Protein 2Z8X (pdb70)

Foldseek 3Di:
DQQDADPDDLVVSLLLVLLQLLQQLLQCLCQQVQVLVCCQAPNQPVFADLVSVLCLAANDDDQDDDPRGDHDNCSRVVSQVSNVVSQKDFDACVLLVHPDDADPSRWDFFDAAQTRRKIWTWIFGADPVRQTQAIEIETRGHQGHSVVCPPDQNLVSVVVSLQPCPPPPNLLCVCCRGCQPVVLSVCVSCVVRVHFLQRYEYEYAESSLSVLLNCQSCLCPGSVNRNVNHAGEYELACAHHPDLRYQYEYAQLQLSRVLADRSHHDPCSFAQRQDDDPNYQRAEHEPESLVQDPVNPPDGRGPSDRSSNVRRDSVCVSQQVVLCSVDPLNQADHNHAHEFTHHYHPVCQVPTEGEPPCPSYDDDFFEYEYGADQEEGHYEAEQEEYEYAHAHYAYEYEYNHAEYEHERHHDAYEYEDAADPVQWAWADQVPQWIWIAGNVGYIYTYGRHFKYWHAACAAVVVHDHGIDIFGQDPQATDDPPDHDGHFAEDHADQEEEEAEADQQEYEYHQAHYEYEYHYDQEEYEYENHHYEYEHENRHYAYEYEAADQRAEYEYEPDDASYAYAYHHFADDDGNDFQVVQWDDDVQWIWGDHPPYIYTHPRDDPVRDDSVRYHDD

Nearest PDB structures (foldseek):
  2z8z-assembly1_A  TM=1.001E+00  e=0.000E+00  Pseudomonas sp. MIS38
  2zj6-assembly1_A  TM=1.001E+00  e=0.000E+00  Pseudomonas sp. MIS38
  2zj7-assembly1_A  TM=9.998E-01  e=0.000E+00  Pseudomonas sp. MIS38
  3a70-assembly1_A  TM=9.471E-01  e=1.851E-99  Pseudomonas sp. MIS38
  2zvd-assembly1_C  TM=9.411E-01  e=1.167E-98  Pseudomonas sp. MIS38

InterPro domains:
  IPR001343 RTX calcium-binding nonapeptide repeat [PF00353] (367-397)
  IPR001343 RTX calcium-binding nonapeptide repeat [PF00353] (510-544)
  IPR011049 Serralysin-like metalloprotease, C-terminal [G3DSA:2.150.10.10] (355-421)
  IPR011049 Serralysin-like metalloprotease, C-terminal [G3DSA:2.150.10.10] (461-613)
  IPR011049 Serralysin-like metalloprotease, C-terminal [SSF51120] (353-443)
  IPR011049 Serralysin-like metalloprotease, C-terminal [SSF51120] (483-614)
  IPR018511 Hemolysin-type calcium-binding conserved site [PS00330] (507-525)
  IPR029058 Alpha/Beta hydrolase fold [G3DSA:3.40.50.1820] (1-326)
  IPR029058 Alpha/Beta hydrolase fold [SSF53474] (128-262)
  IPR050557 RTX toxin and mannuronan C5-epimerase [PTHR38340] (491-576)

Structure (mmCIF, N/CA/C/O backbone):
data_2Z8X
#
_entry.id   2Z8X
#
_cell.length_a   49.972
_cell.length_b   84.300
_cell.length_c   86.849
_cell.angle_alpha   90.00
_cell.angle_beta   96.32
_cell.angle_gamma   90.00
#
_symmetry.space_group_name_H-M   'P 1 21 1'
#
loop_
_entity.id
_entity.type
_entity.pdbx_description
1 polymer Lipase
2 non-polymer 'CALCIUM ION'
3 non-polymer 'ZINC ION'
4 water water
#
loop_
_atom_site.group_PDB
_atom_site.id
_atom_site.type_symbol
_atom_site.label_atom_id
_atom_site.label_alt_id
_atom_site.label_comp_id
_atom_site.label_asym_id
_atom_site.label_entity_id
_atom_site.label_seq_id
_atom_site.pdbx_PDB_ins_code
_atom_site.Cartn_x
_atom_site.Cartn_y
_atom_site.Cartn_z
_atom_site.occupancy
_atom_site.B_iso_or_equiv
_atom_site.auth_seq_id
_atom_site.auth_comp_id
_atom_site.auth_asym_id
_atom_site.auth_atom_id
_atom_site.pdbx_PDB_model_num
ATOM 1 N N . GLY A 1 2 ? 5.791 -4.675 32.414 1.00 11.23 2 GLY A N 1
ATOM 2 C CA . GLY A 1 2 ? 6.009 -4.275 30.994 1.00 10.39 2 GLY A CA 1
ATOM 3 C C . GLY A 1 2 ? 4.793 -4.612 30.160 1.00 10.52 2 GLY A C 1
ATOM 4 O O . GLY A 1 2 ? 4.041 -5.538 30.470 1.00 10.50 2 GLY A O 1
ATOM 5 N N . VAL A 1 3 ? 4.617 -3.873 29.071 1.00 9.37 3 VAL A N 1
ATOM 6 C CA . VAL A 1 3 ? 3.423 -4.011 28.247 1.00 9.00 3 VAL A CA 1
ATOM 7 C C . VAL A 1 3 ? 3.299 -5.432 27.674 1.00 9.04 3 VAL A C 1
ATOM 8 O O . VAL A 1 3 ? 2.183 -5.928 27.471 1.00 9.56 3 VAL A O 1
ATOM 12 N N . TYR A 1 4 ? 4.441 -6.077 27.440 1.00 9.04 4 TYR A N 1
ATOM 13 C CA . TYR A 1 4 ? 4.447 -7.428 26.856 1.00 9.11 4 TYR A CA 1
ATOM 14 C C . TYR A 1 4 ? 4.699 -8.533 27.877 1.00 9.81 4 TYR A C 1
ATOM 15 O O . TYR A 1 4 ? 5.079 -9.652 27.500 1.00 9.87 4 TYR A O 1
ATOM 24 N N . ASP A 1 5 ? 4.477 -8.253 29.165 1.00 9.61 5 ASP A N 1
ATOM 25 C CA . ASP A 1 5 ? 4.593 -9.317 30.166 1.00 10.72 5 ASP A CA 1
ATOM 26 C C . ASP A 1 5 ? 3.709 -10.489 29.752 1.00 10.89 5 ASP A C 1
ATOM 27 O O . ASP A 1 5 ? 2.601 -10.293 29.258 1.00 10.84 5 ASP A O 1
ATOM 32 N N . TYR A 1 6 ? 4.224 -11.696 29.957 1.00 11.77 6 TYR A N 1
ATOM 33 C CA . TYR A 1 6 ? 3.542 -12.900 29.509 1.00 12.53 6 TYR A CA 1
ATOM 34 C C . TYR A 1 6 ? 3.574 -13.979 30.594 1.00 14.11 6 TYR A C 1
ATOM 35 O O . TYR A 1 6 ? 4.630 -14.251 31.159 1.00 14.66 6 TYR A O 1
ATOM 44 N N . LYS A 1 7 ? 2.414 -14.582 30.865 1.00 16.60 7 LYS A N 1
ATOM 45 C CA . LYS A 1 7 ? 2.275 -15.586 31.932 1.00 18.73 7 LYS A CA 1
ATOM 46 C C . LYS A 1 7 ? 2.936 -15.065 33.217 1.00 20.00 7 LYS A C 1
ATOM 47 O O . LYS A 1 7 ? 2.760 -13.903 33.585 1.00 20.71 7 LYS A O 1
ATOM 53 N N . ASN A 1 8 ? 3.715 -15.914 33.874 1.00 21.53 8 ASN A N 1
ATOM 54 C CA . ASN A 1 8 ? 4.456 -15.492 35.054 1.00 23.00 8 ASN A CA 1
ATOM 55 C C . ASN A 1 8 ? 5.938 -15.339 34.767 1.00 23.07 8 ASN A C 1
ATOM 56 O O . ASN A 1 8 ? 6.755 -15.332 35.690 1.00 23.73 8 ASN A O 1
ATOM 61 N N . PHE A 1 9 ? 6.283 -15.199 33.484 1.00 22.76 9 PHE A N 1
ATOM 62 C CA . PHE A 1 9 ? 7.647 -14.899 33.088 1.00 22.36 9 PHE A CA 1
ATOM 63 C C . PHE A 1 9 ? 7.986 -13.520 33.648 1.00 21.85 9 PHE A C 1
ATOM 64 O O . PHE A 1 9 ? 7.111 -12.665 33.791 1.00 22.41 9 PHE A O 1
ATOM 72 N N . GLY A 1 10 ? 9.253 -13.296 33.944 1.00 21.48 10 GLY A N 1
ATOM 73 C CA . GLY A 1 10 ? 9.668 -11.970 34.388 1.00 20.59 10 GLY A CA 1
ATOM 74 C C . GLY A 1 10 ? 9.548 -10.948 33.270 1.00 20.07 10 GLY A C 1
ATOM 75 O O . GLY A 1 10 ? 9.214 -11.286 32.132 1.00 20.02 10 GLY A O 1
ATOM 76 N N . THR A 1 11 ? 9.819 -9.692 33.600 1.00 19.03 11 THR A N 1
ATOM 77 C CA . THR A 1 11 ? 9.870 -8.622 32.616 1.00 18.45 11 THR A CA 1
ATOM 78 C C . THR A 1 11 ? 10.841 -8.980 31.492 1.00 17.74 11 THR A C 1
ATOM 79 O O . THR A 1 11 ? 10.473 -8.923 30.312 1.00 16.75 11 THR A O 1
ATOM 83 N N . ALA A 1 12 ? 12.060 -9.373 31.859 1.00 17.01 12 ALA A N 1
ATOM 84 C CA . ALA A 1 12 ? 13.131 -9.638 30.903 1.00 16.92 12 ALA A CA 1
ATOM 85 C C . ALA A 1 12 ? 12.892 -10.868 30.015 1.00 16.83 12 ALA A C 1
ATOM 86 O O . ALA A 1 12 ? 13.102 -10.809 28.796 1.00 16.45 12 ALA A O 1
ATOM 88 N N . ASP A 1 13 ? 12.472 -11.972 30.628 1.00 16.30 13 ASP A N 1
ATOM 89 C CA . ASP A 1 13 ? 12.168 -13.190 29.882 1.00 16.46 13 ASP A CA 1
ATOM 90 C C . ASP A 1 13 ? 11.018 -12.947 28.917 1.00 15.07 13 ASP A C 1
ATOM 91 O O . ASP A 1 13 ? 11.029 -13.477 27.804 1.00 14.83 13 ASP A O 1
ATOM 96 N N . SER A 1 14 ? 10.031 -12.161 29.342 1.00 14.19 14 SER A N 1
ATOM 97 C CA . SER A 1 14 ? 8.900 -11.834 28.470 1.00 12.79 14 SER A CA 1
ATOM 98 C C . SER A 1 14 ? 9.358 -11.011 27.262 1.00 12.74 14 SER A C 1
ATOM 99 O O . SER A 1 14 ? 8.859 -11.209 26.168 1.00 11.42 14 SER A O 1
ATOM 102 N N . LYS A 1 15 ? 10.291 -10.085 27.456 1.00 11.94 15 LYS A N 1
ATOM 103 C CA . LYS A 1 15 ? 10.818 -9.293 26.338 1.00 12.06 15 LYS A CA 1
ATOM 104 C C . LYS A 1 15 ? 11.536 -10.167 25.309 1.00 11.92 15 LYS A C 1
ATOM 105 O O . LYS A 1 15 ? 11.361 -9.980 24.105 1.00 11.64 15 LYS A O 1
ATOM 111 N N . ALA A 1 16 ? 12.352 -11.110 25.781 1.00 11.73 16 ALA A N 1
ATOM 112 C CA . ALA A 1 16 ? 13.057 -12.022 24.890 1.00 11.31 16 ALA A CA 1
ATOM 113 C C . ALA A 1 16 ? 12.071 -12.862 24.080 1.00 11.32 16 ALA A C 1
ATOM 114 O O . ALA A 1 16 ? 12.252 -13.037 22.875 1.00 11.58 16 ALA A O 1
ATOM 116 N N . LEU A 1 17 ? 11.022 -13.361 24.730 1.00 11.00 17 LEU A N 1
ATOM 117 C CA . LEU A 1 17 ? 9.974 -14.109 24.028 1.00 11.44 17 LEU A CA 1
ATOM 118 C C . LEU A 1 17 ? 9.297 -13.234 22.967 1.00 10.49 17 LEU A C 1
ATOM 119 O O . LEU A 1 17 ? 9.065 -13.682 21.835 1.00 9.73 17 LEU A O 1
ATOM 124 N N . PHE A 1 18 ? 8.950 -12.005 23.346 1.00 9.61 18 PHE A N 1
ATOM 125 C CA . PHE A 1 18 ? 8.331 -11.078 22.406 1.00 8.44 18 PHE A CA 1
ATOM 126 C C . PHE A 1 18 ? 9.212 -10.833 21.188 1.00 8.79 18 PHE A C 1
ATOM 127 O O . PHE A 1 18 ? 8.735 -10.874 20.044 1.00 8.72 18 PHE A O 1
ATOM 135 N N . SER A 1 19 ? 10.494 -10.576 21.423 1.00 8.46 19 SER A N 1
ATOM 136 C CA . SER A 1 19 ? 11.404 -10.316 20.314 1.00 8.46 19 SER A CA 1
ATOM 137 C C . SER A 1 19 ? 11.518 -11.514 19.370 1.00 8.66 19 SER A C 1
ATOM 138 O O . SER A 1 19 ? 11.603 -11.350 18.149 1.00 9.28 19 SER A O 1
ATOM 141 N N . ASP A 1 20 ? 11.498 -12.723 19.928 1.00 8.56 20 ASP A N 1
ATOM 142 C CA . ASP A 1 20 ? 11.523 -13.912 19.078 1.00 8.09 20 ASP A CA 1
ATOM 143 C C . ASP A 1 20 ? 10.224 -14.070 18.292 1.00 8.21 20 ASP A C 1
ATOM 144 O O . ASP A 1 20 ? 10.255 -14.449 17.122 1.00 7.85 20 ASP A O 1
ATOM 149 N N . ALA A 1 21 ? 9.091 -13.785 18.935 1.00 7.38 21 ALA A N 1
ATOM 150 C CA . ALA A 1 21 ? 7.786 -13.864 18.252 1.00 7.28 21 ALA A CA 1
ATOM 151 C C . ALA A 1 21 ? 7.735 -12.906 17.068 1.00 7.38 21 ALA A C 1
ATOM 152 O O . ALA A 1 21 ? 7.252 -13.265 15.978 1.00 8.06 21 ALA A O 1
ATOM 154 N N . MET A 1 22 ? 8.213 -11.688 17.286 1.00 7.66 22 MET A N 1
ATOM 155 C CA . MET A 1 22 ? 8.255 -10.698 16.218 1.00 7.48 22 MET A CA 1
ATOM 156 C C . MET A 1 22 ? 9.154 -11.164 15.084 1.00 8.23 22 MET A C 1
ATOM 157 O O . MET A 1 22 ? 8.769 -11.082 13.912 1.00 8.50 22 MET A O 1
ATOM 162 N N . ALA A 1 23 ? 10.331 -11.675 15.429 1.00 8.05 23 ALA A N 1
ATOM 163 C CA . ALA A 1 23 ? 11.273 -12.123 14.395 1.00 7.81 23 ALA A CA 1
ATOM 164 C C . ALA A 1 23 ? 10.700 -13.228 13.521 1.00 7.76 23 ALA A C 1
ATOM 165 O O . ALA A 1 23 ? 10.841 -13.176 12.295 1.00 8.72 23 ALA A O 1
ATOM 167 N N . ILE A 1 24 ? 10.079 -14.241 14.132 1.00 7.31 24 ILE A N 1
ATOM 168 C CA . ILE A 1 24 ? 9.562 -15.350 13.320 1.00 7.55 24 ILE A CA 1
ATOM 169 C C . ILE A 1 24 ? 8.320 -14.905 12.536 1.00 7.46 24 ILE A C 1
ATOM 170 O O . ILE A 1 24 ? 8.095 -15.380 11.436 1.00 8.21 24 ILE A O 1
ATOM 175 N N . THR A 1 25 ? 7.535 -13.988 13.102 1.00 7.26 25 THR A N 1
ATOM 176 C CA . THR A 1 25 ? 6.389 -13.401 12.399 1.00 7.21 25 THR A CA 1
ATOM 177 C C . THR A 1 25 ? 6.856 -12.623 11.160 1.00 7.35 25 THR A C 1
ATOM 178 O O . THR A 1 25 ? 6.315 -12.815 10.067 1.00 8.66 25 THR A O 1
ATOM 182 N N . LEU A 1 26 ? 7.858 -11.762 11.314 1.00 8.06 26 LEU A N 1
ATOM 183 C CA . LEU A 1 26 ? 8.373 -11.056 10.126 1.00 8.08 26 LEU A CA 1
ATOM 184 C C . LEU A 1 26 ? 8.864 -12.057 9.083 1.00 8.24 26 LEU A C 1
ATOM 185 O O . LEU A 1 26 ? 8.579 -11.924 7.895 1.00 8.87 26 LEU A O 1
ATOM 190 N N . TYR A 1 27 ? 9.577 -13.083 9.528 1.00 7.85 27 TYR A N 1
ATOM 191 C CA . TYR A 1 27 ? 10.072 -14.097 8.605 1.00 8.11 27 TYR A CA 1
ATOM 192 C C . TYR A 1 27 ? 8.942 -14.739 7.783 1.00 7.89 27 TYR A C 1
ATOM 193 O O . TYR A 1 27 ? 9.095 -14.967 6.577 1.00 8.62 27 TYR A O 1
ATOM 202 N N . SER A 1 28 ? 7.805 -15.012 8.418 1.00 8.42 28 SER A N 1
ATOM 203 C CA . SER A 1 28 ? 6.706 -15.683 7.722 1.00 8.38 28 SER A CA 1
ATOM 204 C C . SER A 1 28 ? 6.165 -14.913 6.519 1.00 8.73 28 SER A C 1
ATOM 205 O O . SER A 1 28 ? 5.526 -15.516 5.644 1.00 9.32 28 SER A O 1
ATOM 208 N N . TYR A 1 29 ? 6.408 -13.601 6.486 1.00 8.94 29 TYR A N 1
ATOM 209 C CA . TYR A 1 29 ? 5.979 -12.763 5.365 1.00 9.09 29 TYR A CA 1
ATOM 210 C C . TYR A 1 29 ? 7.043 -12.658 4.275 1.00 9.69 29 TYR A C 1
ATOM 211 O O . TYR A 1 29 ? 6.754 -12.177 3.175 1.00 9.91 29 TYR A O 1
ATOM 220 N N . HIS A 1 30 ? 8.282 -13.048 4.580 1.00 9.88 30 HIS A N 1
ATOM 221 C CA . HIS A 1 30 ? 9.356 -13.035 3.574 1.00 10.33 30 HIS A CA 1
ATOM 222 C C . HIS A 1 30 ? 9.514 -11.689 2.855 1.00 10.36 30 HIS A C 1
ATOM 223 O O . HIS A 1 30 ? 9.786 -11.635 1.651 1.00 10.87 30 HIS A O 1
ATOM 230 N N . ASN A 1 31 ? 9.352 -10.610 3.621 1.00 10.26 31 ASN A N 1
ATOM 231 C CA . ASN A 1 31 ? 9.535 -9.246 3.109 1.00 10.62 31 ASN A CA 1
ATOM 232 C C . ASN A 1 31 ? 8.488 -8.783 2.077 1.00 10.65 31 ASN A C 1
ATOM 233 O O . ASN A 1 31 ? 8.750 -7.888 1.255 1.00 11.10 31 ASN A O 1
ATOM 238 N N . LEU A 1 32 ? 7.285 -9.346 2.169 1.00 11.20 32 LEU A N 1
ATOM 239 C CA . LEU A 1 32 ? 6.143 -8.907 1.368 1.00 11.83 32 LEU A CA 1
ATOM 240 C C . LEU A 1 32 ? 5.990 -7.386 1.301 1.00 11.67 32 LEU A C 1
ATOM 241 O O . LEU A 1 32 ? 5.780 -6.823 0.214 1.00 11.82 32 LEU A O 1
ATOM 246 N N . ASP A 1 33 ? 6.070 -6.719 2.452 1.00 11.12 33 ASP A N 1
ATOM 247 C CA . ASP A 1 33 ? 5.849 -5.260 2.500 1.00 11.12 33 ASP A CA 1
ATOM 248 C C . ASP A 1 33 ? 7.115 -4.408 2.506 1.00 11.00 33 ASP A C 1
ATOM 249 O O . ASP A 1 33 ? 7.051 -3.197 2.745 1.00 11.03 33 ASP A O 1
ATOM 254 N N . ASN A 1 34 ? 8.263 -5.034 2.254 1.00 10.83 34 ASN A N 1
ATOM 255 C CA . ASN A 1 34 ? 9.542 -4.339 2.335 1.00 11.24 34 ASN A CA 1
ATOM 256 C C . ASN A 1 34 ? 9.645 -3.161 1.366 1.00 11.20 34 ASN A C 1
ATOM 257 O O . ASN A 1 34 ? 9.934 -2.040 1.784 1.00 10.92 34 ASN A O 1
ATOM 262 N N . GLY A 1 35 ? 9.396 -3.414 0.084 1.00 11.61 35 GLY A N 1
ATOM 263 C CA . GLY A 1 35 ? 9.455 -2.337 -0.906 1.00 12.11 35 GLY A CA 1
ATOM 264 C C . GLY A 1 35 ? 8.439 -1.244 -0.613 1.00 12.00 35 GLY A C 1
ATOM 265 O O . GLY A 1 35 ? 8.750 -0.052 -0.738 1.00 12.48 35 GLY A O 1
ATOM 266 N N . PHE A 1 36 ? 7.226 -1.643 -0.217 1.00 12.09 36 PHE A N 1
ATOM 267 C CA . PHE A 1 36 ? 6.176 -0.674 0.093 1.00 12.14 36 PHE A CA 1
ATOM 268 C C . PHE A 1 36 ? 6.566 0.206 1.280 1.00 11.66 36 PHE A C 1
ATOM 269 O O . PHE A 1 36 ? 6.414 1.432 1.242 1.00 11.43 36 PHE A O 1
ATOM 277 N N . ALA A 1 37 ? 7.067 -0.425 2.337 1.00 10.77 37 ALA A N 1
ATOM 278 C CA . ALA A 1 37 ? 7.481 0.311 3.527 1.00 10.77 37 ALA A CA 1
ATOM 279 C C . ALA A 1 37 ? 8.585 1.321 3.237 1.00 10.92 37 ALA A C 1
ATOM 280 O 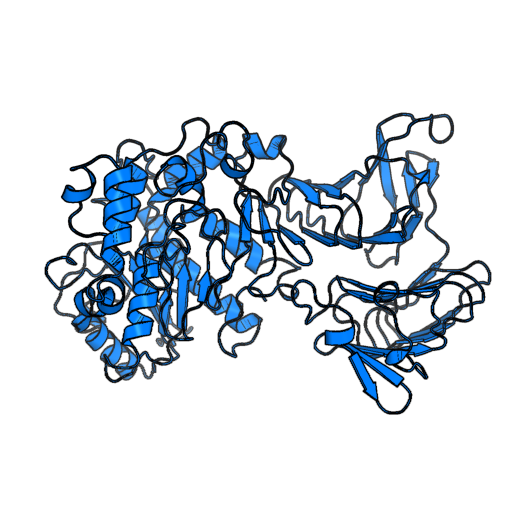O . ALA A 1 37 ? 8.576 2.434 3.782 1.00 10.82 37 ALA A O 1
ATOM 282 N N . ALA A 1 38 ? 9.529 0.931 2.380 1.00 11.00 38 ALA A N 1
ATOM 283 C CA . ALA A 1 38 ? 10.637 1.819 2.015 1.00 11.22 38 ALA A CA 1
ATOM 284 C C . ALA A 1 38 ? 10.151 3.013 1.198 1.00 11.77 38 ALA A C 1
ATOM 285 O O . ALA A 1 38 ? 10.662 4.122 1.358 1.00 11.90 38 ALA A O 1
ATOM 287 N N . GLY A 1 39 ? 9.162 2.770 0.333 1.00 11.58 39 GLY A N 1
ATOM 288 C CA . GLY A 1 39 ? 8.561 3.843 -0.473 1.00 11.60 39 GLY A CA 1
ATOM 289 C C . GLY A 1 39 ? 7.843 4.820 0.436 1.00 11.70 39 GLY A C 1
ATOM 290 O O . GLY A 1 39 ? 7.998 6.037 0.310 1.00 11.84 39 GLY A O 1
ATOM 291 N N . TYR A 1 40 ? 7.067 4.279 1.375 1.00 11.35 40 TYR A N 1
ATOM 292 C CA . TYR A 1 40 ? 6.385 5.091 2.388 1.00 11.08 40 TYR A CA 1
ATOM 293 C C . TYR A 1 40 ? 7.382 5.895 3.204 1.00 11.15 40 TYR A C 1
ATOM 294 O O . TYR A 1 40 ? 7.178 7.079 3.430 1.00 10.96 40 TYR A O 1
ATOM 303 N N . GLN A 1 41 ? 8.459 5.249 3.651 1.00 11.01 41 GLN A N 1
ATOM 304 C CA . GLN A 1 41 ? 9.440 5.938 4.490 1.00 11.59 41 GLN A CA 1
ATOM 305 C C . GLN A 1 41 ? 10.084 7.113 3.754 1.00 11.94 41 GLN A C 1
ATOM 306 O O . GLN A 1 41 ? 10.309 8.174 4.333 1.00 12.04 41 GLN A O 1
ATOM 312 N N . HIS A 1 42 ? 10.362 6.921 2.473 1.00 11.98 42 HIS A N 1
ATOM 313 C CA . HIS A 1 42 ? 11.017 7.961 1.694 1.00 12.37 42 HIS A CA 1
ATOM 314 C C . HIS A 1 42 ? 10.063 9.068 1.256 1.00 12.12 42 HIS A C 1
ATOM 315 O O . HIS A 1 42 ? 10.424 10.242 1.313 1.00 12.37 42 HIS A O 1
ATOM 322 N N . ASN A 1 43 ? 8.853 8.688 0.844 1.00 11.98 43 ASN A N 1
ATOM 323 C CA . ASN A 1 43 ? 7.922 9.619 0.167 1.00 11.90 43 ASN A CA 1
ATOM 324 C C . ASN A 1 43 ? 6.668 10.022 0.924 1.00 12.05 43 ASN A C 1
ATOM 325 O O . ASN A 1 43 ? 6.018 10.999 0.544 1.00 12.64 43 ASN A O 1
ATOM 330 N N . GLY A 1 44 ? 6.282 9.252 1.939 1.00 12.05 44 GLY A N 1
ATOM 331 C CA . GLY A 1 44 ? 4.994 9.472 2.577 1.00 12.20 44 GLY A CA 1
ATOM 332 C C . GLY A 1 44 ? 3.904 8.567 2.024 1.00 12.24 44 GLY A C 1
ATOM 333 O O . GLY A 1 44 ? 4.182 7.582 1.334 1.00 12.83 44 GLY A O 1
ATOM 334 N N . PHE A 1 45 ? 2.654 8.919 2.319 1.00 12.18 45 PHE A N 1
ATOM 335 C CA . PHE A 1 45 ? 1.496 8.070 2.021 1.00 13.35 45 PHE A CA 1
ATOM 336 C C . PHE A 1 45 ? 0.542 8.775 1.070 1.00 14.48 45 PHE A C 1
ATOM 337 O O . PHE A 1 45 ? -0.648 8.475 1.038 1.00 14.86 45 PHE A O 1
ATOM 345 N N . GLY A 1 46 ? 1.077 9.722 0.304 1.00 15.76 46 GLY A N 1
ATOM 346 C CA . GLY A 1 46 ? 0.272 10.481 -0.642 1.00 16.78 46 GLY A CA 1
ATOM 347 C C . GLY A 1 46 ? -0.551 9.610 -1.568 1.00 17.03 46 GLY A C 1
ATOM 348 O O . GLY A 1 46 ? -1.710 9.935 -1.865 1.00 17.42 46 GLY A O 1
ATOM 349 N N . LEU A 1 47 ? 0.048 8.503 -2.013 1.00 16.96 47 LEU A N 1
ATOM 350 C CA . LEU A 1 47 ? -0.561 7.597 -2.991 1.00 17.27 47 LEU A CA 1
ATOM 351 C C . LEU A 1 47 ? -1.368 6.468 -2.375 1.00 16.99 47 LEU A C 1
ATOM 352 O O . LEU A 1 47 ? -1.899 5.602 -3.090 1.00 16.92 47 LEU A O 1
ATOM 357 N N . GLY A 1 48 ? -1.463 6.485 -1.052 1.00 16.15 48 GLY A N 1
ATOM 358 C CA . GLY A 1 48 ? -2.305 5.532 -0.353 1.00 16.02 48 GLY A CA 1
ATOM 359 C C . GLY A 1 48 ? -1.793 4.110 -0.436 1.00 16.00 48 GLY A C 1
ATOM 360 O O . GLY A 1 48 ? -0.594 3.876 -0.578 1.00 15.85 48 GLY A O 1
ATOM 361 N N . LEU A 1 49 ? -2.737 3.175 -0.367 1.00 16.48 49 LEU A N 1
ATOM 362 C CA . LEU A 1 49 ? -2.453 1.755 -0.281 1.00 17.53 49 LEU A CA 1
ATOM 363 C C . LEU A 1 49 ? -3.244 1.025 -1.369 1.00 17.36 49 LEU A C 1
ATOM 364 O O . LEU A 1 49 ? -4.458 1.201 -1.458 1.00 18.50 49 LEU A O 1
ATOM 369 N N . PRO A 1 50 ? -2.561 0.213 -2.201 1.00 17.20 50 PRO A N 1
ATOM 370 C CA . PRO A 1 50 ? -3.281 -0.498 -3.267 1.00 16.61 50 PRO A CA 1
ATOM 371 C C . PRO A 1 50 ? -4.035 -1.729 -2.757 1.00 16.00 50 PRO A C 1
ATOM 372 O O . PRO A 1 50 ? -3.557 -2.412 -1.844 1.00 15.64 50 PRO A O 1
ATOM 376 N N . ALA A 1 51 ? -5.197 -2.007 -3.347 1.00 15.34 51 ALA A N 1
ATOM 377 C CA . ALA A 1 51 ? -5.981 -3.188 -2.982 1.00 14.85 51 ALA A CA 1
ATOM 378 C C . ALA A 1 51 ? -5.172 -4.476 -3.126 1.00 14.48 51 ALA A C 1
ATOM 379 O O . ALA A 1 51 ? -5.383 -5.431 -2.376 1.00 13.85 51 ALA A O 1
ATOM 381 N N . THR A 1 52 ? -4.233 -4.498 -4.068 1.00 14.04 52 THR A N 1
ATOM 382 C CA . THR A 1 52 ? -3.406 -5.679 -4.290 1.00 13.95 52 THR A CA 1
ATOM 383 C C . THR A 1 52 ? -2.593 -6.038 -3.048 1.00 13.51 52 THR A C 1
ATOM 384 O O . THR A 1 52 ? -2.311 -7.212 -2.815 1.00 13.32 52 THR A O 1
ATOM 388 N N . LEU A 1 53 ? -2.213 -5.033 -2.253 1.00 12.61 53 LEU A N 1
ATOM 389 C CA . LEU A 1 53 ? -1.466 -5.302 -1.024 1.00 13.12 53 LEU A CA 1
ATOM 390 C C . LEU A 1 53 ? -2.370 -5.951 0.015 1.00 12.82 53 LEU A C 1
ATOM 391 O O . LEU A 1 53 ? -1.964 -6.889 0.709 1.00 13.01 53 LEU A O 1
ATOM 396 N N . VAL A 1 54 ? -3.603 -5.471 0.114 1.00 12.16 54 VAL A N 1
ATOM 397 C CA . VAL A 1 54 ? -4.592 -6.086 0.993 1.00 12.85 54 VAL A CA 1
ATOM 398 C C . VAL A 1 54 ? -4.847 -7.542 0.585 1.00 13.05 54 VAL A C 1
ATOM 399 O O . VAL A 1 54 ? -4.840 -8.438 1.437 1.00 12.78 54 VAL A O 1
ATOM 403 N N . THR A 1 55 ? -5.065 -7.791 -0.705 1.00 13.44 55 THR A N 1
ATOM 404 C CA . THR A 1 55 ? -5.336 -9.159 -1.146 1.00 13.96 55 THR A CA 1
ATOM 405 C C . THR A 1 55 ? -4.107 -10.052 -0.964 1.00 13.96 55 THR A C 1
ATOM 406 O O . THR A 1 55 ? -4.248 -11.233 -0.671 1.00 14.34 55 THR A O 1
ATOM 410 N N . ALA A 1 56 ? -2.909 -9.489 -1.122 1.00 13.52 56 ALA A N 1
ATOM 411 C CA . ALA A 1 56 ? -1.673 -10.242 -0.835 1.00 13.85 56 ALA A CA 1
ATOM 412 C C . ALA A 1 56 ? -1.599 -10.639 0.639 1.00 13.87 56 ALA A C 1
ATOM 413 O O . ALA A 1 56 ? -1.278 -11.782 0.962 1.00 13.64 56 ALA A O 1
ATOM 415 N N . LEU A 1 57 ? -1.919 -9.700 1.529 1.00 13.35 57 LEU A N 1
ATOM 416 C CA . LEU A 1 57 ? -1.914 -9.992 2.962 1.00 13.76 57 LEU A CA 1
ATOM 417 C C . LEU A 1 57 ? -2.946 -11.074 3.324 1.00 13.98 57 LEU A C 1
ATOM 418 O O . LEU A 1 57 ? -2.668 -11.974 4.132 1.00 14.49 57 LEU A O 1
ATOM 423 N N . LEU A 1 58 ? -4.123 -11.005 2.715 1.00 14.31 58 LEU A N 1
ATOM 424 C CA . LEU A 1 58 ? -5.190 -11.953 3.025 1.00 14.95 58 LEU A CA 1
ATOM 425 C C . LEU A 1 58 ? -5.030 -13.310 2.347 1.00 15.37 58 LEU A C 1
ATOM 426 O O . LEU A 1 58 ? -5.406 -14.332 2.922 1.00 15.34 58 LEU A O 1
ATOM 431 N N . GLY A 1 59 ? -4.477 -13.318 1.136 1.00 16.14 59 GLY A N 1
ATOM 432 C CA . GLY A 1 59 ? -4.506 -14.515 0.293 1.00 17.79 59 GLY A CA 1
ATOM 433 C C . GLY A 1 59 ? -3.175 -15.150 -0.039 1.00 19.32 59 GLY A C 1
ATOM 434 O O . GLY A 1 59 ? -3.142 -16.255 -0.591 1.00 18.78 59 GLY A O 1
ATOM 435 N N . GLY A 1 60 ? -2.093 -14.478 0.305 1.00 20.45 60 GLY A N 1
ATOM 436 C CA . GLY A 1 60 ? -0.784 -14.939 -0.076 1.00 23.67 60 GLY A CA 1
ATOM 437 C C . GLY A 1 60 ? -0.421 -14.577 -1.499 1.00 25.97 60 GLY A C 1
ATOM 438 O O . GLY A 1 60 ? -1.191 -13.931 -2.193 1.00 25.85 60 GLY A O 1
ATOM 439 N N . THR A 1 61 ? 0.759 -15.006 -1.915 1.00 28.51 61 THR A N 1
ATOM 440 C CA . THR A 1 61 ? 1.310 -14.613 -3.195 1.00 31.37 61 THR A CA 1
ATOM 441 C C . THR A 1 61 ? 1.992 -15.784 -3.864 1.00 33.62 61 THR A C 1
ATOM 442 O O . THR A 1 61 ? 2.116 -16.855 -3.302 1.00 33.66 61 THR A O 1
ATOM 446 N N . ASP A 1 62 ? 2.435 -15.509 -5.081 1.00 36.70 62 ASP A N 1
ATOM 447 C CA . ASP A 1 62 ? 3.217 -16.417 -5.901 1.00 39.74 62 ASP A CA 1
ATOM 448 C C . ASP A 1 62 ? 3.889 -15.574 -6.999 1.00 41.21 62 ASP A C 1
ATOM 449 O O . ASP A 1 62 ? 3.210 -15.121 -7.910 1.00 41.84 62 ASP A O 1
ATOM 454 N N . SER A 1 63 ? 5.208 -15.363 -6.922 1.00 42.92 63 SER A N 1
ATOM 455 C CA . SER A 1 63 ? 5.971 -15.425 -5.672 1.00 44.33 63 SER A CA 1
ATOM 456 C C . SER A 1 63 ? 7.496 -15.279 -5.873 1.00 45.15 63 SER A C 1
ATOM 457 O O . SER A 1 63 ? 8.042 -15.723 -6.892 1.00 45.43 63 SER A O 1
ATOM 460 N N . GLN A 1 64 ? 8.165 -14.672 -4.881 1.00 46.02 64 GLN A N 1
ATOM 461 C CA . GLN A 1 64 ? 9.096 -13.568 -5.060 1.00 46.77 64 GLN A CA 1
ATOM 462 C C . GLN A 1 64 ? 9.047 -13.002 -6.488 1.00 46.83 64 GLN A C 1
ATOM 463 O O . GLN A 1 64 ? 9.319 -13.688 -7.463 1.00 47.12 64 GLN A O 1
ATOM 469 N N . GLY A 1 65 ? 8.407 -11.685 -6.500 1.00 46.79 65 GLY A N 1
ATOM 470 C CA . GLY A 1 65 ? 8.514 -10.697 -7.570 1.00 46.70 65 GLY A CA 1
ATOM 471 C C . GLY A 1 65 ? 7.497 -9.551 -7.538 1.00 46.52 65 GLY A C 1
ATOM 472 O O . GLY A 1 65 ? 6.799 -9.390 -6.544 1.00 46.67 65 GLY A O 1
ATOM 473 N N . VAL A 1 66 ? 7.396 -8.759 -8.612 1.00 46.15 66 VAL A N 1
ATOM 474 C CA . VAL A 1 66 ? 6.601 -7.562 -8.600 1.00 45.64 66 VAL A CA 1
ATOM 475 C C . VAL A 1 66 ? 5.137 -7.970 -8.736 1.00 44.99 66 VAL A C 1
ATOM 476 O O . VAL A 1 66 ? 4.814 -8.898 -9.453 1.00 45.26 66 VAL A O 1
ATOM 480 N N . ILE A 1 67 ? 4.279 -7.289 -7.982 1.00 44.02 67 ILE A N 1
ATOM 481 C CA . ILE A 1 67 ? 2.833 -7.347 -8.089 1.00 42.93 67 ILE A CA 1
ATOM 482 C C . ILE A 1 67 ? 2.445 -5.893 -8.253 1.00 41.96 67 ILE A C 1
ATOM 483 O O . ILE A 1 67 ? 3.054 -5.043 -7.645 1.00 41.79 67 ILE A O 1
ATOM 488 N N . PRO A 1 68 ? 1.453 -5.596 -9.074 1.00 40.93 68 PRO A N 1
ATOM 489 C CA . PRO A 1 68 ? 1.138 -4.195 -9.307 1.00 40.11 68 PRO A CA 1
ATOM 490 C C . PRO A 1 68 ? 0.718 -3.550 -8.006 1.00 39.14 68 PRO A C 1
ATOM 491 O O . PRO A 1 68 ? 0.019 -4.150 -7.220 1.00 39.20 68 PRO A O 1
ATOM 495 N N . GLY A 1 69 ? 1.272 -2.366 -7.767 1.00 38.05 69 GLY A N 1
ATOM 496 C CA . GLY A 1 69 ? 1.064 -1.611 -6.546 1.00 36.52 69 GLY A CA 1
ATOM 497 C C . GLY A 1 69 ? 2.094 -1.787 -5.458 1.00 35.17 69 GLY A C 1
ATOM 498 O O . GLY A 1 69 ? 2.124 -1.029 -4.484 1.00 35.69 69 GLY A O 1
ATOM 499 N N . ILE A 1 70 ? 2.930 -2.799 -5.613 1.00 33.36 70 ILE A N 1
ATOM 500 C CA . ILE A 1 70 ? 3.717 -3.317 -4.516 1.00 31.25 70 ILE A CA 1
ATOM 501 C C . ILE A 1 70 ? 5.153 -3.390 -5.001 1.00 29.19 70 ILE A C 1
ATOM 502 O O . ILE A 1 70 ? 5.548 -4.327 -5.655 1.00 28.88 70 ILE A O 1
ATOM 507 N N . PRO A 1 71 ? 5.915 -2.361 -4.684 1.00 26.97 71 PRO A N 1
ATOM 508 C CA . PRO A 1 71 ? 7.332 -2.340 -5.028 1.00 25.21 71 PRO A CA 1
ATOM 509 C C . PRO A 1 71 ? 7.986 -3.556 -4.429 1.00 23.74 71 PRO A C 1
ATOM 510 O O . PRO A 1 71 ? 7.680 -3.913 -3.304 1.00 23.24 71 PRO A O 1
ATOM 514 N N . TRP A 1 72 ? 8.874 -4.169 -5.189 1.00 21.99 72 TRP A N 1
ATOM 515 C CA . TRP A 1 72 ? 9.520 -5.403 -4.773 1.00 20.59 72 TRP A CA 1
ATOM 516 C C . TRP A 1 72 ? 11.000 -5.195 -4.514 1.00 19.97 72 TRP A C 1
ATOM 517 O O . TRP A 1 72 ? 11.758 -4.830 -5.420 1.00 19.73 72 TRP A O 1
ATOM 528 N N . ASN A 1 73 ? 11.416 -5.419 -3.271 1.00 18.74 73 ASN A N 1
ATOM 529 C CA . ASN A 1 73 ? 12.832 -5.470 -2.961 1.00 17.96 73 ASN A CA 1
ATOM 530 C C . ASN A 1 73 ? 13.387 -6.780 -3.520 1.00 17.84 73 ASN A C 1
ATOM 531 O O . ASN A 1 73 ? 12.946 -7.847 -3.108 1.00 17.42 73 ASN A O 1
ATOM 536 N N . PRO A 1 74 ? 14.320 -6.705 -4.495 1.00 17.77 74 PRO A N 1
ATOM 537 C CA . PRO A 1 74 ? 14.835 -7.929 -5.121 1.00 17.75 74 PRO A CA 1
ATOM 538 C C . PRO A 1 74 ? 15.542 -8.886 -4.168 1.00 17.97 74 PRO A C 1
ATOM 539 O O . PRO A 1 74 ? 15.642 -10.077 -4.461 1.00 18.23 74 PRO A O 1
ATOM 543 N N . ASP A 1 75 ? 16.043 -8.364 -3.048 1.00 17.90 75 ASP A N 1
ATOM 544 C CA . ASP A 1 75 ? 16.726 -9.196 -2.061 1.00 18.18 75 ASP A CA 1
ATOM 545 C C . ASP A 1 75 ? 15.804 -9.595 -0.910 1.00 17.47 75 ASP A C 1
ATOM 546 O O . ASP A 1 75 ? 16.286 -10.021 0.141 1.00 17.22 75 ASP A O 1
ATOM 551 N N . SER A 1 76 ? 14.493 -9.473 -1.118 1.00 16.60 76 SER A N 1
ATOM 552 C CA . SER A 1 76 ? 13.500 -9.765 -0.074 1.00 15.80 76 SER A CA 1
ATOM 553 C C . SER A 1 76 ? 13.752 -11.075 0.661 1.00 16.04 76 SER A C 1
ATOM 554 O O . SER A 1 76 ? 13.702 -11.126 1.901 1.00 14.87 76 SER A O 1
ATOM 557 N N . GLU A 1 77 ? 14.006 -12.134 -0.101 1.00 15.65 77 GLU A N 1
ATOM 558 C CA . GLU A 1 77 ? 14.127 -13.462 0.485 1.00 16.56 77 GLU A CA 1
ATOM 559 C C . GLU A 1 77 ? 15.349 -13.624 1.371 1.00 16.21 77 GLU A C 1
ATOM 560 O O . GLU A 1 77 ? 15.217 -14.036 2.533 1.00 16.16 77 GLU A O 1
ATOM 566 N N . LYS A 1 78 ? 16.529 -13.318 0.835 1.00 16.14 78 LYS A N 1
ATOM 567 C CA . LYS A 1 78 ? 17.767 -13.449 1.594 1.00 16.96 78 LYS A CA 1
ATOM 568 C C . LYS A 1 78 ? 17.770 -12.535 2.820 1.00 15.94 78 LYS A C 1
ATOM 569 O O . LYS A 1 78 ? 18.223 -12.933 3.893 1.00 15.73 78 LYS A O 1
ATOM 575 N N . LEU A 1 79 ? 17.253 -11.316 2.663 1.00 14.54 79 LEU A N 1
ATOM 576 C CA . LEU A 1 79 ? 17.184 -10.376 3.774 1.00 13.83 79 LEU A CA 1
ATOM 577 C C . LEU A 1 79 ? 16.350 -10.960 4.912 1.00 12.73 79 LEU A C 1
ATOM 578 O O . LEU A 1 79 ? 16.751 -10.892 6.079 1.00 12.61 79 LEU A O 1
ATOM 583 N N . ALA A 1 80 ? 15.206 -11.541 4.563 1.00 12.27 80 ALA A N 1
ATOM 584 C CA . ALA A 1 80 ? 14.320 -12.136 5.573 1.00 11.49 80 ALA A CA 1
ATOM 585 C C . ALA A 1 80 ? 14.962 -13.329 6.275 1.00 11.88 80 ALA A C 1
ATOM 586 O O . ALA A 1 80 ? 14.864 -13.447 7.504 1.00 11.22 80 ALA A O 1
ATOM 588 N N . LEU A 1 81 ? 15.603 -14.211 5.505 1.00 11.87 81 LEU A N 1
ATOM 589 C CA . LEU A 1 81 ? 16.253 -15.388 6.084 1.00 12.56 81 LEU A CA 1
ATOM 590 C C . LEU A 1 81 ? 17.413 -15.001 6.995 1.00 12.93 81 LEU A C 1
ATOM 591 O O . LEU A 1 81 ? 17.557 -15.536 8.097 1.00 12.76 81 LEU A O 1
ATOM 596 N N . ASP A 1 82 ? 18.247 -14.070 6.535 1.00 13.10 82 ASP A N 1
ATOM 597 C CA . ASP A 1 82 ? 19.356 -13.590 7.350 1.00 13.43 82 ASP A CA 1
ATOM 598 C C . ASP A 1 82 ? 18.863 -12.935 8.646 1.00 12.69 82 ASP A C 1
ATOM 599 O O . ASP A 1 82 ? 19.475 -13.100 9.704 1.00 13.50 82 ASP A O 1
ATOM 604 N N . ALA A 1 83 ? 17.745 -12.214 8.570 1.00 11.63 83 ALA A N 1
ATOM 605 C CA . ALA A 1 83 ? 17.202 -11.566 9.760 1.00 11.09 83 ALA A CA 1
ATOM 606 C C . ALA A 1 83 ? 16.698 -12.587 10.781 1.00 10.74 83 ALA A C 1
ATOM 607 O O . ALA A 1 83 ? 16.943 -12.433 11.974 1.00 11.20 83 ALA A O 1
ATOM 609 N N . VAL A 1 84 ? 16.007 -13.631 10.321 1.00 10.26 84 VAL A N 1
ATOM 610 C CA . VAL A 1 84 ? 15.502 -14.632 11.260 1.00 10.27 84 VAL A CA 1
ATOM 611 C C . VAL A 1 84 ? 16.654 -15.434 11.862 1.00 11.05 84 VAL A C 1
ATOM 612 O O . VAL A 1 84 ? 16.593 -15.809 13.035 1.00 11.28 84 VAL A O 1
ATOM 616 N N . LYS A 1 85 ? 17.710 -15.653 11.072 1.00 11.70 85 LYS A N 1
ATOM 617 C CA . LYS A 1 85 ? 18.917 -16.325 11.575 1.00 12.76 85 LYS A CA 1
ATOM 618 C C . LYS A 1 85 ? 19.641 -15.473 12.613 1.00 13.00 85 LYS A C 1
ATOM 619 O O . LYS A 1 85 ? 20.135 -16.003 13.616 1.00 13.70 85 LYS A O 1
ATOM 625 N N . LYS A 1 86 ? 19.692 -14.160 12.386 1.00 13.21 86 LYS A N 1
ATOM 626 C CA . LYS A 1 86 ? 20.286 -13.245 13.349 1.00 14.30 86 LYS A CA 1
ATOM 627 C C . LYS A 1 86 ? 19.559 -13.329 14.691 1.00 13.62 86 LYS A C 1
ATOM 628 O O . LYS A 1 86 ? 20.183 -13.222 15.745 1.00 14.28 86 LYS A O 1
ATOM 634 N N . ALA A 1 87 ? 18.239 -13.523 14.636 1.00 13.57 87 ALA A N 1
ATOM 635 C CA . ALA A 1 87 ? 17.408 -13.655 15.830 1.00 13.47 87 ALA A CA 1
ATOM 636 C C . ALA A 1 87 ? 17.533 -15.040 16.488 1.00 13.50 87 ALA A C 1
ATOM 637 O O . ALA A 1 87 ? 16.940 -15.282 17.548 1.00 14.46 87 ALA A O 1
ATOM 639 N N . GLY A 1 88 ? 18.277 -15.940 15.845 1.00 13.26 88 GLY A N 1
ATOM 640 C CA . GLY A 1 88 ? 18.621 -17.244 16.410 1.00 13.68 88 GLY A CA 1
ATOM 641 C C . GLY A 1 88 ? 17.903 -18.441 15.810 1.00 13.62 88 GLY A C 1
ATOM 642 O O . GLY A 1 88 ? 18.035 -19.555 16.335 1.00 14.40 88 GLY A O 1
ATOM 643 N N . TRP A 1 89 ? 17.169 -18.224 14.714 1.00 12.63 89 TRP A N 1
ATOM 644 C CA . TRP A 1 89 ? 16.269 -19.239 14.160 1.00 12.37 89 TRP A CA 1
ATOM 645 C C . TRP A 1 89 ? 16.651 -19.764 12.783 1.00 12.80 89 TRP A C 1
ATOM 646 O O . TRP A 1 89 ? 17.051 -18.998 11.897 1.00 13.72 89 TRP A O 1
ATOM 657 N N . THR A 1 90 ? 16.476 -21.071 12.599 1.00 13.37 90 THR A N 1
ATOM 658 C CA . THR A 1 90 ? 16.714 -21.715 11.310 1.00 13.70 90 THR A CA 1
ATOM 659 C C . THR A 1 90 ? 15.536 -22.636 10.986 1.00 13.41 90 THR A C 1
ATOM 660 O O . THR A 1 90 ? 15.140 -23.440 11.830 1.00 11.84 90 THR A O 1
ATOM 664 N N . PRO A 1 91 ? 14.947 -22.502 9.778 1.00 13.32 91 PRO A N 1
ATOM 665 C CA . PRO A 1 91 ? 13.872 -23.419 9.391 1.00 13.26 91 PRO A CA 1
ATOM 666 C C . PRO A 1 91 ? 14.269 -24.886 9.543 1.00 13.21 91 PRO A C 1
ATOM 667 O O . PRO A 1 91 ? 15.402 -25.272 9.223 1.00 14.26 91 PRO A O 1
ATOM 671 N N . ILE A 1 92 ? 13.335 -25.675 10.056 1.00 12.70 92 ILE A N 1
ATOM 672 C CA . ILE A 1 92 ? 13.515 -27.108 10.209 1.00 12.79 92 ILE A CA 1
ATOM 673 C C . ILE A 1 92 ? 12.973 -27.789 8.950 1.00 12.85 92 ILE A C 1
ATOM 674 O O . ILE A 1 92 ? 11.884 -27.458 8.470 1.00 13.17 92 ILE A O 1
ATOM 679 N N . THR A 1 93 ? 13.744 -28.722 8.402 1.00 13.22 93 THR A N 1
ATOM 680 C CA . THR A 1 93 ? 13.346 -29.396 7.166 1.00 13.43 93 THR A CA 1
ATOM 681 C C . THR A 1 93 ? 12.267 -30.452 7.402 1.00 13.28 93 THR A C 1
ATOM 682 O O . THR A 1 93 ? 12.130 -30.993 8.499 1.00 12.43 93 THR A O 1
ATOM 686 N N . ALA A 1 94 ? 11.510 -30.758 6.350 1.00 13.99 94 ALA A N 1
ATOM 687 C CA . ALA A 1 94 ? 10.525 -31.835 6.412 1.00 14.48 94 ALA A CA 1
ATOM 688 C C . ALA A 1 94 ? 11.175 -33.159 6.811 1.00 14.83 94 ALA A C 1
ATOM 689 O O . ALA A 1 94 ? 10.611 -33.924 7.597 1.00 14.98 94 ALA A O 1
ATOM 691 N N . SER A 1 95 ? 12.373 -33.415 6.284 1.00 15.76 95 SER A N 1
ATOM 692 C CA . SER A 1 95 ? 13.129 -34.617 6.640 1.00 16.71 95 SER A CA 1
ATOM 693 C C . SER A 1 95 ? 13.400 -34.697 8.143 1.00 16.39 95 SER A C 1
ATOM 694 O O . SER A 1 95 ? 13.198 -35.747 8.757 1.00 16.19 95 SER A O 1
ATOM 697 N N . GLN A 1 96 ? 13.836 -33.585 8.739 1.00 16.44 96 GLN A N 1
ATOM 698 C CA . GLN A 1 96 ? 14.074 -33.561 10.186 1.00 16.53 96 GLN A CA 1
ATOM 699 C C . GLN A 1 96 ? 12.828 -33.870 11.016 1.00 15.93 96 GLN A C 1
ATOM 700 O O . GLN A 1 96 ? 12.930 -34.486 12.079 1.00 15.76 96 GLN A O 1
ATOM 706 N N . LEU A 1 97 ? 11.663 -33.418 10.542 1.00 15.16 97 LEU A N 1
ATOM 707 C CA . LEU A 1 97 ? 10.386 -33.636 11.235 1.00 15.08 97 LEU A CA 1
ATOM 708 C C . LEU A 1 97 ? 9.751 -34.988 10.928 1.00 15.33 97 LEU A C 1
ATOM 709 O O . LEU A 1 97 ? 8.749 -35.360 11.539 1.00 15.77 97 LEU A O 1
ATOM 714 N N . GLY A 1 98 ? 10.297 -35.710 9.956 1.00 14.87 98 GLY A N 1
ATOM 715 C CA . GLY A 1 98 ? 9.655 -36.934 9.478 1.00 15.19 98 GLY A CA 1
ATOM 716 C C . GLY A 1 98 ? 8.302 -36.631 8.851 1.00 14.98 98 GLY A C 1
ATOM 717 O O . GLY A 1 98 ? 7.353 -37.418 8.954 1.00 16.05 98 GLY A O 1
ATOM 718 N N . TYR A 1 99 ? 8.222 -35.481 8.192 1.00 14.88 99 TYR A N 1
ATOM 719 C CA . TYR A 1 99 ? 6.982 -34.996 7.594 1.00 14.69 99 TYR A CA 1
ATOM 720 C C . TYR A 1 99 ? 6.962 -35.415 6.133 1.00 14.82 99 TYR A C 1
ATOM 721 O O . TYR A 1 99 ? 7.908 -35.139 5.393 1.00 15.09 99 TYR A O 1
ATOM 730 N N . ASP A 1 100 ? 5.888 -36.095 5.739 1.00 15.11 100 ASP A N 1
ATOM 731 C CA . ASP A 1 100 ? 5.766 -36.651 4.396 1.00 15.96 100 ASP A CA 1
ATOM 732 C C . ASP A 1 100 ? 5.236 -35.652 3.377 1.00 16.21 100 ASP A C 1
ATOM 733 O O . ASP A 1 100 ? 5.236 -35.940 2.176 1.00 16.63 100 ASP A O 1
ATOM 738 N N . GLY A 1 101 ? 4.783 -34.496 3.855 1.00 16.16 101 GLY A N 1
ATOM 739 C CA . GLY A 1 101 ? 4.117 -33.515 3.012 1.00 16.33 101 GLY A CA 1
ATOM 740 C C . GLY A 1 101 ? 4.995 -32.507 2.288 1.00 16.39 101 GLY A C 1
ATOM 741 O O . GLY A 1 101 ? 6.219 -32.621 2.262 1.00 16.11 101 GLY A O 1
ATOM 742 N N . LYS A 1 102 ? 4.335 -31.506 1.715 1.00 16.66 102 LYS A N 1
ATOM 743 C CA . LYS A 1 102 ? 4.952 -30.531 0.822 1.00 17.17 102 LYS A CA 1
ATOM 744 C C . LYS A 1 102 ? 5.652 -29.389 1.558 1.00 16.16 102 LYS A C 1
ATOM 745 O O . LYS A 1 102 ? 5.084 -28.796 2.470 1.00 16.38 102 LYS A O 1
ATOM 751 N N . THR A 1 103 ? 6.882 -29.098 1.139 1.00 15.23 103 THR A N 1
ATOM 752 C CA . THR A 1 103 ? 7.541 -27.828 1.464 1.00 14.90 103 THR A CA 1
ATOM 753 C C . THR A 1 103 ? 8.034 -27.183 0.179 1.00 14.90 103 THR A C 1
ATOM 754 O O . THR A 1 103 ? 8.343 -27.884 -0.795 1.00 14.59 103 THR A O 1
ATOM 758 N N . ASP A 1 104 ? 8.095 -25.855 0.162 1.00 14.39 104 ASP A N 1
ATOM 759 C CA . ASP A 1 104 ? 8.577 -25.164 -1.030 1.00 15.22 104 ASP A CA 1
ATOM 760 C C . ASP A 1 104 ? 10.071 -24.850 -0.962 1.00 15.77 104 ASP A C 1
ATOM 761 O O . ASP A 1 104 ? 10.785 -25.323 -0.069 1.00 15.10 104 ASP A O 1
ATOM 766 N N . ALA A 1 105 ? 10.530 -24.059 -1.927 1.00 16.94 105 ALA A N 1
ATOM 767 C CA . ALA A 1 105 ? 11.944 -23.733 -2.060 1.00 17.83 105 ALA A CA 1
ATOM 768 C C . ALA A 1 105 ? 12.517 -23.005 -0.834 1.00 18.03 105 ALA A C 1
ATOM 769 O O . ALA A 1 105 ? 13.709 -23.144 -0.555 1.00 19.93 105 ALA A O 1
ATOM 771 N N . ARG A 1 106 ? 11.666 -22.236 -0.145 1.00 17.79 106 ARG A N 1
ATOM 772 C CA . ARG A 1 106 ? 12.007 -21.492 1.090 1.00 17.28 106 ARG A CA 1
ATOM 773 C C . ARG A 1 106 ? 11.987 -22.418 2.321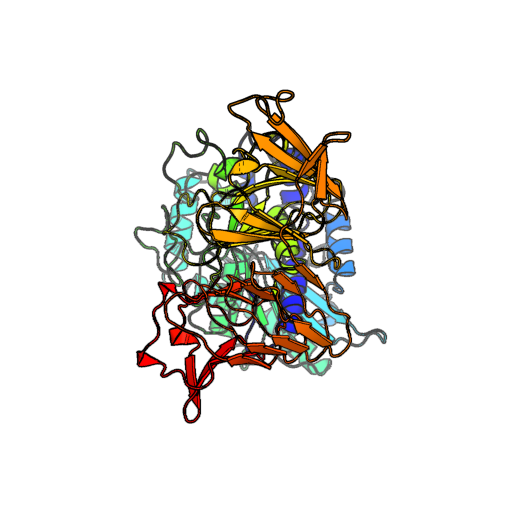 1.00 15.90 106 ARG A C 1
ATOM 774 O O . ARG A 1 106 ? 12.475 -22.042 3.397 1.00 16.12 106 ARG A O 1
ATOM 782 N N . GLY A 1 107 ? 11.380 -23.597 2.187 1.00 14.36 107 GLY A N 1
ATOM 783 C CA . GLY A 1 107 ? 11.165 -24.483 3.333 1.00 13.04 107 GLY A CA 1
ATOM 784 C C . GLY A 1 107 ? 9.838 -24.293 4.059 1.00 12.12 107 GLY A C 1
ATOM 785 O O . GLY A 1 107 ? 9.614 -24.882 5.118 1.00 11.73 107 GLY A O 1
ATOM 786 N N . THR A 1 108 ? 8.953 -23.487 3.476 1.00 11.51 108 THR A N 1
ATOM 787 C CA . THR A 1 108 ? 7.626 -23.225 4.026 1.00 11.36 108 THR A CA 1
ATOM 788 C C . THR A 1 108 ? 6.727 -24.459 3.916 1.00 11.08 108 THR A C 1
ATOM 789 O O . THR A 1 108 ? 6.749 -25.149 2.890 1.00 11.51 108 THR A O 1
ATOM 793 N N . PHE A 1 109 ? 5.951 -24.730 4.970 1.00 10.15 109 PHE A N 1
ATOM 794 C CA . PHE A 1 109 ? 4.974 -25.820 5.011 1.00 10.17 109 PHE A CA 1
ATOM 795 C C . PHE A 1 109 ? 3.598 -25.293 4.642 1.00 10.46 109 PHE A C 1
ATOM 796 O O . PHE A 1 109 ? 3.294 -24.132 4.891 1.00 9.97 109 PHE A O 1
ATOM 804 N N . PHE A 1 110 ? 2.762 -26.160 4.072 1.00 11.29 110 PHE A N 1
ATOM 805 C CA . PHE A 1 110 ? 1.444 -25.745 3.580 1.00 12.18 110 PHE A CA 1
ATOM 806 C C . PHE A 1 110 ? 0.288 -26.528 4.203 1.00 11.70 110 PHE A C 1
ATOM 807 O O . PHE A 1 110 ? 0.474 -27.644 4.707 1.00 11.61 110 PHE A O 1
ATOM 815 N N . GLY A 1 111 ? -0.905 -25.939 4.158 1.00 11.27 111 GLY A N 1
ATOM 816 C CA . GLY A 1 111 ? -2.114 -26.536 4.723 1.00 11.16 111 GLY A CA 1
ATOM 817 C C . GLY A 1 111 ? -2.527 -27.847 4.074 1.00 11.26 111 GLY A C 1
ATOM 818 O O . GLY A 1 111 ? -2.189 -28.120 2.910 1.00 12.16 111 GLY A O 1
ATOM 819 N N . GLU A 1 112 ? -3.280 -28.638 4.837 1.00 11.46 112 GLU A N 1
ATOM 820 C CA . GLU A 1 112 ? -3.450 -30.072 4.558 1.00 12.11 112 GLU A CA 1
ATOM 821 C C . GLU A 1 112 ? -4.810 -30.473 4.000 1.00 12.89 112 GLU A C 1
ATOM 822 O O . GLU A 1 112 ? -4.929 -31.540 3.387 1.00 14.10 112 GLU A O 1
ATOM 828 N N . LYS A 1 113 ? -5.828 -29.651 4.233 1.00 12.88 113 LYS A N 1
ATOM 829 C CA . LYS A 1 113 ? -7.203 -30.001 3.865 1.00 13.33 113 LYS A CA 1
ATOM 830 C C . LYS A 1 113 ? -7.779 -28.975 2.909 1.00 13.12 113 LYS A C 1
ATOM 831 O O . LYS A 1 113 ? -7.336 -27.826 2.879 1.00 12.91 113 LYS A O 1
ATOM 837 N N . ALA A 1 114 ? -8.772 -29.402 2.127 1.00 12.87 114 ALA A N 1
ATOM 838 C CA . ALA A 1 114 ? -9.501 -28.511 1.231 1.00 13.00 114 ALA A CA 1
ATOM 839 C C . ALA A 1 114 ? -9.962 -27.272 1.990 1.00 13.46 114 ALA A C 1
ATOM 840 O O . ALA A 1 114 ? -10.538 -27.390 3.071 1.00 13.68 114 ALA A O 1
ATOM 842 N N . GLY A 1 115 ? -9.699 -26.106 1.411 1.00 13.60 115 GLY A N 1
ATOM 843 C CA . GLY A 1 115 ? -10.014 -24.822 2.031 1.00 14.02 115 GLY A CA 1
ATOM 844 C C . GLY A 1 115 ? -8.813 -24.189 2.714 1.00 14.03 115 GLY A C 1
ATOM 845 O O . GLY A 1 115 ? -8.850 -23.005 3.064 1.00 14.59 115 GLY A O 1
ATOM 846 N N . TYR A 1 116 ? -7.748 -24.972 2.889 1.00 13.26 116 TYR A N 1
ATOM 847 C CA . TYR A 1 116 ? -6.593 -24.543 3.684 1.00 12.77 116 TYR A CA 1
ATOM 848 C C . TYR A 1 116 ? -5.275 -24.790 2.982 1.00 12.81 116 TYR A C 1
ATOM 849 O O . TYR A 1 116 ? -4.204 -24.618 3.572 1.00 12.59 116 TYR A O 1
ATOM 858 N N . THR A 1 117 ? -5.337 -25.181 1.713 1.00 12.69 117 THR A N 1
ATOM 859 C CA . THR A 1 117 ? -4.139 -25.643 1.037 1.00 13.03 117 THR A CA 1
ATOM 860 C C . THR A 1 117 ? -3.156 -24.519 0.692 1.00 12.67 117 THR A C 1
ATOM 861 O O . THR A 1 117 ? -1.998 -24.786 0.344 1.00 14.22 117 THR A O 1
ATOM 865 N N . THR A 1 118 ? -3.609 -23.269 0.817 1.00 12.36 118 THR A N 1
ATOM 866 C CA . THR A 1 118 ? -2.706 -22.123 0.652 1.00 12.21 118 THR A CA 1
ATOM 867 C C . THR A 1 118 ? -2.227 -21.547 1.989 1.00 11.46 118 THR A C 1
ATOM 868 O O . THR A 1 118 ? -1.387 -20.654 1.994 1.00 12.01 118 THR A O 1
ATOM 872 N N . ALA A 1 119 ? -2.763 -22.058 3.104 1.00 10.86 119 ALA A N 1
ATOM 873 C CA . ALA A 1 119 ? -2.296 -21.624 4.425 1.00 10.47 119 ALA A CA 1
ATOM 874 C C . ALA A 1 119 ? -0.842 -22.048 4.568 1.00 10.34 119 ALA A C 1
ATOM 875 O O . ALA A 1 119 ? -0.426 -23.098 4.047 1.00 9.85 119 ALA A O 1
ATOM 877 N N . GLN A 1 120 ? -0.056 -21.213 5.240 1.00 9.87 120 GLN A N 1
ATOM 878 C CA . GLN A 1 120 ? 1.386 -21.446 5.363 1.00 11.60 120 GLN A CA 1
ATOM 879 C C . GLN A 1 120 ? 1.827 -21.437 6.822 1.00 10.46 120 GLN A C 1
ATOM 880 O O . GLN A 1 120 ? 1.199 -20.791 7.665 1.00 10.20 120 GLN A O 1
ATOM 886 N N . VAL A 1 121 ? 2.901 -22.165 7.106 1.00 9.20 121 VAL A N 1
ATOM 887 C CA . VAL A 1 121 ? 3.522 -22.100 8.423 1.00 8.78 121 VAL A CA 1
ATOM 888 C C . VAL A 1 121 ? 5.020 -22.305 8.289 1.00 8.54 121 VAL A C 1
ATOM 889 O O . VAL A 1 121 ? 5.476 -23.064 7.439 1.00 8.85 121 VAL A O 1
ATOM 893 N N . GLU A 1 122 ? 5.780 -21.596 9.119 1.00 8.74 122 GLU A N 1
ATOM 894 C CA . GLU A 1 122 ? 7.216 -21.811 9.225 1.00 8.84 122 GLU A CA 1
ATOM 895 C C . GLU A 1 122 ? 7.471 -22.549 10.535 1.00 8.87 122 GLU A C 1
ATOM 896 O O . GLU A 1 122 ? 6.910 -22.198 11.583 1.00 8.88 122 GLU A O 1
ATOM 902 N N . ILE A 1 123 ? 8.301 -23.585 10.478 1.00 9.07 123 ILE A N 1
ATOM 903 C CA . ILE A 1 123 ? 8.701 -24.331 11.670 1.00 9.35 123 ILE A CA 1
ATOM 904 C C . ILE A 1 123 ? 10.204 -24.109 11.807 1.00 9.39 123 ILE A C 1
ATOM 905 O O . ILE A 1 123 ? 10.980 -24.474 10.912 1.00 9.55 123 ILE A O 1
ATOM 910 N N . LEU A 1 124 ? 10.613 -23.472 12.902 1.00 9.22 124 LEU A N 1
ATOM 911 C CA . LEU A 1 124 ? 11.996 -23.046 13.076 1.00 9.70 124 LEU A CA 1
ATOM 912 C C . LEU A 1 124 ? 12.595 -23.581 14.376 1.00 9.49 124 LEU A C 1
ATOM 913 O O . LEU A 1 124 ? 11.883 -23.852 15.326 1.00 9.92 124 LEU A O 1
ATOM 918 N N . GLY A 1 125 ? 13.916 -23.727 14.377 1.00 8.84 125 GLY A N 1
ATOM 919 C CA . GLY A 1 125 ? 14.610 -24.171 15.577 1.00 9.91 125 GLY A CA 1
ATOM 920 C C . GLY A 1 125 ? 15.632 -23.168 16.057 1.00 10.55 125 GLY A C 1
ATOM 921 O O . GLY A 1 125 ? 16.299 -22.485 15.256 1.00 10.78 125 GLY A O 1
ATOM 922 N N . LYS A 1 126 ? 15.743 -23.082 17.377 1.00 11.31 126 LYS A N 1
ATOM 923 C CA . LYS A 1 126 ? 16.779 -22.304 18.022 1.00 12.92 126 LYS A CA 1
ATOM 924 C C . LYS A 1 126 ? 17.653 -23.305 18.747 1.00 12.84 126 LYS A C 1
ATOM 925 O O . LYS A 1 126 ? 17.147 -24.260 19.331 1.00 12.49 126 LYS A O 1
ATOM 931 N N . TYR A 1 127 ? 18.961 -23.079 18.685 1.00 13.22 127 TYR A N 1
ATOM 932 C CA . TYR A 1 127 ? 19.964 -24.049 19.136 1.00 13.55 127 TYR A CA 1
ATOM 933 C C . TYR A 1 127 ? 20.956 -23.405 20.086 1.00 14.35 127 TYR A C 1
ATOM 934 O O . TYR A 1 127 ? 21.263 -22.214 19.965 1.00 15.09 127 TYR A O 1
ATOM 943 N N . ASP A 1 128 ? 21.467 -24.183 21.035 1.00 13.86 128 ASP A N 1
ATOM 944 C CA . ASP A 1 128 ? 22.550 -23.668 21.868 1.00 14.26 128 ASP A CA 1
ATOM 945 C C . ASP A 1 128 ? 23.885 -23.702 21.107 1.00 15.10 128 ASP A C 1
ATOM 946 O O . ASP A 1 128 ? 23.940 -24.151 19.952 1.00 15.67 128 ASP A O 1
ATOM 951 N N . ALA A 1 129 ? 24.947 -23.212 21.750 1.00 15.60 129 ALA A N 1
ATOM 952 C CA . ALA A 1 129 ? 26.258 -23.119 21.094 1.00 16.92 129 ALA A CA 1
ATOM 953 C C . ALA A 1 129 ? 26.877 -24.480 20.742 1.00 17.19 129 ALA A C 1
ATOM 954 O O . ALA A 1 129 ? 27.819 -24.558 19.940 1.00 18.55 129 ALA A O 1
ATOM 956 N N . GLN A 1 130 ? 26.344 -25.554 21.321 1.00 16.64 130 GLN A N 1
ATOM 957 C CA . GLN A 1 130 ? 26.782 -26.908 20.981 1.00 16.29 130 GLN A CA 1
ATOM 958 C C . GLN A 1 130 ? 25.912 -27.558 19.910 1.00 16.14 130 GLN A C 1
ATOM 959 O O . GLN A 1 130 ? 26.137 -28.713 19.536 1.00 16.83 130 GLN A O 1
ATOM 965 N N . GLY A 1 131 ? 24.919 -26.811 19.427 1.00 15.35 131 GLY A N 1
ATOM 966 C CA . GLY A 1 131 ? 24.051 -27.277 18.353 1.00 14.75 131 GLY A CA 1
ATOM 967 C C . GLY A 1 131 ? 22.877 -28.131 18.799 1.00 13.81 131 GLY A C 1
ATOM 968 O O . GLY A 1 131 ? 22.255 -28.819 17.981 1.00 14.55 131 GLY A O 1
ATOM 969 N N . HIS A 1 132 ? 22.578 -28.111 20.098 1.00 12.50 132 HIS A N 1
ATOM 970 C CA . HIS A 1 132 ? 21.406 -28.814 20.604 1.00 11.64 132 HIS A CA 1
ATOM 971 C C . HIS A 1 132 ? 20.195 -27.917 20.472 1.00 10.81 132 HIS A C 1
ATOM 972 O O . HIS A 1 132 ? 20.251 -26.753 20.848 1.00 10.81 132 HIS A O 1
ATOM 979 N N . LEU A 1 133 ? 19.108 -28.481 19.946 1.00 10.18 133 LEU A N 1
ATOM 980 C CA . LEU A 1 133 ? 17.821 -27.785 19.891 1.00 9.79 133 LEU A CA 1
ATOM 981 C C . LEU A 1 133 ? 17.372 -27.407 21.290 1.00 9.56 133 LEU A C 1
ATOM 982 O O . LEU A 1 133 ? 17.364 -28.249 22.198 1.00 9.79 133 LEU A O 1
ATOM 987 N N . THR A 1 134 ? 17.008 -26.138 21.461 1.00 9.54 134 THR A N 1
ATOM 988 C CA . THR A 1 134 ? 16.478 -25.667 22.734 1.00 9.83 134 THR A CA 1
ATOM 989 C C . THR A 1 134 ? 15.042 -25.142 22.642 1.00 9.73 134 THR A C 1
ATOM 990 O O . THR A 1 134 ? 14.328 -25.164 23.635 1.00 10.56 134 THR A O 1
ATOM 994 N N . GLU A 1 135 ? 14.632 -24.678 21.461 1.00 9.68 135 GLU A N 1
ATOM 995 C CA . GLU A 1 135 ? 13.316 -24.056 21.293 1.00 10.36 135 GLU A CA 1
ATOM 996 C C . GLU A 1 135 ? 12.822 -24.303 19.875 1.00 9.07 135 GLU A C 1
ATOM 997 O O . GLU A 1 135 ? 13.626 -24.400 18.939 1.00 8.50 135 GLU A O 1
ATOM 1003 N N . ILE A 1 136 ? 11.501 -24.402 19.732 1.00 8.82 136 ILE A N 1
ATOM 1004 C CA . ILE A 1 136 ? 10.865 -24.528 18.416 1.00 8.96 136 ILE A CA 1
ATOM 1005 C C . ILE A 1 136 ? 9.935 -23.334 18.251 1.00 8.43 136 ILE A C 1
ATOM 1006 O O . ILE A 1 136 ? 9.228 -22.971 19.182 1.00 9.02 136 ILE A O 1
ATOM 1011 N N . GLY A 1 137 ? 9.977 -22.726 17.068 1.00 8.60 137 GLY A N 1
ATOM 1012 C CA . GLY A 1 137 ? 9.114 -21.606 16.718 1.00 7.73 137 GLY A CA 1
ATOM 1013 C C . GLY A 1 137 ? 8.154 -22.020 15.616 1.00 8.24 137 GLY A C 1
ATOM 1014 O O . GLY A 1 137 ? 8.545 -22.661 14.643 1.00 9.17 137 GLY A O 1
ATOM 1015 N N . ILE A 1 138 ? 6.896 -21.657 15.798 1.00 8.00 138 ILE A N 1
ATOM 1016 C CA . ILE A 1 138 ? 5.850 -21.980 14.838 1.00 8.11 138 ILE A CA 1
ATOM 1017 C C . ILE A 1 138 ? 5.245 -20.643 14.410 1.00 7.42 138 ILE A C 1
ATOM 1018 O O . ILE A 1 138 ? 4.623 -19.962 15.226 1.00 7.95 138 ILE A O 1
ATOM 1023 N N . ALA A 1 139 ? 5.475 -20.236 13.161 1.00 7.68 139 ALA A N 1
ATOM 1024 C CA . ALA A 1 139 ? 4.997 -18.931 12.701 1.00 7.31 139 ALA A CA 1
ATOM 1025 C C . ALA A 1 139 ? 3.986 -19.126 11.596 1.00 7.20 139 ALA A C 1
ATOM 1026 O O . ALA A 1 139 ? 4.340 -19.536 10.497 1.00 8.40 139 ALA A O 1
ATOM 1028 N N . PHE A 1 140 ? 2.724 -18.867 11.917 1.00 7.33 140 PHE A N 1
ATOM 1029 C CA . PHE A 1 140 ? 1.649 -19.052 10.961 1.00 7.87 140 PHE A CA 1
ATOM 1030 C C . PHE A 1 140 ? 1.532 -17.854 10.037 1.00 8.54 140 PHE A C 1
ATOM 1031 O O . PHE A 1 140 ? 1.545 -16.711 10.486 1.00 8.02 140 PHE A O 1
ATOM 1039 N N . ARG A 1 141 ? 1.433 -18.149 8.743 1.00 8.86 141 ARG A N 1
ATOM 1040 C CA . ARG A 1 141 ? 1.076 -17.181 7.721 1.00 10.37 141 ARG A CA 1
ATOM 1041 C C . ARG A 1 141 ? -0.292 -17.621 7.222 1.00 10.11 141 ARG A C 1
ATOM 1042 O O . ARG A 1 141 ? -0.399 -18.496 6.357 1.00 9.83 141 ARG A O 1
ATOM 1050 N N . GLY A 1 142 ? -1.340 -17.038 7.791 1.00 9.79 142 GLY A N 1
ATOM 1051 C CA . GLY A 1 142 ? -2.701 -17.450 7.477 1.00 10.86 142 GLY A CA 1
ATOM 1052 C C . GLY A 1 142 ? -3.180 -16.872 6.162 1.00 11.20 142 GLY A C 1
ATOM 1053 O O . GLY A 1 142 ? -2.760 -15.785 5.744 1.00 11.90 142 GLY A O 1
ATOM 1054 N N . THR A 1 143 ? -4.057 -17.620 5.500 1.00 11.64 143 THR A N 1
ATOM 1055 C CA . THR A 1 143 ? -4.710 -17.129 4.294 1.00 12.11 143 THR A CA 1
ATOM 1056 C C . THR A 1 143 ? -6.207 -17.359 4.396 1.00 13.04 143 THR A C 1
ATOM 1057 O O . THR A 1 143 ? -6.672 -18.187 5.173 1.00 12.99 143 THR A O 1
ATOM 1061 N N . SER A 1 144 ? -6.952 -16.618 3.584 1.00 14.83 144 SER A N 1
ATOM 1062 C CA . SER A 1 144 ? -8.408 -16.561 3.677 1.00 16.69 144 SER A CA 1
ATOM 1063 C C . SER A 1 144 ? -9.103 -17.731 3.001 1.00 18.16 144 SER A C 1
ATOM 1064 O O . SER A 1 144 ? -10.283 -17.987 3.248 1.00 19.11 144 SER A O 1
ATOM 1067 N N . GLY A 1 145 ? -8.370 -18.428 2.143 1.00 19.08 145 GLY A N 1
ATOM 1068 C CA . GLY A 1 145 ? -8.931 -19.478 1.306 1.00 21.05 145 GLY A CA 1
ATOM 1069 C C . GLY A 1 145 ? -8.362 -19.262 -0.080 1.00 22.29 145 GLY A C 1
ATOM 1070 O O . GLY A 1 145 ? -7.302 -18.645 -0.214 1.00 22.38 145 GLY A O 1
ATOM 1071 N N . PRO A 1 146 ? -9.058 -19.752 -1.125 1.00 23.23 146 PRO A N 1
ATOM 1072 C CA . PRO A 1 146 ? -8.551 -19.579 -2.485 1.00 23.99 146 PRO A CA 1
ATOM 1073 C C . PRO A 1 146 ? -8.379 -18.100 -2.844 1.00 24.68 146 PRO A C 1
ATOM 1074 O O . PRO A 1 146 ? -9.320 -17.311 -2.689 1.00 24.63 146 PRO A O 1
ATOM 1078 N N . ARG A 1 147 ? -7.172 -17.750 -3.295 1.00 25.54 147 ARG A N 1
ATOM 1079 C CA . ARG A 1 147 ? -6.812 -16.395 -3.753 1.00 26.74 147 ARG A CA 1
ATOM 1080 C C . ARG A 1 147 ? -7.805 -15.816 -4.741 1.00 26.79 147 ARG A C 1
ATOM 1081 O O . ARG A 1 147 ? -8.099 -14.617 -4.724 1.00 26.62 147 ARG A O 1
ATOM 1089 N N . GLU A 1 148 ? -8.292 -16.685 -5.619 1.00 27.23 148 GLU A N 1
ATOM 1090 C CA . GLU A 1 148 ? -9.162 -16.298 -6.721 1.00 27.82 148 GLU A CA 1
ATOM 1091 C C . GLU A 1 148 ? -10.486 -15.683 -6.243 1.00 27.95 148 GLU A C 1
ATOM 1092 O O . GLU A 1 148 ? -11.124 -14.928 -6.980 1.00 28.04 148 GLU A O 1
ATOM 1098 N N . ASN A 1 149 ? -10.879 -15.979 -5.004 1.00 28.14 149 ASN A N 1
ATOM 1099 C CA . ASN A 1 149 ? -12.111 -15.435 -4.429 1.00 28.51 149 ASN A CA 1
ATOM 1100 C C . ASN A 1 149 ? -12.011 -13.958 -4.049 1.00 28.58 149 ASN A C 1
ATOM 1101 O O . ASN A 1 149 ? -13.026 -13.265 -3.952 1.00 28.47 149 ASN A O 1
ATOM 1106 N N . LEU A 1 150 ? -10.785 -13.481 -3.844 1.00 28.55 150 LEU A N 1
ATOM 1107 C CA . LEU A 1 150 ? -10.562 -12.142 -3.292 1.00 28.79 150 LEU A CA 1
ATOM 1108 C C . LEU A 1 150 ? -10.845 -10.997 -4.266 1.00 29.32 150 LEU A C 1
ATOM 1109 O O . LEU A 1 150 ? -10.933 -9.837 -3.853 1.00 29.35 150 LEU A O 1
ATOM 1114 N N . ILE A 1 151 ? -11.006 -11.326 -5.547 1.00 29.97 151 ILE A N 1
ATOM 1115 C CA . ILE A 1 151 ? -11.294 -10.317 -6.574 1.00 30.48 151 ILE A CA 1
ATOM 1116 C C . ILE A 1 151 ? -12.652 -10.520 -7.266 1.00 30.46 151 ILE A C 1
ATOM 1117 O O . ILE A 1 151 ? -12.942 -9.864 -8.271 1.00 30.65 151 ILE A O 1
ATOM 1122 N N . LEU A 1 152 ? -13.477 -11.414 -6.720 1.00 30.46 152 LEU A N 1
ATOM 1123 C CA . LEU A 1 152 ? -14.805 -11.701 -7.283 1.00 30.42 152 LEU A CA 1
ATOM 1124 C C . LEU A 1 152 ? -15.864 -10.665 -6.881 1.00 30.22 152 LEU A C 1
ATOM 1125 O O . LEU A 1 152 ? -16.942 -10.605 -7.480 1.00 30.36 152 LEU A O 1
ATOM 1130 N N . ASP A 1 153 ? -15.548 -9.864 -5.862 1.00 29.63 153 ASP A N 1
ATOM 1131 C CA . ASP A 1 153 ? -16.406 -8.764 -5.412 1.00 28.98 153 ASP A CA 1
ATOM 1132 C C . ASP A 1 153 ? -15.541 -7.535 -5.158 1.00 27.91 153 ASP A C 1
ATOM 1133 O O . ASP A 1 153 ? -14.315 -7.602 -5.288 1.00 27.97 153 ASP A O 1
ATOM 1138 N N . SER A 1 154 ? -16.173 -6.421 -4.789 1.00 26.36 154 SER A N 1
ATOM 1139 C CA . SER A 1 154 ? -15.430 -5.240 -4.348 1.00 25.00 154 SER A CA 1
ATOM 1140 C C . SER A 1 154 ? -14.642 -5.601 -3.090 1.00 23.99 154 SER A C 1
ATOM 1141 O O . SER A 1 154 ? -15.091 -6.430 -2.284 1.00 23.38 154 SER A O 1
ATOM 1144 N N . ILE A 1 155 ? -13.473 -4.983 -2.937 1.00 22.70 155 ILE A N 1
ATOM 1145 C CA . ILE A 1 155 ? -12.573 -5.285 -1.818 1.00 21.88 155 ILE A CA 1
ATOM 1146 C C . ILE A 1 155 ? -13.284 -5.149 -0.459 1.00 21.20 155 ILE A C 1
ATOM 1147 O O . ILE A 1 155 ? -13.110 -5.999 0.414 1.00 20.96 155 ILE A O 1
ATOM 1152 N N . GLY A 1 156 ? -14.115 -4.116 -0.310 1.00 20.62 156 GLY A N 1
ATOM 1153 C CA . GLY A 1 156 ? -14.914 -3.930 0.901 1.00 20.05 156 GLY A CA 1
ATOM 1154 C C . GLY A 1 156 ? -15.859 -5.085 1.185 1.00 19.93 156 GLY A C 1
ATOM 1155 O O . GLY A 1 156 ? -15.920 -5.589 2.306 1.00 19.66 156 GLY A O 1
ATOM 1156 N N . ASP A 1 157 ? -16.597 -5.513 0.163 1.00 20.23 157 ASP A N 1
ATOM 1157 C CA . ASP A 1 157 ? -17.500 -6.656 0.289 1.00 20.31 157 ASP A CA 1
ATOM 1158 C C . ASP A 1 157 ? -16.761 -7.952 0.644 1.00 19.54 157 ASP A C 1
ATOM 1159 O O . ASP A 1 157 ? -17.246 -8.740 1.452 1.00 19.71 157 ASP A O 1
ATOM 1164 N N . VAL A 1 158 ? -15.578 -8.133 0.057 1.00 19.18 158 VAL A N 1
ATOM 1165 C CA . VAL A 1 158 ? -14.710 -9.282 0.334 1.00 18.52 158 VAL A CA 1
ATOM 1166 C C . VAL A 1 158 ? -14.288 -9.311 1.812 1.00 17.95 158 VAL A C 1
ATOM 1167 O O . VAL A 1 158 ? -14.424 -10.338 2.482 1.00 18.46 158 VAL A O 1
ATOM 1171 N N . ILE A 1 159 ? -13.801 -8.176 2.314 1.00 17.10 159 ILE A N 1
ATOM 1172 C CA . ILE A 1 159 ? -13.397 -8.060 3.722 1.00 16.72 159 ILE A CA 1
ATOM 1173 C C . ILE A 1 159 ? -14.584 -8.288 4.660 1.00 16.69 159 ILE A C 1
ATOM 1174 O O . ILE A 1 159 ? -14.477 -9.020 5.649 1.00 16.46 159 ILE A O 1
ATOM 1179 N N . ASN A 1 160 ? -15.718 -7.664 4.341 1.00 17.19 160 ASN A N 1
ATOM 1180 C CA . ASN A 1 160 ? -16.919 -7.792 5.155 1.00 18.03 160 ASN A CA 1
ATOM 1181 C C . ASN A 1 160 ? -17.375 -9.246 5.291 1.00 18.05 160 ASN A C 1
ATOM 1182 O O . ASN A 1 160 ? -17.702 -9.718 6.385 1.00 17.96 160 ASN A O 1
ATOM 1187 N N . ASP A 1 161 ? -17.395 -9.942 4.154 1.00 18.55 161 ASP A N 1
ATOM 1188 C CA . ASP A 1 161 ? -17.802 -11.337 4.092 1.00 18.94 161 ASP A CA 1
ATOM 1189 C C . ASP A 1 161 ? -16.831 -12.264 4.821 1.00 18.39 161 ASP A C 1
ATOM 1190 O O . ASP A 1 161 ? -17.260 -13.211 5.476 1.00 18.20 161 ASP A O 1
ATOM 1195 N N . LEU A 1 162 ? -15.534 -11.976 4.714 1.00 17.94 162 LEU A N 1
ATOM 1196 C CA . LEU A 1 162 ? -14.521 -12.756 5.431 1.00 17.98 162 LEU A CA 1
ATOM 1197 C C . LEU A 1 162 ? -14.706 -12.640 6.946 1.00 17.42 162 LEU A C 1
ATOM 1198 O O . LEU A 1 162 ? -14.743 -13.649 7.648 1.00 17.22 162 LEU A O 1
ATOM 1203 N N . LEU A 1 163 ? -14.841 -11.410 7.442 1.00 17.23 163 LEU A N 1
ATOM 1204 C CA . LEU A 1 163 ? -15.074 -11.192 8.869 1.00 17.15 163 LEU A CA 1
ATOM 1205 C C . LEU A 1 163 ? -16.297 -11.933 9.390 1.00 16.94 163 LEU A C 1
ATOM 1206 O O . LEU A 1 163 ? -16.260 -12.542 10.459 1.00 16.73 163 LEU A O 1
ATOM 1211 N N . ALA A 1 164 ? -17.384 -11.884 8.616 1.00 16.71 164 ALA A N 1
ATOM 1212 C CA . ALA A 1 164 ? -18.638 -12.519 9.018 1.00 16.99 164 ALA A CA 1
ATOM 1213 C C . ALA A 1 164 ? -18.559 -14.047 9.046 1.00 17.11 164 ALA A C 1
ATOM 1214 O O . ALA A 1 164 ? -19.339 -14.694 9.746 1.00 17.09 164 ALA A O 1
ATOM 1216 N N . ALA A 1 165 ? -17.609 -14.609 8.302 1.00 17.35 165 ALA A N 1
ATOM 1217 C CA . ALA A 1 165 ? -17.462 -16.056 8.195 1.00 17.86 165 ALA A CA 1
ATOM 1218 C C . ALA A 1 165 ? -16.504 -16.674 9.222 1.00 18.08 165 ALA A C 1
ATOM 1219 O O . ALA A 1 165 ? -16.462 -17.894 9.362 1.00 17.99 165 ALA A O 1
ATOM 1221 N N . PHE A 1 166 ? -15.740 -15.849 9.942 1.00 18.17 166 PHE A N 1
ATOM 1222 C CA . PHE A 1 166 ? -14.778 -16.398 10.907 1.00 18.34 166 PHE A CA 1
ATOM 1223 C C . PHE A 1 166 ? -15.436 -17.074 12.113 1.00 18.31 166 PHE A C 1
ATOM 1224 O O . PHE A 1 166 ? -14.931 -18.074 12.626 1.00 18.13 166 PHE A O 1
ATOM 1232 N N . GLY A 1 167 ? -16.556 -16.525 12.566 1.00 18.74 167 GLY A N 1
ATOM 1233 C CA . GLY A 1 167 ? -17.244 -17.019 13.758 1.00 18.83 167 GLY A CA 1
ATOM 1234 C C . GLY A 1 167 ? -18.098 -18.267 13.589 1.00 19.57 167 GLY A C 1
ATOM 1235 O O . GLY A 1 167 ? -17.936 -19.241 14.331 1.00 19.14 167 GLY A O 1
ATOM 1236 N N . PRO A 1 168 ? -19.050 -18.237 12.640 1.00 19.76 168 PRO A N 1
ATOM 1237 C CA . PRO A 1 168 ? -19.936 -19.385 12.424 1.00 20.03 168 PRO A CA 1
ATOM 1238 C C . PRO A 1 168 ? -19.227 -20.735 12.226 1.00 20.23 168 PRO A C 1
ATOM 1239 O O . PRO A 1 168 ? -18.164 -20.814 11.592 1.00 19.97 168 PRO A O 1
ATOM 1243 N N . LYS A 1 169 ? -19.845 -21.773 12.789 1.00 20.39 169 LYS A N 1
ATOM 1244 C CA . LYS A 1 169 ? -19.376 -23.161 12.732 1.00 20.92 169 LYS A CA 1
ATOM 1245 C C . LYS A 1 169 ? -17.906 -23.319 13.137 1.00 20.07 169 LYS A C 1
ATOM 1246 O O . LYS A 1 169 ? -17.193 -24.165 12.599 1.00 19.77 169 LYS A O 1
ATOM 1252 N N . ASP A 1 170 ? -17.472 -22.480 14.080 1.00 19.73 170 ASP A N 1
ATOM 1253 C CA . ASP A 1 170 ? -16.124 -22.549 14.656 1.00 19.10 170 ASP A CA 1
ATOM 1254 C C . ASP A 1 170 ? -15.002 -22.510 13.614 1.00 17.99 170 ASP A C 1
ATOM 1255 O O . ASP A 1 170 ? -13.961 -23.160 13.783 1.00 17.27 170 ASP A O 1
ATOM 1260 N N . TYR A 1 171 ? -15.203 -21.750 12.540 1.00 16.52 171 TYR A N 1
ATOM 1261 C CA . TYR A 1 171 ? -14.178 -21.664 11.500 1.00 15.28 171 TYR A CA 1
ATOM 1262 C C . TYR A 1 171 ? -12.816 -21.198 12.041 1.00 14.37 171 TYR A C 1
ATOM 1263 O O . TYR A 1 171 ? -11.815 -21.882 11.876 1.00 13.59 171 TYR A O 1
ATOM 1272 N N . ALA A 1 172 ? -12.801 -20.046 12.703 1.00 13.86 172 ALA A N 1
ATOM 1273 C CA . ALA A 1 172 ? -11.556 -19.490 13.217 1.00 12.96 172 ALA A CA 1
ATOM 1274 C C . ALA A 1 172 ? -10.970 -20.403 14.291 1.00 13.03 172 ALA A C 1
ATOM 1275 O O . ALA A 1 172 ? -9.774 -20.704 14.275 1.00 13.33 172 ALA A O 1
ATOM 1277 N N . LYS A 1 173 ? -11.822 -20.871 15.197 1.00 12.67 173 LYS A N 1
ATOM 1278 C CA . LYS A 1 173 ? -11.370 -21.734 16.288 1.00 13.03 173 LYS A CA 1
ATOM 1279 C C . LYS A 1 173 ? -10.639 -22.974 15.780 1.00 12.58 173 LYS A C 1
ATOM 1280 O O . LYS A 1 173 ? -9.591 -23.350 16.314 1.00 12.70 173 LYS A O 1
ATOM 1286 N N . ASN A 1 174 ? -11.198 -23.600 14.747 1.00 12.58 174 ASN A N 1
ATOM 1287 C CA . ASN A 1 174 ? -10.700 -24.891 14.275 1.00 12.39 174 ASN A CA 1
ATOM 1288 C C . ASN A 1 174 ? -9.642 -24.794 13.190 1.00 11.83 174 ASN A C 1
ATOM 1289 O O . ASN A 1 174 ? -9.094 -25.814 12.755 1.00 11.24 174 ASN A O 1
ATOM 1294 N N . TYR A 1 175 ? -9.343 -23.569 12.763 1.00 11.03 175 TYR A N 1
ATOM 1295 C CA . TYR A 1 175 ? -8.481 -23.305 11.610 1.00 10.09 175 TYR A CA 1
ATOM 1296 C C . TYR A 1 175 ? -7.194 -24.135 11.623 1.00 9.53 175 TYR A C 1
ATOM 1297 O O . TYR A 1 175 ? -6.879 -24.820 10.651 1.00 10.04 175 TYR A O 1
ATOM 1306 N N . VAL A 1 176 ? -6.434 -24.066 12.717 1.00 8.87 176 VAL A N 1
ATOM 1307 C CA . VAL A 1 176 ? -5.131 -24.752 12.759 1.00 8.80 176 VAL A CA 1
ATOM 1308 C C . VAL A 1 176 ? -5.249 -26.289 12.784 1.00 9.37 176 VAL A C 1
ATOM 1309 O O . VAL A 1 176 ? -4.409 -26.987 12.232 1.00 10.38 176 VAL A O 1
ATOM 1313 N N . GLY A 1 177 ? -6.312 -26.793 13.396 1.00 10.31 177 GLY A N 1
ATOM 1314 C CA . GLY A 1 177 ? -6.565 -28.238 13.384 1.00 11.22 177 GLY A CA 1
ATOM 1315 C C . GLY A 1 177 ? -6.802 -28.741 11.967 1.00 12.04 177 GLY A C 1
ATOM 1316 O O . GLY A 1 177 ? -6.296 -29.797 11.575 1.00 13.17 177 GLY A O 1
ATOM 1317 N N . GLU A 1 178 ? -7.551 -27.964 11.188 1.00 11.28 178 GLU A N 1
ATOM 1318 C CA . GLU A 1 178 ? -7.848 -28.325 9.799 1.00 11.61 178 GLU A CA 1
ATOM 1319 C C . GLU A 1 178 ? -6.641 -28.168 8.893 1.00 10.85 178 GLU A C 1
ATOM 1320 O O . GLU A 1 178 ? -6.339 -29.028 8.062 1.00 11.11 178 GLU A O 1
ATOM 1326 N N . ALA A 1 179 ? -5.936 -27.053 9.042 1.00 10.16 179 ALA A N 1
ATOM 1327 C CA . ALA A 1 179 ? -4.807 -26.765 8.188 1.00 9.94 179 ALA A CA 1
ATOM 1328 C C . ALA A 1 179 ? -3.566 -27.589 8.502 1.00 9.96 179 ALA A C 1
ATOM 1329 O O . ALA A 1 179 ? -2.879 -28.016 7.591 1.00 10.28 179 ALA A O 1
ATOM 1331 N N . PHE A 1 180 ? -3.254 -27.769 9.787 1.00 9.74 180 PHE A N 1
ATOM 1332 C CA . PHE A 1 180 ? -1.940 -28.281 10.185 1.00 9.77 180 PHE A CA 1
ATOM 1333 C C . PHE A 1 180 ? -1.996 -29.386 11.230 1.00 9.81 180 PHE A C 1
ATOM 1334 O O . PHE A 1 180 ? -1.005 -29.629 11.920 1.00 10.45 180 PHE A O 1
ATOM 1342 N N . GLY A 1 181 ? -3.130 -30.077 11.322 1.00 9.94 181 GLY A N 1
ATOM 1343 C CA . GLY A 1 181 ? -3.306 -31.109 12.339 1.00 10.31 181 GLY A CA 1
ATOM 1344 C C . GLY A 1 181 ? -2.230 -32.179 12.336 1.00 10.44 181 GLY A C 1
ATOM 1345 O O . GLY A 1 181 ? -1.718 -32.571 13.393 1.00 10.88 181 GLY A O 1
ATOM 1346 N N . ASN A 1 182 ? -1.880 -32.657 11.148 1.00 10.10 182 ASN A N 1
ATOM 1347 C CA . ASN A 1 182 ? -0.886 -33.716 11.022 1.00 10.42 182 ASN A CA 1
ATOM 1348 C C . ASN A 1 182 ? 0.539 -33.219 11.218 1.00 10.66 182 ASN A C 1
ATOM 1349 O O . ASN A 1 182 ? 1.319 -33.848 11.934 1.00 10.53 182 ASN A O 1
ATOM 1354 N N . LEU A 1 183 ? 0.866 -32.078 10.619 1.00 9.99 183 LEU A N 1
ATOM 1355 C CA . LEU A 1 183 ? 2.187 -31.484 10.803 1.00 9.84 183 LEU A CA 1
ATOM 1356 C C . LEU A 1 183 ? 2.471 -31.283 12.280 1.00 9.60 183 LEU A C 1
ATOM 1357 O O . LEU A 1 183 ? 3.576 -31.567 12.746 1.00 9.64 183 LEU A O 1
ATOM 1362 N N . LEU A 1 184 ? 1.487 -30.779 13.019 1.00 9.13 184 LEU A N 1
ATOM 1363 C CA . LEU A 1 184 ? 1.705 -30.557 14.445 1.00 9.56 184 LEU A CA 1
ATOM 1364 C C . LEU A 1 184 ? 1.955 -31.840 15.241 1.00 9.85 184 LEU A C 1
ATOM 1365 O O . LEU A 1 184 ? 2.708 -31.817 16.209 1.00 9.53 184 LEU A O 1
ATOM 1370 N N . ASN A 1 185 ? 1.389 -32.966 14.802 1.00 10.09 185 ASN A N 1
ATOM 1371 C CA . ASN A 1 185 ? 1.749 -34.253 15.405 1.00 10.72 185 ASN A CA 1
ATOM 1372 C C . ASN A 1 185 ? 3.228 -34.549 15.175 1.00 10.51 185 ASN A C 1
ATOM 1373 O O . ASN A 1 185 ? 3.910 -35.046 16.072 1.00 10.83 185 ASN A O 1
ATOM 1378 N N . ASP A 1 186 ? 3.732 -34.249 13.974 1.00 10.31 186 ASP A N 1
ATOM 1379 C CA . ASP A 1 186 ? 5.150 -34.479 13.676 1.00 10.46 186 ASP A CA 1
ATOM 1380 C C . ASP A 1 186 ? 6.031 -33.549 14.509 1.00 10.12 186 ASP A C 1
ATOM 1381 O O . ASP A 1 186 ? 7.100 -33.946 14.967 1.00 10.65 186 ASP A O 1
ATOM 1386 N N . VAL A 1 187 ? 5.574 -32.320 14.720 1.00 9.17 187 VAL A N 1
ATOM 1387 C CA . VAL A 1 187 ? 6.286 -31.398 15.601 1.00 9.29 187 VAL A CA 1
ATOM 1388 C C . VAL A 1 187 ? 6.364 -31.943 17.043 1.00 9.41 187 VAL A C 1
ATOM 1389 O O . VAL A 1 187 ? 7.411 -31.848 17.679 1.00 8.86 187 VAL A O 1
ATOM 1393 N N . VAL A 1 188 ? 5.275 -32.528 17.553 1.00 9.01 188 VAL A N 1
ATOM 1394 C CA . VAL A 1 188 ? 5.302 -33.116 18.905 1.00 9.65 188 VAL A CA 1
ATOM 1395 C C . VAL A 1 188 ? 6.394 -34.179 19.003 1.00 9.97 188 VAL A C 1
ATOM 1396 O O . VAL A 1 188 ? 7.216 -34.163 19.934 1.00 10.03 188 VAL A O 1
ATOM 1400 N N . ALA A 1 189 ? 6.412 -35.089 18.032 1.00 10.28 189 ALA A N 1
ATOM 1401 C CA . ALA A 1 189 ? 7.382 -36.178 18.046 1.00 10.76 189 ALA A CA 1
ATOM 1402 C C . ALA A 1 189 ? 8.815 -35.649 17.976 1.00 10.88 189 ALA A C 1
ATOM 1403 O O . ALA A 1 189 ? 9.694 -36.117 18.705 1.00 11.54 189 ALA A O 1
ATOM 1405 N N . PHE A 1 190 ? 9.037 -34.667 17.108 1.00 10.79 190 PHE A N 1
ATOM 1406 C CA . PHE A 1 190 ? 10.342 -34.034 16.950 1.00 10.22 190 PHE A CA 1
ATOM 1407 C C . PHE A 1 190 ? 10.785 -33.341 18.240 1.00 10.31 190 PHE A C 1
ATOM 1408 O O . PHE A 1 190 ? 11.933 -33.489 18.677 1.00 10.69 190 PHE A O 1
ATOM 1416 N N . ALA A 1 191 ? 9.881 -32.580 18.852 1.00 9.82 191 ALA A N 1
ATOM 1417 C CA . ALA A 1 191 ? 10.164 -31.943 20.134 1.00 9.82 191 ALA A CA 1
ATOM 1418 C C . ALA A 1 191 ? 10.587 -33.001 21.163 1.00 10.02 191 ALA A C 1
ATOM 1419 O O . ALA A 1 191 ? 11.639 -32.858 21.810 1.00 10.33 191 ALA A O 1
ATOM 1421 N N . LYS A 1 192 ? 9.790 -34.058 21.299 1.00 10.24 192 LYS A N 1
ATOM 1422 C CA . LYS A 1 192 ? 10.072 -35.097 22.292 1.00 10.82 192 LYS A CA 1
ATOM 1423 C C . LYS A 1 192 ? 11.400 -35.789 22.029 1.00 11.47 192 LYS A C 1
ATOM 1424 O O . LYS A 1 192 ? 12.137 -36.093 22.975 1.00 11.43 192 LYS A O 1
ATOM 1430 N N . ALA A 1 193 ? 11.723 -36.008 20.755 1.00 11.09 193 ALA A N 1
ATOM 1431 C CA . ALA A 1 193 ? 12.990 -36.661 20.373 1.00 11.50 193 ALA A CA 1
ATOM 1432 C C . ALA A 1 193 ? 14.211 -35.819 20.739 1.00 11.92 193 ALA A C 1
ATOM 1433 O O . ALA A 1 193 ? 15.334 -36.329 20.813 1.00 13.56 193 ALA A O 1
ATOM 1435 N N . ASN A 1 194 ? 13.984 -34.523 20.950 1.00 11.61 194 ASN A N 1
ATOM 1436 C CA . ASN A 1 194 ? 15.033 -33.594 21.321 1.00 11.79 194 ASN A CA 1
ATOM 1437 C C . ASN A 1 194 ? 14.936 -33.137 22.780 1.00 11.60 194 ASN A C 1
ATOM 1438 O O . ASN A 1 194 ? 15.646 -32.228 23.202 1.00 12.49 194 ASN A O 1
ATOM 1443 N N . GLY A 1 195 ? 14.063 -33.790 23.551 1.00 11.02 195 GLY A N 1
ATOM 1444 C CA . GLY A 1 195 ? 13.942 -33.507 24.972 1.00 11.46 195 GLY A CA 1
ATOM 1445 C C . GLY A 1 195 ? 13.219 -32.216 25.296 1.00 11.64 195 GLY A C 1
ATOM 1446 O O . GLY A 1 195 ? 13.336 -31.696 26.414 1.00 12.85 195 GLY A O 1
ATOM 1447 N N . LEU A 1 196 ? 12.453 -31.693 24.335 1.00 11.74 196 LEU A N 1
ATOM 1448 C CA . LEU A 1 196 ? 11.661 -30.489 24.570 1.00 11.77 196 LEU A CA 1
ATOM 1449 C C . LEU A 1 196 ? 10.234 -30.837 24.993 1.00 11.25 196 LEU A C 1
ATOM 1450 O O . LEU A 1 196 ? 9.716 -31.903 24.639 1.00 11.70 196 LEU A O 1
ATOM 1455 N N . SER A 1 197 ? 9.595 -29.937 25.735 1.00 11.53 197 SER A N 1
ATOM 1456 C CA . SER A 1 197 ? 8.178 -30.076 26.032 1.00 11.72 197 SER A CA 1
ATOM 1457 C C . SER A 1 197 ? 7.427 -28.868 25.493 1.00 10.88 197 SER A C 1
ATOM 1458 O O . SER A 1 197 ? 8.024 -28.008 24.853 1.00 10.43 197 SER A O 1
ATOM 1461 N N . GLY A 1 198 ? 6.122 -28.800 25.748 1.00 10.39 198 GLY A N 1
ATOM 1462 C CA . GLY A 1 198 ? 5.307 -27.698 25.210 1.00 9.96 198 GLY A CA 1
ATOM 1463 C C . GLY A 1 198 ? 5.816 -26.311 25.575 1.00 9.57 198 GLY A C 1
ATOM 1464 O O . GLY A 1 198 ? 5.692 -25.370 24.785 1.00 9.76 198 GLY A O 1
ATOM 1465 N N . LYS A 1 199 ? 6.412 -26.177 26.758 1.00 9.35 199 LYS A N 1
ATOM 1466 C CA . LYS A 1 199 ? 6.863 -24.867 27.226 1.00 9.28 199 LYS A CA 1
ATOM 1467 C C . LYS A 1 199 ? 8.024 -24.342 26.380 1.00 9.10 199 LYS A C 1
ATOM 1468 O O . LYS A 1 199 ? 8.351 -23.156 26.443 1.00 9.30 199 LYS A O 1
ATOM 1474 N N . ASP A 1 200 ? 8.618 -25.226 25.574 1.00 8.61 200 ASP A N 1
ATOM 1475 C CA . ASP A 1 200 ? 9.766 -24.873 24.731 1.00 8.92 200 ASP A CA 1
ATOM 1476 C C . ASP A 1 200 ? 9.360 -24.477 23.319 1.00 9.07 200 ASP A C 1
ATOM 1477 O O . ASP A 1 200 ? 10.215 -24.324 22.443 1.00 9.72 200 ASP A O 1
ATOM 1482 N N . VAL A 1 201 ? 8.055 -24.320 23.114 1.00 8.42 201 VAL A N 1
ATOM 1483 C CA . VAL A 1 201 ? 7.509 -23.974 21.805 1.00 8.22 201 VAL A CA 1
ATOM 1484 C C . VAL A 1 201 ? 6.916 -22.567 21.848 1.00 7.92 201 VAL A C 1
ATOM 1485 O O . VAL A 1 201 ? 6.170 -22.215 22.760 1.00 8.41 201 VAL A O 1
ATOM 1489 N N . LEU A 1 202 ? 7.287 -21.763 20.855 1.00 7.59 202 LEU A N 1
ATOM 1490 C CA . LEU A 1 202 ? 6.775 -20.414 20.705 1.00 8.12 202 LEU A CA 1
ATOM 1491 C C . LEU A 1 202 ? 5.938 -20.371 19.441 1.00 7.79 202 LEU A C 1
ATOM 1492 O O . LEU A 1 202 ? 6.404 -20.806 18.389 1.00 8.14 202 LEU A O 1
ATOM 1497 N N . VAL A 1 203 ? 4.717 -19.859 19.565 1.00 7.18 203 VAL A N 1
ATOM 1498 C CA . VAL A 1 203 ? 3.754 -19.811 18.468 1.00 7.74 203 VAL A CA 1
ATOM 1499 C C . VAL A 1 203 ? 3.421 -18.361 18.189 1.00 7.60 203 VAL A C 1
ATOM 1500 O O . VAL A 1 203 ? 3.020 -17.625 19.094 1.00 7.64 203 VAL A O 1
ATOM 1504 N N . SER A 1 204 ? 3.609 -17.934 16.944 1.00 7.45 204 SER A N 1
ATOM 1505 C CA . SER A 1 204 ? 3.313 -16.552 16.593 1.00 7.35 204 SER A CA 1
ATOM 1506 C C . SER A 1 204 ? 2.796 -16.425 15.159 1.00 7.30 204 SER A C 1
ATOM 1507 O O . SER A 1 204 ? 2.575 -17.429 14.472 1.00 6.85 204 SER A O 1
ATOM 1510 N N . GLY A 1 205 ? 2.602 -15.188 14.726 1.00 7.09 205 GLY A N 1
ATOM 1511 C CA . GLY A 1 205 ? 1.997 -14.899 13.428 1.00 7.27 205 GLY A CA 1
ATOM 1512 C C . GLY A 1 205 ? 1.245 -13.581 13.475 1.00 6.90 205 GLY A C 1
ATOM 1513 O O . GLY A 1 205 ? 0.906 -13.086 14.546 1.00 7.68 205 GLY A O 1
ATOM 1514 N N . HIS A 1 206 ? 0.973 -13.030 12.299 1.00 6.71 206 HIS A N 1
ATOM 1515 C CA . HIS A 1 206 ? 0.345 -11.708 12.160 1.00 7.20 206 HIS A CA 1
ATOM 1516 C C . HIS A 1 206 ? -0.902 -11.811 11.278 1.00 7.62 206 HIS A C 1
ATOM 1517 O O . HIS A 1 206 ? -0.937 -12.624 10.342 1.00 7.74 206 HIS A O 1
ATOM 1524 N N . SER A 1 207 ? -1.927 -11.016 11.591 1.00 7.79 207 SER A N 1
ATOM 1525 C CA . SER A 1 207 ? -3.136 -10.935 10.745 1.00 8.18 207 SER A CA 1
ATOM 1526 C C . SER A 1 207 ? -3.871 -12.273 10.783 1.00 8.61 207 SER A C 1
ATOM 1527 O O . SER A 1 207 ? -4.212 -12.747 11.866 1.00 8.65 207 SER A O 1
ATOM 1530 N N . LEU A 1 208 ? -4.100 -12.898 9.629 1.00 8.62 208 LEU A N 1
ATOM 1531 C CA . LEU A 1 208 ? -4.733 -14.218 9.646 1.00 8.83 208 LEU A CA 1
ATOM 1532 C C . LEU A 1 208 ? -3.808 -15.262 10.265 1.00 8.45 208 LEU A C 1
ATOM 1533 O O . LEU A 1 208 ? -4.273 -16.277 10.775 1.00 8.33 208 LEU A O 1
ATOM 1538 N N . GLY A 1 209 ? -2.504 -14.989 10.259 1.00 8.26 209 GLY A N 1
ATOM 1539 C CA . GLY A 1 209 ? -1.554 -15.762 11.073 1.00 7.56 209 GLY A CA 1
ATOM 1540 C C . GLY A 1 209 ? -1.802 -15.572 12.566 1.00 8.19 209 GLY A C 1
ATOM 1541 O O . GLY A 1 209 ? -1.616 -16.508 13.347 1.00 8.13 209 GLY A O 1
ATOM 1542 N N . GLY A 1 210 ? -2.214 -14.372 12.971 1.00 7.85 210 GLY A N 1
ATOM 1543 C CA . GLY A 1 210 ? -2.613 -14.127 14.362 1.00 8.27 210 GLY A CA 1
ATOM 1544 C C . GLY A 1 210 ? -3.900 -14.855 14.714 1.00 8.52 210 GLY A C 1
ATOM 1545 O O . GLY A 1 210 ? -4.039 -15.407 15.821 1.00 8.30 210 GLY A O 1
ATOM 1546 N N . LEU A 1 211 ? -4.848 -14.880 13.768 1.00 8.11 211 LEU A N 1
ATOM 1547 C CA . LEU A 1 211 ? -6.039 -15.710 13.914 1.00 8.33 211 LEU A CA 1
ATOM 1548 C C . LEU A 1 211 ? -5.615 -17.167 14.152 1.00 8.62 211 LEU A C 1
ATOM 1549 O O . LEU A 1 211 ? -6.151 -17.834 15.044 1.00 8.57 211 LEU A O 1
ATOM 1554 N N . ALA A 1 212 ? -4.635 -17.631 13.374 1.00 7.73 212 ALA A N 1
ATOM 1555 C CA . ALA A 1 212 ? -4.110 -18.998 13.545 1.00 7.64 212 ALA A CA 1
ATOM 1556 C C . ALA A 1 212 ? -3.489 -19.252 14.919 1.00 8.07 212 ALA A C 1
ATOM 1557 O O . ALA A 1 212 ? -3.704 -20.319 15.529 1.00 8.58 212 ALA A O 1
ATOM 1559 N N . VAL A 1 213 ? -2.753 -18.276 15.442 1.00 7.73 213 VAL A N 1
ATOM 1560 C CA . VAL A 1 213 ? -2.200 -18.420 16.794 1.00 7.36 213 VAL A CA 1
ATOM 1561 C C . VAL A 1 213 ? -3.321 -18.644 17.816 1.00 7.79 213 VAL A C 1
ATOM 1562 O O . VAL A 1 213 ? -3.243 -19.548 18.660 1.00 7.88 213 VAL A O 1
ATOM 1566 N N . ASN A 1 214 ? -4.361 -17.816 17.740 1.00 7.60 214 ASN A N 1
ATOM 1567 C CA . ASN A 1 214 ? -5.513 -17.950 18.634 1.00 7.54 214 ASN A CA 1
ATOM 1568 C C . ASN A 1 214 ? -6.225 -19.283 18.472 1.00 7.49 214 ASN A C 1
ATOM 1569 O O . ASN A 1 214 ? -6.642 -19.869 19.462 1.00 7.93 214 ASN A O 1
ATOM 1574 N N . SER A 1 215 ? -6.328 -19.765 17.232 1.00 7.76 215 SER A N 1
ATOM 1575 C CA . SER A 1 215 ? -6.896 -21.094 16.966 1.00 8.10 215 SER A CA 1
ATOM 1576 C C . SER A 1 215 ? -6.078 -22.193 17.622 1.00 7.79 215 SER A C 1
ATOM 1577 O O . SER A 1 215 ? -6.626 -23.060 18.292 1.00 8.19 215 SER A O 1
ATOM 1580 N N . MET A 1 216 ? -4.765 -22.173 17.419 1.00 7.81 216 MET A N 1
ATOM 1581 C CA . MET A 1 216 ? -3.955 -23.231 17.996 1.00 7.68 216 MET A CA 1
ATOM 1582 C C . MET A 1 216 ? -4.104 -23.246 19.525 1.00 7.49 216 MET A C 1
ATOM 1583 O O . MET A 1 216 ? -4.226 -24.315 20.149 1.00 8.14 216 MET A O 1
ATOM 1588 N N . ALA A 1 217 ? -4.112 -22.061 20.135 1.00 7.50 217 ALA A N 1
ATOM 1589 C CA . ALA A 1 217 ? -4.284 -21.980 21.580 1.00 8.07 217 ALA A CA 1
ATOM 1590 C C . ALA A 1 217 ? -5.622 -22.599 21.995 1.00 7.99 217 ALA A C 1
ATOM 1591 O O . ALA A 1 217 ? -5.670 -23.392 22.941 1.00 8.57 217 ALA A O 1
ATOM 1593 N N . ASP A 1 218 ? -6.699 -22.253 21.285 1.00 8.98 218 ASP A N 1
ATOM 1594 C CA . ASP A 1 218 ? -8.017 -22.847 21.562 1.00 10.03 218 ASP A CA 1
ATOM 1595 C C . ASP A 1 218 ? -8.021 -24.375 21.486 1.00 9.89 218 ASP A C 1
ATOM 1596 O O . ASP A 1 218 ? -8.721 -25.027 22.261 1.00 10.97 218 ASP A O 1
ATOM 1601 N N . LEU A 1 219 ? -7.240 -24.928 20.560 1.00 9.13 219 LEU A N 1
ATOM 1602 C CA . LEU A 1 219 ? -7.230 -26.376 20.304 1.00 9.59 219 LEU A CA 1
ATOM 1603 C C . LEU A 1 219 ? -6.202 -27.135 21.133 1.00 9.82 219 LEU A C 1
ATOM 1604 O O . LEU A 1 219 ? -6.235 -28.363 21.209 1.00 8.92 219 LEU A O 1
ATOM 1609 N N . SER A 1 220 ? -5.316 -26.394 21.788 1.00 9.48 220 SER A N 1
ATOM 1610 C CA . SER A 1 220 ? -4.153 -26.990 22.442 1.00 9.63 220 SER A CA 1
ATOM 1611 C C . SER A 1 220 ? -4.486 -27.820 23.672 1.00 9.43 220 SER A C 1
ATOM 1612 O O . SER A 1 220 ? -3.703 -28.690 24.061 1.00 9.23 220 SER A O 1
ATOM 1615 N N . GLY A 1 221 ? -5.635 -27.551 24.283 1.00 9.30 221 GLY A N 1
ATOM 1616 C CA . GLY A 1 221 ? -6.059 -28.338 25.441 1.00 10.68 221 GLY A CA 1
ATOM 1617 C C . GLY A 1 221 ? -6.564 -29.724 25.090 1.00 11.03 221 GLY A C 1
ATOM 1618 O O . GLY A 1 221 ? -6.589 -30.616 25.958 1.00 11.16 221 GLY A O 1
ATOM 1619 N N . GLY A 1 222 ? -6.959 -29.912 23.830 1.00 11.14 222 GLY A N 1
ATOM 1620 C CA . GLY A 1 222 ? -7.639 -31.139 23.414 1.00 11.40 222 GLY A CA 1
ATOM 1621 C C . GLY A 1 222 ? -6.964 -31.923 22.308 1.00 11.66 222 GLY A C 1
ATOM 1622 O O . GLY A 1 222 ? -7.134 -33.136 22.222 1.00 13.68 222 GLY A O 1
ATOM 1623 N N . LYS A 1 223 ? -6.206 -31.245 21.452 1.00 10.83 223 LYS A N 1
ATOM 1624 C CA . LYS A 1 223 ? -5.532 -31.899 20.330 1.00 10.35 223 LYS A CA 1
ATOM 1625 C C . LYS A 1 223 ? -4.054 -32.120 20.643 1.00 9.45 223 LYS A C 1
ATOM 1626 O O . LYS A 1 223 ? -3.532 -31.543 21.593 1.00 9.49 223 LYS A O 1
ATOM 1632 N N . TRP A 1 224 ? -3.388 -32.958 19.846 1.00 9.25 224 TRP A N 1
ATOM 1633 C CA . TRP A 1 224 ? -1.949 -33.222 19.990 1.00 9.10 224 TRP A CA 1
ATOM 1634 C C . TRP A 1 224 ? -1.610 -33.680 21.408 1.00 9.27 224 TRP A C 1
ATOM 1635 O O . TRP A 1 224 ? -0.548 -33.362 21.937 1.00 9.38 224 TRP A O 1
ATOM 1646 N N . GLY A 1 225 ? -2.542 -34.429 22.010 1.00 9.81 225 GLY A N 1
ATOM 1647 C CA . GLY A 1 225 ? -2.350 -34.986 23.348 1.00 9.22 225 GLY A CA 1
ATOM 1648 C C . GLY A 1 225 ? -2.150 -33.931 24.428 1.00 9.91 225 GLY A C 1
ATOM 1649 O O . GLY A 1 225 ? -1.652 -34.237 25.519 1.00 10.22 225 GLY A O 1
ATOM 1650 N N . GLY A 1 226 ? -2.526 -32.690 24.125 1.00 9.35 226 GLY A N 1
ATOM 1651 C CA . GLY A 1 226 ? -2.349 -31.587 25.053 1.00 9.47 226 GLY A CA 1
ATOM 1652 C C . GLY A 1 226 ? -0.920 -31.091 25.152 1.00 9.32 226 GLY A C 1
ATOM 1653 O O . GLY A 1 226 ? -0.615 -30.268 26.020 1.00 10.20 226 GLY A O 1
ATOM 1654 N N . PHE A 1 227 ? -0.054 -31.567 24.256 1.00 9.24 227 PHE A N 1
ATOM 1655 C CA . PHE A 1 227 ? 1.371 -31.229 24.286 1.00 9.27 227 PHE A CA 1
ATOM 1656 C C . PHE A 1 227 ? 1.617 -29.725 24.278 1.00 9.11 227 PHE A C 1
ATOM 1657 O O . PHE A 1 227 ? 2.509 -29.244 24.973 1.00 9.90 227 PHE A O 1
ATOM 1665 N N . PHE A 1 228 ? 0.834 -28.998 23.480 1.00 8.83 228 PHE A N 1
ATOM 1666 C CA . PHE A 1 228 ? 1.030 -27.557 23.318 1.00 8.29 228 PHE A CA 1
ATOM 1667 C C . PHE A 1 228 ? 0.217 -26.701 24.294 1.00 8.58 228 PHE A C 1
ATOM 1668 O O . PHE A 1 228 ? 0.192 -25.473 24.172 1.00 8.20 228 PHE A O 1
ATOM 1676 N N . ALA A 1 229 ? -0.438 -27.328 25.269 1.00 9.02 229 ALA A N 1
ATOM 1677 C CA . ALA A 1 229 ? -1.255 -26.553 26.208 1.00 9.60 229 ALA A CA 1
ATOM 1678 C C . ALA A 1 229 ? -0.466 -25.482 26.954 1.00 10.16 229 ALA A C 1
ATOM 1679 O O . ALA A 1 229 ? -1.028 -24.432 27.280 1.00 10.90 229 ALA A O 1
ATOM 1681 N N . ASP A 1 230 ? 0.815 -25.766 27.227 1.00 10.66 230 ASP A N 1
ATOM 1682 C CA . ASP A 1 230 ? 1.694 -24.860 27.978 1.00 11.59 230 ASP A CA 1
ATOM 1683 C C . ASP A 1 230 ? 2.654 -24.117 27.066 1.00 10.80 230 ASP A C 1
ATOM 1684 O O . ASP A 1 230 ? 3.641 -23.562 27.529 1.00 10.41 230 ASP A O 1
ATOM 1689 N N . SER A 1 231 ? 2.383 -24.121 25.764 1.00 9.81 231 SER A N 1
ATOM 1690 C CA . SER A 1 231 ? 3.222 -23.365 24.836 1.00 9.19 231 SER A CA 1
ATOM 1691 C C . SER A 1 231 ? 2.984 -21.850 24.946 1.00 9.33 231 SER A C 1
ATOM 1692 O O . SER A 1 231 ? 2.057 -21.394 25.633 1.00 9.42 231 SER A O 1
ATOM 1695 N N . ASN A 1 232 ? 3.851 -21.088 24.280 1.00 9.02 232 ASN A N 1
ATOM 1696 C CA . ASN A 1 232 ? 3.848 -19.626 24.379 1.00 9.13 232 ASN A CA 1
ATOM 1697 C C . ASN A 1 232 ? 3.235 -19.037 23.128 1.00 8.92 232 ASN A C 1
ATOM 1698 O O . ASN A 1 232 ? 3.744 -19.268 22.039 1.00 10.04 232 ASN A O 1
ATOM 1703 N N . TYR A 1 233 ? 2.131 -18.317 23.299 1.00 7.74 233 TYR A N 1
ATOM 1704 C CA . TYR A 1 233 ? 1.335 -17.832 22.164 1.00 7.26 233 TYR A CA 1
ATOM 1705 C C . TYR A 1 233 ? 1.301 -16.316 22.157 1.00 7.76 233 TYR A C 1
ATOM 1706 O O . TYR A 1 233 ? 0.720 -15.706 23.063 1.00 7.88 233 TYR A O 1
ATOM 1715 N N . ILE A 1 234 ? 1.951 -15.721 21.155 1.00 7.49 234 ILE A N 1
ATOM 1716 C CA . ILE A 1 234 ? 1.956 -14.266 20.973 1.00 8.26 234 ILE A CA 1
ATOM 1717 C C . ILE A 1 234 ? 1.448 -13.983 19.554 1.00 7.97 234 ILE A C 1
ATOM 1718 O O . ILE A 1 234 ? 2.076 -14.375 18.575 1.00 8.19 234 ILE A O 1
ATOM 1723 N N . ALA A 1 235 ? 0.285 -13.346 19.467 1.00 7.83 235 ALA A N 1
ATOM 1724 C CA . ALA A 1 235 ? -0.393 -13.104 18.183 1.00 7.51 235 ALA A CA 1
ATOM 1725 C C . ALA A 1 235 ? -0.369 -11.627 17.863 1.00 7.95 235 ALA A C 1
ATOM 1726 O O . ALA A 1 235 ? -0.663 -10.803 18.731 1.00 8.50 235 ALA A O 1
ATOM 1728 N N . TYR A 1 236 ? -0.034 -11.291 16.623 1.00 7.48 236 TYR A N 1
ATOM 1729 C CA . TYR A 1 236 ? -0.019 -9.893 16.200 1.00 7.44 236 TYR A CA 1
ATOM 1730 C C . TYR A 1 236 ? -1.185 -9.564 15.297 1.00 7.18 236 TYR A C 1
ATOM 1731 O O . TYR A 1 236 ? -1.473 -10.299 14.349 1.00 7.56 236 TYR A O 1
ATOM 1740 N N . ALA A 1 237 ? -1.848 -8.450 15.590 1.00 7.54 237 ALA A N 1
ATOM 1741 C CA . ALA A 1 237 ? -2.856 -7.917 14.684 1.00 7.73 237 ALA A CA 1
ATOM 1742 C C . ALA A 1 237 ? -3.946 -8.933 14.344 1.00 7.95 237 ALA A C 1
ATOM 1743 O O . ALA A 1 237 ? -4.447 -8.963 13.212 1.00 8.90 237 ALA A O 1
ATOM 1745 N N . SER A 1 238 ? -4.311 -9.765 15.319 1.00 7.86 238 SER A N 1
ATOM 1746 C CA . SER A 1 238 ? -5.353 -10.759 15.080 1.00 8.25 238 SER A CA 1
ATOM 1747 C C . SER A 1 238 ? -6.737 -10.137 15.077 1.00 8.58 238 SER A C 1
ATOM 1748 O O . SER A 1 238 ? -7.053 -9.344 15.965 1.00 8.97 238 SER A O 1
ATOM 1751 N N . PRO A 1 239 ? -7.592 -10.531 14.113 1.00 9.16 239 PRO A N 1
ATOM 1752 C CA . PRO A 1 239 ? -8.983 -10.092 14.231 1.00 8.83 239 PRO A CA 1
ATOM 1753 C C . PRO A 1 239 ? -9.732 -10.808 15.361 1.00 9.14 239 PRO A C 1
ATOM 1754 O O . PRO A 1 239 ? -10.731 -10.290 15.855 1.00 9.96 239 PRO A O 1
ATOM 1758 N N . THR A 1 240 ? -9.237 -11.975 15.776 1.00 8.60 240 THR A N 1
ATOM 1759 C CA . THR A 1 240 ? -9.927 -12.789 16.770 1.00 9.17 240 THR A CA 1
ATOM 1760 C C . THR A 1 240 ? -9.151 -12.898 18.080 1.00 9.25 240 THR A C 1
ATOM 1761 O O . THR A 1 240 ? -7.953 -12.631 18.124 1.00 9.46 240 THR A O 1
ATOM 1765 N N . GLN A 1 241 ? -9.845 -13.310 19.140 1.00 9.14 241 GLN A N 1
ATOM 1766 C CA . GLN A 1 241 ? -9.189 -13.690 20.393 1.00 9.54 241 GLN A CA 1
ATOM 1767 C C . GLN A 1 241 ? -9.691 -15.062 20.807 1.00 10.52 241 GLN A C 1
ATOM 1768 O O . GLN A 1 241 ? -10.899 -15.309 20.779 1.00 10.81 241 GLN A O 1
ATOM 1774 N N . SER A 1 242 ? -8.767 -15.932 21.208 1.00 11.13 242 SER A N 1
ATOM 1775 C CA . SER A 1 242 ? -9.116 -17.247 21.769 1.00 12.33 242 SER A CA 1
ATOM 1776 C C . SER A 1 242 ? -9.943 -17.119 23.048 1.00 13.02 242 SER A C 1
ATOM 1777 O O . SER A 1 242 ? -9.951 -16.058 23.683 1.00 13.35 242 SER A O 1
ATOM 1780 N N . SER A 1 243 ? -10.605 -18.218 23.417 1.00 13.53 243 SER A N 1
ATOM 1781 C CA . SER A 1 243 ? -11.337 -18.353 24.685 1.00 14.93 243 SER A CA 1
ATOM 1782 C C . SER A 1 243 ? -10.448 -18.826 25.834 1.00 14.81 243 SER A C 1
ATOM 1783 O O . SER A 1 243 ? -10.930 -19.124 26.939 1.00 16.64 243 SER A O 1
ATOM 1786 N N . THR A 1 244 ? -9.152 -18.922 25.577 1.00 13.38 244 THR A N 1
ATOM 1787 C CA . THR A 1 244 ? -8.211 -19.363 26.590 1.00 12.51 244 THR A CA 1
ATOM 1788 C C . THR A 1 244 ? -7.585 -18.136 27.250 1.00 12.25 244 THR A C 1
ATOM 1789 O O . THR A 1 244 ? -7.854 -16.995 26.844 1.00 12.62 244 THR A O 1
ATOM 1793 N N . ASP A 1 245 ? -6.749 -18.375 28.255 1.00 12.26 245 ASP A N 1
ATOM 1794 C CA . ASP A 1 245 ? -5.972 -17.303 28.867 1.00 12.42 245 ASP A CA 1
ATOM 1795 C C . ASP A 1 245 ? -4.502 -17.387 28.439 1.00 12.51 245 ASP A C 1
ATOM 1796 O O . ASP A 1 245 ? -3.599 -16.921 29.145 1.00 13.08 245 ASP A O 1
ATOM 1801 N N . LYS A 1 246 ? -4.287 -17.983 27.267 1.00 11.38 246 LYS A N 1
ATOM 1802 C CA . LYS A 1 246 ? -2.948 -18.340 26.805 1.00 11.20 246 LYS A CA 1
ATOM 1803 C C . LYS A 1 246 ? -2.325 -17.375 25.791 1.00 9.55 246 LYS A C 1
ATOM 1804 O O . LYS A 1 246 ? -1.138 -17.489 25.527 1.00 9.58 246 LYS A O 1
ATOM 1810 N N . VAL A 1 247 ? -3.116 -16.479 25.195 1.00 9.29 247 VAL A N 1
ATOM 1811 C CA . VAL A 1 247 ? -2.628 -15.693 24.049 1.00 8.93 247 VAL A CA 1
ATOM 1812 C C . VAL A 1 247 ? -2.427 -14.238 24.418 1.00 8.43 247 VAL A C 1
ATOM 1813 O O . VAL A 1 247 ? -3.341 -13.579 24.910 1.00 9.00 247 VAL A O 1
ATOM 1817 N N . LEU A 1 248 ? -1.221 -13.743 24.156 1.00 8.22 248 LEU A N 1
ATOM 1818 C CA . LEU A 1 248 ? -0.977 -12.321 24.242 1.00 8.34 248 LEU A CA 1
ATOM 1819 C C . LEU A 1 248 ? -1.282 -11.730 22.866 1.00 7.85 248 LEU A C 1
ATOM 1820 O O . LEU A 1 248 ? -0.575 -12.006 21.906 1.00 7.89 248 LEU A O 1
ATOM 1825 N N . ASN A 1 249 ? -2.379 -10.976 22.771 1.00 7.31 249 ASN A N 1
ATOM 1826 C CA . ASN A 1 249 ? -2.828 -10.378 21.506 1.00 7.48 249 ASN A CA 1
ATOM 1827 C C . ASN A 1 249 ? -2.322 -8.945 21.409 1.00 8.16 249 ASN A C 1
ATOM 1828 O O . ASN A 1 249 ? -2.850 -8.042 22.067 1.00 8.84 249 ASN A O 1
ATOM 1833 N N . VAL A 1 250 ? -1.272 -8.763 20.619 1.00 7.69 250 VAL A N 1
ATOM 1834 C CA . VAL A 1 250 ? -0.577 -7.479 20.490 1.00 7.71 250 VAL A CA 1
ATOM 1835 C C . VAL A 1 250 ? -0.994 -6.831 19.174 1.00 8.07 250 VAL A C 1
ATOM 1836 O O . VAL A 1 250 ? -1.035 -7.500 18.138 1.00 8.56 250 VAL A O 1
ATOM 1840 N N . GLY A 1 251 ? -1.296 -5.539 19.199 1.00 8.08 251 GLY A N 1
ATOM 1841 C CA . GLY A 1 251 ? -1.651 -4.841 17.960 1.00 8.29 251 GLY A CA 1
ATOM 1842 C C . GLY A 1 251 ? -1.652 -3.355 18.200 1.00 8.40 251 GLY A C 1
ATOM 1843 O O . GLY A 1 251 ? -1.604 -2.900 19.348 1.00 8.88 251 GLY A O 1
ATOM 1844 N N . TYR A 1 252 ? -1.658 -2.613 17.099 1.00 8.01 252 TYR A N 1
ATOM 1845 C CA . TYR A 1 252 ? -1.864 -1.175 17.135 1.00 8.11 252 TYR A CA 1
ATOM 1846 C C . TYR A 1 252 ? -3.349 -0.858 17.215 1.00 8.75 252 TYR A C 1
ATOM 1847 O O . TYR A 1 252 ? -4.158 -1.463 16.508 1.00 8.54 252 TYR A O 1
ATOM 1856 N N . GLU A 1 253 ? -3.698 0.095 18.078 1.00 9.92 253 GLU A N 1
ATOM 1857 C CA . GLU A 1 253 ? -5.067 0.528 18.301 1.00 10.54 253 GLU A CA 1
ATOM 1858 C C . GLU A 1 253 ? -5.747 0.964 17.009 1.00 10.05 253 GLU A C 1
ATOM 1859 O O . GLU A 1 253 ? -6.945 0.713 16.814 1.00 10.27 253 GLU A O 1
ATOM 1865 N N . ASN A 1 254 ? -4.975 1.619 16.145 1.00 9.13 254 ASN A N 1
ATOM 1866 C CA . ASN A 1 254 ? -5.492 2.132 14.884 1.00 9.27 254 ASN A CA 1
ATOM 1867 C C . ASN A 1 254 ? -5.363 1.159 13.711 1.00 9.99 254 ASN A C 1
ATOM 1868 O O . ASN A 1 254 ? -5.644 1.524 12.564 1.00 10.23 254 ASN A O 1
ATOM 1873 N N . ASP A 1 255 ? -4.977 -0.086 14.000 1.00 9.05 255 ASP A N 1
ATOM 1874 C CA . ASP A 1 255 ? -4.966 -1.144 12.992 1.00 8.98 255 ASP A CA 1
ATOM 1875 C C . ASP A 1 255 ? -6.392 -1.708 12.929 1.00 8.96 255 ASP A C 1
ATOM 1876 O O . ASP A 1 255 ? -6.884 -2.270 13.906 1.00 9.15 255 ASP A O 1
ATOM 1881 N N . PRO A 1 256 ? -7.078 -1.523 11.788 1.00 9.18 256 PRO A N 1
ATOM 1882 C CA . PRO A 1 256 ? -8.498 -1.857 11.737 1.00 9.42 256 PRO A CA 1
ATOM 1883 C C . PRO A 1 256 ? -8.794 -3.359 11.750 1.00 9.63 256 PRO A C 1
ATOM 1884 O O . PRO A 1 256 ? -9.929 -3.768 11.991 1.00 10.43 256 PRO A O 1
ATOM 1888 N N . VAL A 1 257 ? -7.775 -4.172 11.499 1.00 9.69 257 VAL A N 1
ATOM 1889 C CA . VAL A 1 257 ? -7.935 -5.622 11.564 1.00 9.62 257 VAL A CA 1
ATOM 1890 C C . VAL A 1 257 ? -7.895 -6.116 13.016 1.00 9.63 257 VAL A C 1
ATOM 1891 O O . VAL A 1 257 ? -8.591 -7.064 13.384 1.00 10.08 257 VAL A O 1
ATOM 1895 N N . PHE A 1 258 ? -7.061 -5.456 13.819 1.00 9.21 258 PHE A N 1
ATOM 1896 C CA . PHE A 1 258 ? -6.777 -5.877 15.183 1.00 8.96 258 PHE A CA 1
ATOM 1897 C C . PHE A 1 258 ? -8.028 -5.726 16.053 1.00 9.22 258 PHE A C 1
ATOM 1898 O O . PHE A 1 258 ? -8.555 -4.613 16.204 1.00 9.64 258 PHE A O 1
ATOM 1906 N N . ARG A 1 259 ? -8.493 -6.842 16.624 1.00 8.97 259 ARG A N 1
ATOM 1907 C CA . ARG A 1 259 ? -9.687 -6.883 17.475 1.00 9.62 259 ARG A CA 1
ATOM 1908 C C . ARG A 1 259 ? -10.993 -6.562 16.729 1.00 10.12 259 ARG A C 1
ATOM 1909 O O . ARG A 1 259 ? -11.977 -6.142 17.361 1.00 11.19 259 ARG A O 1
ATOM 1917 N N . ALA A 1 260 ? -11.016 -6.787 15.411 1.00 10.46 260 ALA A N 1
ATOM 1918 C CA . ALA A 1 260 ? -12.230 -6.516 14.627 1.00 10.61 260 ALA A CA 1
ATOM 1919 C C . ALA A 1 260 ? -13.417 -7.365 15.086 1.00 10.99 260 ALA A C 1
ATOM 1920 O O . ALA A 1 260 ? -14.574 -6.932 14.995 1.00 12.11 260 ALA A O 1
ATOM 1922 N N . LEU A 1 261 ? -13.114 -8.561 15.592 1.00 11.08 261 LEU A N 1
ATOM 1923 C CA . LEU A 1 261 ? -14.137 -9.468 16.106 1.00 11.92 261 LEU A CA 1
ATOM 1924 C C . LEU A 1 261 ? -14.078 -9.593 17.627 1.00 12.48 261 LEU A C 1
ATOM 1925 O O . LEU A 1 261 ? -13.018 -9.407 18.237 1.00 12.38 261 LEU A O 1
ATOM 1930 N N . ASP A 1 262 ? -15.221 -9.903 18.235 1.00 12.89 262 ASP A N 1
ATOM 1931 C CA . ASP A 1 262 ? -15.319 -10.093 19.676 1.00 13.53 262 ASP A CA 1
ATOM 1932 C C . ASP A 1 262 ? -15.254 -11.600 19.926 1.00 13.49 262 ASP A C 1
ATOM 1933 O O . ASP A 1 262 ? -16.254 -12.312 19.804 1.00 13.33 262 ASP A O 1
ATOM 1938 N N . GLY A 1 263 ? -14.058 -12.085 20.255 1.00 12.93 263 GLY A N 1
ATOM 1939 C CA . GLY A 1 263 ? -13.781 -13.512 20.221 1.00 12.93 263 GLY A CA 1
ATOM 1940 C C . GLY A 1 263 ? -13.637 -13.839 18.750 1.00 12.59 263 GLY A C 1
ATOM 1941 O O . GLY A 1 263 ? -12.614 -13.551 18.157 1.00 11.83 263 GLY A O 1
ATOM 1942 N N . SER A 1 264 ? -14.684 -14.406 18.153 1.00 12.95 264 SER A N 1
ATOM 1943 C CA . SER A 1 264 ? -14.764 -14.492 16.694 1.00 13.77 264 SER A CA 1
ATOM 1944 C C . SER A 1 264 ? -16.096 -13.945 16.183 1.00 13.71 264 SER A C 1
ATOM 1945 O O . SER A 1 264 ? -16.426 -14.100 15.011 1.00 13.90 264 SER A O 1
ATOM 1948 N N . THR A 1 265 ? -16.828 -13.271 17.067 1.00 14.28 265 THR A N 1
ATOM 1949 C CA . THR A 1 265 ? -18.174 -12.781 16.757 1.00 14.89 265 THR A CA 1
ATOM 1950 C C . THR A 1 265 ? -18.164 -11.423 16.048 1.00 15.05 265 THR A C 1
ATOM 1951 O O . THR A 1 265 ? -17.511 -10.479 16.496 1.00 14.68 265 THR A O 1
ATOM 1955 N N . PHE A 1 266 ? -18.880 -11.348 14.927 1.00 15.36 266 PHE A N 1
ATOM 1956 C CA . PHE A 1 266 ? -19.085 -10.103 14.197 1.00 15.75 266 PHE A CA 1
ATOM 1957 C C . PHE A 1 266 ? -20.092 -9.242 14.973 1.00 16.00 266 PHE A C 1
ATOM 1958 O O . PHE A 1 266 ? -21.171 -9.713 15.337 1.00 16.66 266 PHE A O 1
ATOM 1966 N N . THR A 1 267 ? -19.720 -7.998 15.261 1.00 15.94 267 THR A N 1
ATOM 1967 C CA . THR A 1 267 ? -20.609 -7.071 15.974 1.00 16.52 267 THR A CA 1
ATOM 1968 C C . THR A 1 267 ? -20.798 -5.798 15.158 1.00 16.31 267 THR A C 1
ATOM 1969 O O . THR A 1 267 ? -20.191 -5.633 14.099 1.00 16.45 267 THR A O 1
ATOM 1973 N N . GLY A 1 268 ? -21.636 -4.896 15.667 1.00 16.86 268 GLY A N 1
ATOM 1974 C CA . GLY A 1 268 ? -21.873 -3.606 15.018 1.00 17.27 268 GLY A CA 1
ATOM 1975 C C . GLY A 1 268 ? -20.665 -2.688 14.959 1.00 17.00 268 GLY A C 1
ATOM 1976 O O . GLY A 1 268 ? -20.715 -1.639 14.310 1.00 18.51 268 GLY A O 1
ATOM 1977 N N . ALA A 1 269 ? -19.585 -3.076 15.643 1.00 16.12 269 ALA A N 1
ATOM 1978 C CA . ALA A 1 269 ? -18.354 -2.289 15.663 1.00 15.04 269 ALA A CA 1
ATOM 1979 C C . ALA A 1 269 ? -17.275 -2.860 14.752 1.00 14.36 269 ALA A C 1
ATOM 1980 O O . ALA A 1 269 ? -16.256 -2.211 14.510 1.00 14.16 269 ALA A O 1
ATOM 1982 N N . SER A 1 270 ? -17.503 -4.075 14.252 1.00 14.01 270 SER A N 1
ATOM 1983 C CA . SER A 1 270 ? -16.503 -4.775 13.432 1.00 13.42 270 SER A CA 1
ATOM 1984 C C . SER A 1 270 ? -16.046 -3.978 12.209 1.00 13.58 270 SER A C 1
ATOM 1985 O O . SER A 1 270 ? -14.867 -4.009 11.850 1.00 13.66 270 SER A O 1
ATOM 1988 N N . VAL A 1 271 ? -16.966 -3.261 11.571 1.00 13.89 271 VAL A N 1
ATOM 1989 C CA . VAL A 1 271 ? -16.579 -2.469 10.404 1.00 14.60 271 VAL A CA 1
ATOM 1990 C C . VAL A 1 271 ? -16.432 -0.978 10.721 1.00 14.37 271 VAL A C 1
ATOM 1991 O O . VAL A 1 271 ? -16.356 -0.150 9.818 1.00 14.38 271 VAL A O 1
ATOM 1995 N N . GLY A 1 272 ? -16.375 -0.653 12.011 1.00 13.79 272 GLY A N 1
ATOM 1996 C CA . GLY A 1 272 ? -16.093 0.706 12.451 1.00 13.89 272 GLY A CA 1
ATOM 1997 C C . GLY A 1 272 ? -14.935 0.727 13.423 1.00 14.45 272 GLY A C 1
ATOM 1998 O O . GLY A 1 272 ? -13.971 -0.031 13.273 1.00 13.96 272 GLY A O 1
ATOM 1999 N N . VAL A 1 273 ? -15.027 1.591 14.430 1.00 13.74 273 VAL A N 1
ATOM 2000 C CA . VAL A 1 273 ? -14.034 1.612 15.505 1.00 13.55 273 VAL A CA 1
ATOM 2001 C C . VAL A 1 273 ? -14.409 0.518 16.493 1.00 13.24 273 VAL A C 1
ATOM 2002 O O . VAL A 1 273 ? -15.566 0.424 16.932 1.00 13.83 273 VAL A O 1
ATOM 2006 N N . HIS A 1 274 ? -13.437 -0.325 16.832 1.00 12.58 274 HIS A N 1
ATOM 2007 C CA . HIS A 1 274 ? -13.680 -1.447 17.737 1.00 12.09 274 HIS A CA 1
ATOM 2008 C C . HIS A 1 274 ? -12.586 -1.499 18.797 1.00 12.05 274 HIS A C 1
ATOM 2009 O O . HIS A 1 274 ? -11.757 -2.416 18.837 1.00 11.66 274 HIS A O 1
ATOM 2016 N N . ASP A 1 275 ? -12.639 -0.513 19.686 1.00 11.51 275 ASP A N 1
ATOM 2017 C CA . ASP A 1 275 ? -11.573 -0.258 20.641 1.00 11.13 275 ASP A CA 1
ATOM 2018 C C . ASP A 1 275 ? -11.987 -0.536 22.087 1.00 11.56 275 ASP A C 1
ATOM 2019 O O . ASP A 1 275 ? -11.404 0.017 23.017 1.00 11.23 275 ASP A O 1
ATOM 2024 N N . ALA A 1 276 ? -12.986 -1.387 22.287 1.00 11.86 276 ALA A N 1
ATOM 2025 C CA . ALA A 1 276 ? -13.368 -1.763 23.638 1.00 12.30 276 ALA A CA 1
ATOM 2026 C C . ALA A 1 276 ? -12.244 -2.586 24.273 1.00 12.51 276 ALA A C 1
ATOM 2027 O O . ALA A 1 276 ? -11.626 -3.412 23.598 1.00 12.92 276 ALA A O 1
ATOM 2029 N N . PRO A 1 277 ? -11.966 -2.364 25.567 1.00 12.82 277 PRO A N 1
ATOM 2030 C CA . PRO A 1 277 ? -10.910 -3.145 26.212 1.00 12.54 277 PRO A CA 1
ATOM 2031 C C . PRO A 1 277 ? -11.125 -4.657 26.103 1.00 12.19 277 PRO A C 1
ATOM 2032 O O . PRO A 1 277 ? -12.255 -5.150 26.193 1.00 12.49 277 PRO A O 1
ATOM 2036 N N . LYS A 1 278 ? -10.027 -5.375 25.899 1.00 11.28 278 LYS A N 1
ATOM 2037 C CA . LYS A 1 278 ? -10.047 -6.835 25.846 1.00 10.86 278 LYS A CA 1
ATOM 2038 C C . LYS A 1 278 ? -8.935 -7.398 26.718 1.00 10.81 278 LYS A C 1
ATOM 2039 O O . LYS A 1 278 ? -7.788 -6.939 26.653 1.00 10.54 278 LYS A O 1
ATOM 2045 N N . GLU A 1 279 ? -9.280 -8.388 27.535 1.00 10.99 279 GLU A N 1
ATOM 2046 C CA . GLU A 1 279 ? -8.356 -8.917 28.531 1.00 11.39 279 GLU A CA 1
ATOM 2047 C C . GLU A 1 279 ? -7.053 -9.445 27.910 1.00 10.39 279 GLU A C 1
ATOM 2048 O O . GLU A 1 279 ? -5.969 -9.247 28.453 1.00 10.29 279 GLU A O 1
ATOM 2054 N N . SER A 1 280 ? -7.156 -10.120 26.772 1.00 9.97 280 SER A N 1
ATOM 2055 C CA . SER A 1 280 ? -5.964 -10.709 26.169 1.00 9.43 280 SER A CA 1
ATOM 2056 C C . SER A 1 280 ? -5.114 -9.705 25.390 1.00 9.11 280 SER A C 1
ATOM 2057 O O . SER A 1 280 ? -3.980 -10.020 25.021 1.00 8.43 280 SER A O 1
ATOM 2060 N N . ALA A 1 281 ? -5.649 -8.508 25.156 1.00 8.97 281 ALA A N 1
ATOM 2061 C CA . ALA A 1 281 ? -5.065 -7.595 24.169 1.00 8.95 281 ALA A CA 1
ATOM 2062 C C . ALA A 1 281 ? -4.423 -6.345 24.760 1.00 8.75 281 ALA A C 1
ATOM 2063 O O . ALA A 1 281 ? -4.879 -5.806 25.778 1.00 9.35 281 ALA A O 1
ATOM 2065 N N . THR A 1 282 ? -3.377 -5.870 24.084 1.00 8.53 282 THR A N 1
ATOM 2066 C CA . THR A 1 282 ? -2.806 -4.542 24.342 1.00 8.79 282 THR A CA 1
ATOM 2067 C C . THR A 1 282 ? -3.708 -3.529 23.650 1.00 9.10 282 THR A C 1
ATOM 2068 O O . THR A 1 282 ? -3.753 -3.469 22.422 1.00 9.38 282 THR A O 1
ATOM 2072 N N . ASP A 1 283 ? -4.434 -2.734 24.424 1.00 9.45 283 ASP A N 1
ATOM 2073 C CA . ASP A 1 283 ? -5.508 -1.931 23.835 1.00 10.00 283 ASP A CA 1
ATOM 2074 C C . ASP A 1 283 ? -5.198 -0.495 23.427 1.00 9.81 283 ASP A C 1
ATOM 2075 O O . ASP A 1 283 ? -6.040 0.147 22.786 1.00 8.88 283 ASP A O 1
ATOM 2080 N N . ASN A 1 284 ? -4.016 0.014 23.754 1.00 9.32 284 ASN A N 1
ATOM 2081 C CA . ASN A 1 284 ? -3.755 1.442 23.609 1.00 8.89 284 ASN A CA 1
ATOM 2082 C C . ASN A 1 284 ? -2.378 1.808 23.044 1.00 9.18 284 ASN A C 1
ATOM 2083 O O . ASN A 1 284 ? -1.780 2.795 23.439 1.00 9.22 284 ASN A O 1
ATOM 2088 N N . ILE A 1 285 ? -1.889 0.981 22.129 1.00 8.94 285 ILE A N 1
ATOM 2089 C CA . ILE A 1 285 ? -0.641 1.271 21.428 1.00 8.44 285 ILE A CA 1
ATOM 2090 C C . ILE A 1 285 ? -0.973 1.894 20.080 1.00 8.81 285 ILE A C 1
ATOM 2091 O O . ILE A 1 285 ? -1.563 1.227 19.219 1.00 9.02 285 ILE A O 1
ATOM 2096 N N . VAL A 1 286 ? -0.612 3.160 19.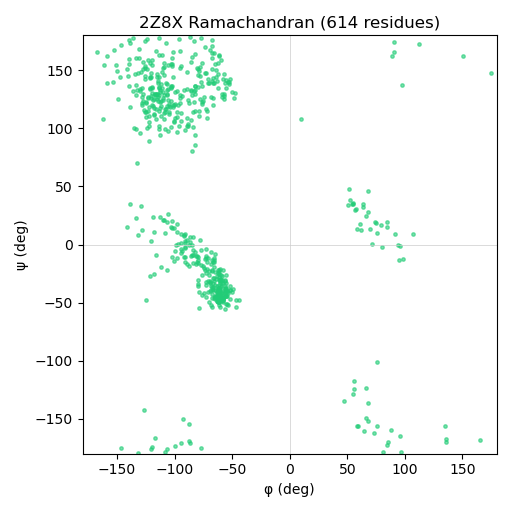901 1.00 8.80 286 VAL A N 1
ATOM 2097 C CA . VAL A 1 286 ? -0.941 3.901 18.674 1.00 8.90 286 VAL A CA 1
ATOM 2098 C C . VAL A 1 286 ? 0.232 3.907 17.695 1.00 8.35 286 VAL A C 1
ATOM 2099 O O . VAL A 1 286 ? 1.368 4.201 18.076 1.00 8.53 286 VAL A O 1
ATOM 2103 N N . SER A 1 287 ? -0.047 3.601 16.428 1.00 8.19 287 SER A N 1
ATOM 2104 C CA . SER A 1 287 ? 0.953 3.796 15.381 1.00 8.67 287 SER A CA 1
ATOM 2105 C C . SER A 1 287 ? 0.794 5.210 14.837 1.00 8.48 287 SER A C 1
ATOM 2106 O O . SER A 1 287 ? -0.145 5.494 14.089 1.00 8.73 287 SER A O 1
ATOM 2109 N N . PHE A 1 288 ? 1.681 6.105 15.259 1.00 8.72 288 PHE A N 1
ATOM 2110 C CA . PHE A 1 288 ? 1.579 7.483 14.800 1.00 9.39 288 PHE A CA 1
ATOM 2111 C C . PHE A 1 288 ? 2.222 7.604 13.428 1.00 9.44 288 PHE A C 1
ATOM 2112 O O . PHE A 1 288 ? 3.411 7.924 13.293 1.00 9.52 288 PHE A O 1
ATOM 2120 N N . ASN A 1 289 ? 1.419 7.301 12.413 1.00 10.24 289 ASN A N 1
ATOM 2121 C CA . ASN A 1 289 ? 1.892 7.261 11.036 1.00 9.75 289 ASN A CA 1
ATOM 2122 C C . ASN A 1 289 ? 1.216 8.381 10.229 1.00 10.30 289 ASN A C 1
ATOM 2123 O O . ASN A 1 289 ? 0.366 9.107 10.761 1.00 9.99 289 ASN A O 1
ATOM 2128 N N . ASP A 1 290 ? 1.573 8.509 8.953 1.00 10.37 290 ASP A N 1
ATOM 2129 C CA . ASP A 1 290 ? 1.071 9.647 8.168 1.00 11.09 290 ASP A CA 1
ATOM 2130 C C . ASP A 1 290 ? -0.447 9.681 8.059 1.00 11.44 290 ASP A C 1
ATOM 2131 O O . ASP A 1 290 ? -1.049 10.761 7.983 1.00 12.07 290 ASP A O 1
ATOM 2136 N N . HIS A 1 291 ? -1.062 8.503 8.033 1.00 10.75 291 HIS A N 1
ATOM 2137 C CA . HIS A 1 291 ? -2.512 8.407 7.954 1.00 11.10 291 HIS A CA 1
ATOM 2138 C C . HIS A 1 291 ? -3.129 8.909 9.256 1.00 11.21 291 HIS A C 1
ATOM 2139 O O . HIS A 1 291 ? -4.005 9.790 9.248 1.00 11.47 291 HIS A O 1
ATOM 2146 N N . TYR A 1 292 ? -2.661 8.367 10.381 1.00 11.15 292 TYR A N 1
ATOM 2147 C CA . TYR A 1 292 ? -3.175 8.775 11.686 1.00 11.15 292 TYR A CA 1
ATOM 2148 C C . TYR A 1 292 ? -3.055 10.287 11.897 1.00 11.09 292 TYR A C 1
ATOM 2149 O O . TYR A 1 292 ? -3.942 10.909 12.489 1.00 11.71 292 TYR A O 1
ATOM 2158 N N . ALA A 1 293 ? -1.956 10.863 11.418 1.00 11.67 293 ALA A N 1
ATOM 2159 C CA . ALA A 1 293 ? -1.673 12.285 11.631 1.00 12.88 293 ALA A CA 1
ATOM 2160 C C . ALA A 1 293 ? -2.489 13.223 10.731 1.00 13.66 293 ALA A C 1
ATOM 2161 O O . ALA A 1 293 ? -2.582 14.422 11.012 1.00 14.73 293 ALA A O 1
ATOM 2163 N N . SER A 1 294 ? -3.064 12.683 9.657 1.00 14.23 294 SER A N 1
ATOM 2164 C CA . SER A 1 294 ? -3.590 13.511 8.560 1.00 14.45 294 SER A CA 1
ATOM 2165 C C . SER A 1 294 ? -5.071 13.845 8.693 1.00 14.86 294 SER A C 1
ATOM 2166 O O . SER A 1 294 ? -5.902 12.963 8.849 1.00 15.02 294 SER A O 1
ATOM 2169 N N . THR A 1 295 ? -5.395 15.133 8.606 1.00 15.66 295 THR A N 1
ATOM 2170 C CA . THR A 1 295 ? -6.789 15.551 8.565 1.00 16.37 295 THR A CA 1
ATOM 2171 C C . THR A 1 295 ? -7.483 14.970 7.329 1.00 15.62 295 THR A C 1
ATOM 2172 O O . THR A 1 295 ? -8.559 14.390 7.439 1.00 15.91 295 THR A O 1
ATOM 2176 N N . ALA A 1 296 ? -6.840 15.105 6.171 1.00 15.29 296 ALA A N 1
ATOM 2177 C CA . ALA A 1 296 ? -7.410 14.631 4.914 1.00 15.04 296 ALA A CA 1
ATOM 2178 C C . ALA A 1 296 ? -7.703 13.130 4.957 1.00 14.97 296 ALA A C 1
ATOM 2179 O O . ALA A 1 296 ? -8.803 12.695 4.618 1.00 15.25 296 ALA A O 1
ATOM 2181 N N . TRP A 1 297 ? -6.728 12.339 5.410 1.00 15.12 297 TRP A N 1
ATOM 2182 C CA . TRP A 1 297 ? -6.907 10.883 5.442 1.00 14.83 297 TRP A CA 1
ATOM 2183 C C . TRP A 1 297 ? -8.035 10.430 6.359 1.00 15.60 297 TRP A C 1
ATOM 2184 O O . TRP A 1 297 ? -8.605 9.352 6.164 1.00 16.56 297 TRP A O 1
ATOM 2195 N N . ASN A 1 298 ? -8.362 11.251 7.352 1.00 16.14 298 ASN A N 1
ATOM 2196 C CA . ASN A 1 298 ? -9.389 10.867 8.318 1.00 16.77 298 ASN A CA 1
ATOM 2197 C C . ASN A 1 298 ? -10.777 11.472 8.105 1.00 17.55 298 ASN A C 1
ATOM 2198 O O . ASN A 1 298 ? -11.629 11.384 8.982 1.00 17.91 298 ASN A O 1
ATOM 2203 N N . LEU A 1 299 ? -11.005 12.052 6.928 1.00 18.04 299 LEU A N 1
ATOM 2204 C CA . LEU A 1 299 ? -12.321 12.609 6.595 1.00 18.57 299 LEU A CA 1
ATOM 2205 C C . LEU A 1 299 ? -13.422 11.542 6.616 1.00 19.13 299 LEU A C 1
ATOM 2206 O O . LEU A 1 299 ? -14.511 11.776 7.149 1.00 20.08 299 LEU A O 1
ATOM 2211 N N . LEU A 1 300 ? -13.129 10.374 6.051 1.00 19.22 300 LEU A N 1
ATOM 2212 C CA . LEU A 1 300 ? -14.076 9.260 6.042 1.00 19.96 300 LEU A CA 1
ATOM 2213 C C . LEU A 1 300 ? -14.069 8.524 7.380 1.00 19.79 300 LEU A C 1
ATOM 2214 O O . LEU A 1 300 ? -13.025 8.432 8.032 1.00 19.57 300 LEU A O 1
ATOM 2219 N N . PRO A 1 301 ? -15.237 8.003 7.804 1.00 19.62 301 PRO A N 1
ATOM 2220 C CA . PRO A 1 301 ? -15.280 7.208 9.033 1.00 19.03 301 PRO A CA 1
ATOM 2221 C C . PRO A 1 301 ? -14.289 6.039 8.989 1.00 18.27 301 PRO A C 1
ATOM 2222 O O . PRO A 1 301 ? -14.166 5.359 7.966 1.00 18.83 301 PRO A O 1
ATOM 2226 N N . PHE A 1 302 ? -13.560 5.852 10.086 1.00 16.74 302 PHE A N 1
ATOM 2227 C CA . PHE A 1 302 ? -12.618 4.750 10.249 1.00 15.73 302 PHE A CA 1
ATOM 2228 C C . PHE A 1 302 ? -13.316 3.400 10.075 1.00 15.02 302 PHE A C 1
ATOM 2229 O O . PHE A 1 302 ? -14.305 3.099 10.755 1.00 14.86 302 PHE A O 1
ATOM 2237 N N . SER A 1 303 ? -12.787 2.594 9.157 1.00 14.69 303 SER A N 1
ATOM 2238 C CA . SER A 1 303 ? -13.342 1.277 8.860 1.00 14.54 303 SER A CA 1
ATOM 2239 C C . SER A 1 303 ? -12.322 0.360 8.206 1.00 14.13 303 SER A C 1
ATOM 2240 O O . SER A 1 303 ? -11.576 0.781 7.318 1.00 14.27 303 SER A O 1
ATOM 2243 N N . ILE A 1 304 ? -12.331 -0.902 8.628 1.00 13.46 304 ILE A N 1
ATOM 2244 C CA . ILE A 1 304 ? -11.564 -1.968 7.968 1.00 13.44 304 ILE A CA 1
ATOM 2245 C C . ILE A 1 304 ? -11.947 -2.115 6.484 1.00 13.89 304 ILE A C 1
ATOM 2246 O O . ILE A 1 304 ? -11.169 -2.627 5.690 1.00 13.52 304 ILE A O 1
ATOM 2251 N N . LEU A 1 305 ? -13.137 -1.642 6.115 1.00 14.44 305 LEU A N 1
ATOM 2252 C CA . LEU A 1 305 ? -13.603 -1.765 4.735 1.00 15.75 305 LEU A CA 1
ATOM 2253 C C . LEU A 1 305 ? -12.989 -0.712 3.824 1.00 16.32 305 LEU A C 1
ATOM 2254 O O . LEU A 1 305 ? -13.069 -0.821 2.600 1.00 16.97 305 LEU A O 1
ATOM 2259 N N . ASN A 1 306 ? -12.369 0.300 4.427 1.00 17.14 306 ASN A N 1
ATOM 2260 C CA . ASN A 1 306 ? -11.660 1.331 3.684 1.00 17.90 306 ASN A CA 1
ATOM 2261 C C . ASN A 1 306 ? -10.167 1.042 3.685 1.00 17.46 306 ASN A C 1
ATOM 2262 O O . ASN A 1 306 ? -9.494 1.192 4.711 1.00 17.41 306 ASN A O 1
ATOM 2267 N N . ILE A 1 307 ? -9.666 0.646 2.523 1.00 16.75 307 ILE A N 1
ATOM 2268 C CA . ILE A 1 307 ? -8.301 0.138 2.346 1.00 16.12 307 ILE A CA 1
ATOM 2269 C C . ILE A 1 307 ? -7.164 1.023 2.915 1.00 14.80 307 ILE A C 1
ATOM 2270 O O . ILE A 1 307 ? -6.198 0.490 3.465 1.00 14.47 307 ILE A O 1
ATOM 2275 N N . PRO A 1 308 ? -7.256 2.363 2.784 1.00 13.43 308 PRO A N 1
ATOM 2276 C CA . PRO A 1 308 ? -6.151 3.163 3.327 1.00 12.77 308 PRO A CA 1
ATOM 2277 C C . PRO A 1 308 ? -5.857 2.923 4.812 1.00 12.28 308 PRO A C 1
ATOM 2278 O O . PRO A 1 308 ? -4.696 3.042 5.236 1.00 11.80 308 PRO A O 1
ATOM 2282 N N . THR A 1 309 ? -6.887 2.587 5.589 1.00 11.90 309 THR A N 1
ATOM 2283 C CA . THR A 1 309 ? -6.699 2.363 7.026 1.00 11.94 309 THR A CA 1
ATOM 2284 C C . THR A 1 309 ? -5.737 1.196 7.280 1.00 11.44 309 THR A C 1
ATOM 2285 O O . THR A 1 309 ? -5.134 1.095 8.356 1.00 10.99 309 THR A O 1
ATOM 2289 N N . TRP A 1 310 ? -5.590 0.325 6.284 1.00 10.68 310 TRP A N 1
ATOM 2290 C CA . TRP A 1 310 ? -4.705 -0.838 6.429 1.00 10.40 310 TRP A CA 1
ATOM 2291 C C . TRP A 1 310 ? -3.222 -0.472 6.504 1.00 10.28 310 TRP A C 1
ATOM 2292 O O . TRP A 1 310 ? -2.387 -1.329 6.788 1.00 10.15 310 TRP A O 1
ATOM 2303 N N . ILE A 1 311 ? -2.884 0.800 6.295 1.00 10.29 311 ILE A N 1
ATOM 2304 C CA . ILE A 1 311 ? -1.512 1.241 6.476 1.00 10.89 311 ILE A CA 1
ATOM 2305 C C . ILE A 1 311 ? -0.990 0.821 7.864 1.00 10.44 311 ILE A C 1
ATOM 2306 O O . ILE A 1 311 ? 0.177 0.441 8.012 1.00 10.39 311 ILE A O 1
ATOM 2311 N N . SER A 1 312 ? -1.883 0.847 8.853 1.00 9.85 312 SER A N 1
ATOM 2312 C CA . SER A 1 312 ? -1.508 0.551 10.239 1.00 9.56 312 SER A CA 1
ATOM 2313 C C . SER A 1 312 ? -1.444 -0.934 10.547 1.00 9.15 312 SER A C 1
ATOM 2314 O O . SER A 1 312 ? -1.048 -1.327 11.649 1.00 9.29 312 SER A O 1
ATOM 2317 N N . HIS A 1 313 ? -1.849 -1.756 9.581 1.00 8.16 313 HIS A N 1
ATOM 2318 C CA . HIS A 1 313 ? -1.800 -3.216 9.717 1.00 8.68 313 HIS A CA 1
ATOM 2319 C C . HIS A 1 313 ? -0.471 -3.785 9.235 1.00 8.96 313 HIS A C 1
ATOM 2320 O O . HIS A 1 313 ? -0.138 -4.927 9.550 1.00 9.73 313 HIS A O 1
ATOM 2327 N N . LEU A 1 314 ? 0.288 -3.005 8.467 1.00 8.91 314 LEU A N 1
ATOM 2328 C CA . LEU A 1 314 ? 1.443 -3.562 7.748 1.00 9.58 314 LEU A CA 1
ATOM 2329 C C . LEU A 1 314 ? 2.540 -4.056 8.697 1.00 9.33 314 LEU A C 1
ATOM 2330 O O . LEU A 1 314 ? 2.832 -3.401 9.711 1.00 9.54 314 LEU A O 1
ATOM 2335 N N . PRO A 1 315 ? 3.140 -5.218 8.380 1.00 9.22 315 PRO A N 1
ATOM 2336 C CA . PRO A 1 315 ? 4.062 -5.831 9.350 1.00 8.96 315 PRO A CA 1
ATOM 2337 C C . PRO A 1 315 ? 5.393 -5.113 9.599 1.00 9.21 315 PRO A C 1
ATOM 2338 O O . PRO A 1 315 ? 5.897 -5.181 10.715 1.00 8.30 315 PRO A O 1
ATOM 2342 N N . THR A 1 316 ? 5.966 -4.423 8.616 1.00 9.46 316 THR A N 1
ATOM 2343 C CA . THR A 1 316 ? 7.253 -3.768 8.885 1.00 9.42 316 THR A CA 1
ATOM 2344 C C . THR A 1 316 ? 7.154 -2.764 10.045 1.00 9.69 316 THR A C 1
ATOM 2345 O O . THR A 1 316 ? 8.023 -2.746 10.920 1.00 9.33 316 THR A O 1
ATOM 2349 N N . ALA A 1 317 ? 6.078 -1.985 10.083 1.00 9.77 317 ALA A N 1
ATOM 2350 C CA . ALA A 1 317 ? 5.899 -1.004 11.162 1.00 9.58 317 ALA A CA 1
ATOM 2351 C C . ALA A 1 317 ? 5.605 -1.671 12.508 1.00 9.28 317 ALA A C 1
ATOM 2352 O O . ALA A 1 317 ? 5.884 -1.085 13.555 1.00 9.90 317 ALA A O 1
ATOM 2354 N N . TYR A 1 318 ? 5.027 -2.872 12.486 1.00 8.87 318 TYR A N 1
ATOM 2355 C CA . TYR A 1 318 ? 4.906 -3.662 13.704 1.00 8.74 318 TYR A CA 1
ATOM 2356 C C . TYR A 1 318 ? 6.294 -3.978 14.251 1.00 8.96 318 TYR A C 1
ATOM 2357 O O . TYR A 1 318 ? 6.602 -3.701 15.410 1.00 9.12 318 TYR A O 1
ATOM 2366 N N . GLY A 1 319 ? 7.148 -4.527 13.392 1.00 8.85 319 GLY A N 1
ATOM 2367 C CA . GLY A 1 319 ? 8.487 -4.928 13.808 1.00 9.24 319 GLY A CA 1
ATOM 2368 C C . GLY A 1 319 ? 9.339 -3.768 14.266 1.00 9.64 319 GLY A C 1
ATOM 2369 O O . GLY A 1 319 ? 9.951 -3.816 15.331 1.00 11.28 319 GLY A O 1
ATOM 2370 N N . ASP A 1 320 ? 9.370 -2.705 13.467 1.00 9.83 320 ASP A N 1
ATOM 2371 C CA . ASP A 1 320 ? 10.211 -1.560 13.791 1.00 10.32 320 ASP A CA 1
ATOM 2372 C C . ASP A 1 320 ? 9.687 -0.791 15.006 1.00 10.20 320 ASP A C 1
ATOM 2373 O O . ASP A 1 320 ? 10.449 -0.487 15.931 1.00 11.19 320 ASP A O 1
ATOM 2378 N N . GLY A 1 321 ? 8.397 -0.471 14.994 1.00 9.33 321 GLY A N 1
ATOM 2379 C CA . GLY A 1 321 ? 7.773 0.284 16.080 1.00 8.61 321 GLY A CA 1
ATOM 2380 C C . GLY A 1 321 ? 7.825 -0.452 17.410 1.00 9.00 321 GLY A C 1
ATOM 2381 O O . GLY A 1 321 ? 8.218 0.116 18.433 1.00 9.31 321 GLY A O 1
ATOM 2382 N N . MET A 1 322 ? 7.416 -1.716 17.409 1.00 8.72 322 MET A N 1
ATOM 2383 C CA . MET A 1 322 ? 7.336 -2.442 18.667 1.00 9.36 322 MET A CA 1
ATOM 2384 C C . MET A 1 322 ? 8.693 -2.884 19.202 1.00 9.46 322 MET A C 1
ATOM 2385 O O . MET A 1 322 ? 8.871 -2.999 20.414 1.00 9.45 322 MET A O 1
ATOM 2390 N N . ASN A 1 323 ? 9.678 -3.062 18.321 1.00 8.72 323 ASN A N 1
ATOM 2391 C CA . ASN A 1 323 ? 11.039 -3.226 18.830 1.00 8.77 323 ASN A CA 1
ATOM 2392 C C . ASN A 1 323 ? 11.513 -1.966 19.571 1.00 8.92 323 ASN A C 1
ATOM 2393 O O . ASN A 1 323 ? 12.221 -2.063 20.568 1.00 9.73 323 ASN A O 1
ATOM 2398 N N . ARG A 1 324 ? 11.110 -0.783 19.105 1.00 8.68 324 ARG A N 1
ATOM 2399 C CA . ARG A 1 324 ? 11.476 0.437 19.822 1.00 8.94 324 ARG A CA 1
ATOM 2400 C C . ARG A 1 324 ? 10.811 0.483 21.203 1.00 8.86 324 ARG A C 1
ATOM 2401 O O . ARG A 1 324 ? 11.376 1.025 22.147 1.00 8.96 324 ARG A O 1
ATOM 2409 N N . ILE A 1 325 ? 9.625 -0.105 21.332 1.00 8.90 325 ILE A N 1
ATOM 2410 C CA . ILE A 1 325 ? 9.015 -0.225 22.659 1.00 8.94 325 ILE A CA 1
ATOM 2411 C C . ILE A 1 325 ? 9.874 -1.145 23.543 1.00 9.24 325 ILE A C 1
ATOM 2412 O O . ILE A 1 325 ? 10.164 -0.807 24.690 1.00 9.19 325 ILE A O 1
ATOM 2417 N N . ILE A 1 326 ? 10.276 -2.298 22.999 1.00 9.17 326 ILE A N 1
ATOM 2418 C CA . ILE A 1 326 ? 11.144 -3.246 23.702 1.00 9.76 326 ILE A CA 1
ATOM 2419 C C . ILE A 1 326 ? 12.423 -2.562 24.206 1.00 9.67 326 ILE A C 1
ATOM 2420 O O . ILE A 1 326 ? 12.876 -2.823 25.333 1.00 10.72 326 ILE A O 1
ATOM 2425 N N . GLU A 1 327 ? 12.993 -1.696 23.367 1.00 9.43 327 GLU A N 1
ATOM 2426 C CA . GLU A 1 327 ? 14.258 -1.031 23.680 1.00 9.61 327 GLU A CA 1
ATOM 2427 C C . GLU A 1 327 ? 14.108 0.172 24.612 1.00 9.77 327 GLU A C 1
ATOM 2428 O O . GLU A 1 327 ? 15.121 0.718 25.071 1.00 10.42 327 GLU A O 1
ATOM 2434 N N . SER A 1 328 ? 12.874 0.603 24.878 1.00 9.18 328 SER A N 1
ATOM 2435 C CA . SER A 1 328 ? 12.661 1.865 25.586 1.00 9.66 328 SER A CA 1
ATOM 2436 C C . SER A 1 328 ? 13.219 1.862 26.999 1.00 9.72 328 SER A C 1
ATOM 2437 O O . SER A 1 328 ? 13.076 0.884 27.731 1.00 9.85 328 SER A O 1
ATOM 2440 N N . LYS A 1 329 ? 13.808 2.989 27.388 1.00 9.95 329 LYS A N 1
ATOM 2441 C CA . LYS A 1 329 ? 14.216 3.192 28.771 1.00 10.79 329 LYS A CA 1
ATOM 2442 C C . LYS A 1 329 ? 13.001 3.260 29.695 1.00 10.16 329 LYS A C 1
ATOM 2443 O O . LYS A 1 329 ? 13.144 3.153 30.921 1.00 11.28 329 LYS A O 1
ATOM 2449 N N . PHE A 1 330 ? 11.810 3.414 29.110 1.00 8.95 330 PHE A N 1
ATOM 2450 C CA . PHE A 1 330 ? 10.576 3.430 29.874 1.00 9.41 330 PHE A CA 1
ATOM 2451 C C . PHE A 1 330 ? 9.870 2.074 29.893 1.00 9.09 330 PHE A C 1
ATOM 2452 O O . PHE A 1 330 ? 8.793 1.954 30.485 1.00 9.52 330 PHE A O 1
ATOM 2460 N N . TYR A 1 331 ? 10.444 1.066 29.237 1.00 9.02 331 TYR A N 1
ATOM 2461 C CA . TYR A 1 331 ? 9.713 -0.193 29.068 1.00 9.08 331 TYR A CA 1
ATOM 2462 C C . TYR A 1 331 ? 9.169 -0.740 30.392 1.00 9.38 331 TYR A C 1
ATOM 2463 O O . TYR A 1 331 ? 8.004 -1.154 30.476 1.00 9.04 331 TYR A O 1
ATOM 2472 N N . ASP A 1 332 ? 10.010 -0.754 31.420 1.00 9.67 332 ASP A N 1
ATOM 2473 C CA . ASP A 1 332 ? 9.604 -1.407 32.670 1.00 10.65 332 ASP A CA 1
ATOM 2474 C C . ASP A 1 332 ? 8.556 -0.628 33.474 1.00 10.16 332 ASP A C 1
ATOM 2475 O O . ASP A 1 332 ? 8.061 -1.118 34.500 1.00 11.02 332 ASP A O 1
ATOM 2480 N N . LEU A 1 333 ? 8.199 0.562 32.987 1.00 9.70 333 LEU A N 1
ATOM 2481 C CA . LEU A 1 333 ? 7.107 1.349 33.564 1.00 9.28 333 LEU A CA 1
ATOM 2482 C C . LEU A 1 333 ? 5.754 0.995 32.983 1.00 9.77 333 LEU A C 1
ATOM 2483 O O . LEU A 1 333 ? 4.720 1.339 33.563 1.00 10.83 333 LEU A O 1
ATOM 2488 N N . THR A 1 334 ? 5.770 0.342 31.824 1.00 9.19 334 THR A N 1
ATOM 2489 C CA . THR A 1 334 ? 4.544 0.081 31.085 1.00 9.75 334 THR A CA 1
ATOM 2490 C C . THR A 1 334 ? 3.832 -1.182 31.564 1.00 9.51 334 THR A C 1
ATOM 2491 O O . THR A 1 334 ? 4.413 -2.042 32.241 1.00 9.20 334 THR A O 1
ATOM 2495 N N . SER A 1 335 ? 2.556 -1.257 31.207 1.00 9.20 335 SER A N 1
ATOM 2496 C CA . SER A 1 335 ? 1.722 -2.426 31.442 1.00 9.65 335 SER A CA 1
ATOM 2497 C C . SER A 1 335 ? 0.860 -2.658 30.196 1.00 9.17 335 SER A C 1
ATOM 2498 O O . SER A 1 335 ? 0.866 -1.852 29.257 1.00 8.57 335 SER A O 1
ATOM 2501 N N . LYS A 1 336 ? 0.140 -3.772 30.186 1.00 9.26 336 LYS A N 1
ATOM 2502 C CA . LYS A 1 336 ? -0.531 -4.269 28.984 1.00 9.40 336 LYS A CA 1
ATOM 2503 C C . LYS A 1 336 ? -1.368 -3.206 28.275 1.00 9.45 336 LYS A C 1
ATOM 2504 O O . LYS A 1 336 ? -1.365 -3.125 27.039 1.00 9.02 336 LYS A O 1
ATOM 2510 N N . ASP A 1 337 ? -2.073 -2.388 29.060 1.00 9.41 337 ASP A N 1
ATOM 2511 C CA . ASP A 1 337 ? -2.972 -1.378 28.491 1.00 9.48 337 ASP A CA 1
ATOM 2512 C C . ASP A 1 337 ? -2.474 0.068 28.646 1.00 9.04 337 ASP A C 1
ATOM 2513 O O . ASP A 1 337 ? -3.252 1.015 28.535 1.00 9.65 337 ASP A O 1
ATOM 2518 N N . SER A 1 338 ? -1.164 0.225 28.853 1.00 8.82 338 SER A N 1
ATOM 2519 C CA . SER A 1 338 ? -0.541 1.562 28.818 1.00 8.65 338 SER A CA 1
ATOM 2520 C C . SER A 1 338 ? -0.776 2.246 27.489 1.00 8.79 338 SER A C 1
ATOM 2521 O O . SER A 1 338 ? -0.763 1.597 26.433 1.00 8.36 338 SER A O 1
ATOM 2524 N N . THR A 1 339 ? -0.991 3.556 27.535 1.00 8.94 339 THR A N 1
ATOM 2525 C CA . THR A 1 339 ? -1.086 4.340 26.317 1.00 9.19 339 THR A CA 1
ATOM 2526 C C . THR A 1 339 ? 0.321 4.594 25.797 1.00 9.28 339 THR A C 1
ATOM 2527 O O . THR A 1 339 ? 1.110 5.276 26.451 1.00 9.30 339 THR A O 1
ATOM 2531 N N . ILE A 1 340 ? 0.637 4.040 24.629 1.00 8.68 340 ILE A N 1
ATOM 2532 C CA . ILE A 1 340 ? 1.968 4.174 24.053 1.00 9.32 340 ILE A CA 1
ATOM 2533 C C . ILE A 1 340 ? 1.819 4.671 22.631 1.00 9.60 340 ILE A C 1
ATOM 2534 O O . ILE A 1 340 ? 1.171 4.014 21.825 1.00 9.90 340 ILE A O 1
ATOM 2539 N N . ILE A 1 341 ? 2.433 5.813 22.325 1.00 9.28 341 ILE A N 1
ATOM 2540 C CA . ILE A 1 341 ? 2.346 6.407 20.997 1.00 9.15 341 ILE A CA 1
ATOM 2541 C C . ILE A 1 341 ? 3.696 6.183 20.323 1.00 8.98 341 ILE A C 1
ATOM 2542 O O . ILE A 1 341 ? 4.721 6.649 20.820 1.00 9.04 341 ILE A O 1
ATOM 2547 N N . VAL A 1 342 ? 3.695 5.458 19.202 1.00 8.53 342 VAL A N 1
ATOM 2548 C CA . VAL A 1 342 ? 4.921 5.106 18.499 1.00 8.81 342 VAL A CA 1
ATOM 2549 C C . VAL A 1 342 ? 5.102 5.991 17.263 1.00 8.88 342 VAL A C 1
ATOM 2550 O O . VAL A 1 342 ? 4.227 6.047 16.400 1.00 9.63 342 VAL A O 1
ATOM 2554 N N . ALA A 1 343 ? 6.241 6.677 17.192 1.00 9.05 343 ALA A N 1
ATOM 2555 C CA . ALA A 1 343 ? 6.529 7.566 16.060 1.00 8.82 343 ALA A CA 1
ATOM 2556 C C . ALA A 1 343 ? 6.812 6.723 14.827 1.00 9.38 343 ALA A C 1
ATOM 2557 O O . ALA A 1 343 ? 7.856 6.069 14.744 1.00 9.72 343 ALA A O 1
ATOM 2559 N N . ASN A 1 344 ? 5.868 6.750 13.889 1.00 9.52 344 ASN A N 1
ATOM 2560 C CA . ASN A 1 344 ? 5.923 5.929 12.670 1.00 9.35 344 ASN A CA 1
ATOM 2561 C C . ASN A 1 344 ? 5.701 6.769 11.402 1.00 9.51 344 ASN A C 1
ATOM 2562 O O . ASN A 1 344 ? 5.135 6.282 10.415 1.00 9.94 344 ASN A O 1
ATOM 2567 N N . LEU A 1 345 ? 6.156 8.019 11.439 1.00 9.63 345 LEU A N 1
ATOM 2568 C CA . LEU A 1 345 ? 5.980 8.923 10.299 1.00 9.80 345 LEU A CA 1
ATOM 2569 C C . LEU A 1 345 ? 6.970 8.659 9.171 1.00 10.31 345 LEU A C 1
ATOM 2570 O O . LEU A 1 345 ? 8.092 8.196 9.391 1.00 10.92 345 LEU A O 1
ATOM 2575 N N . SER A 1 346 ? 6.552 8.993 7.956 1.00 10.64 346 SER A N 1
ATOM 2576 C CA . SER A 1 346 ? 7.468 9.018 6.822 1.00 11.29 346 SER A CA 1
ATOM 2577 C C . SER A 1 346 ? 8.491 10.126 7.037 1.00 11.53 346 SER A C 1
ATOM 2578 O O . SER A 1 346 ? 8.298 11.008 7.885 1.00 11.88 346 SER A O 1
ATOM 2581 N N . ASP A 1 347 ? 9.573 10.093 6.260 1.00 12.10 347 ASP A N 1
ATOM 2582 C CA . ASP A 1 347 ? 10.603 11.129 6.356 1.00 13.64 347 ASP A CA 1
ATOM 2583 C C . ASP A 1 347 ? 10.044 12.550 6.100 1.00 13.97 347 ASP A C 1
ATOM 2584 O O . ASP A 1 347 ? 10.339 13.463 6.870 1.00 14.10 347 ASP A O 1
ATOM 2589 N N . PRO A 1 348 ? 9.248 12.755 5.023 1.00 14.18 348 PRO A N 1
ATOM 2590 C CA . PRO A 1 348 ? 8.687 14.106 4.832 1.00 14.30 348 PRO A CA 1
ATOM 2591 C C . PRO A 1 348 ? 7.753 14.573 5.959 1.00 14.07 348 PRO A C 1
ATOM 2592 O O . PRO A 1 348 ? 7.786 15.744 6.362 1.00 14.80 348 PRO A O 1
ATOM 2596 N N . ALA A 1 349 ? 6.925 13.672 6.479 1.00 13.69 349 ALA A N 1
ATOM 2597 C CA . ALA A 1 349 ? 5.991 14.060 7.530 1.00 13.50 349 ALA A CA 1
ATOM 2598 C C . ALA A 1 349 ? 6.707 14.304 8.862 1.00 13.66 349 ALA A C 1
ATOM 2599 O O . ALA A 1 349 ? 6.332 15.203 9.625 1.00 13.14 349 ALA A O 1
ATOM 2601 N N . ARG A 1 350 ? 7.751 13.527 9.127 1.00 13.70 350 ARG A N 1
ATOM 2602 C CA . ARG A 1 350 ? 8.508 13.672 10.379 1.00 14.37 350 ARG A CA 1
ATOM 2603 C C . ARG A 1 350 ? 9.087 15.081 10.531 1.00 14.29 350 ARG A C 1
ATOM 2604 O O . ARG A 1 350 ? 9.196 15.596 11.650 1.00 14.26 350 ARG A O 1
ATOM 2612 N N . ALA A 1 351 ? 9.454 15.695 9.402 1.00 14.51 351 ALA A N 1
ATOM 2613 C CA . ALA A 1 351 ? 10.072 17.025 9.398 1.00 14.77 351 ALA A CA 1
ATOM 2614 C C . ALA A 1 351 ? 9.186 18.125 9.981 1.00 15.05 351 ALA A C 1
ATOM 2615 O O . ALA A 1 351 ? 9.689 19.123 10.509 1.00 15.57 351 ALA A O 1
ATOM 2617 N N . ASN A 1 352 ? 7.868 17.961 9.890 1.00 14.76 352 ASN A N 1
ATOM 2618 C CA . ASN A 1 352 ? 6.989 19.039 10.331 1.00 15.18 352 ASN A CA 1
ATOM 2619 C C . ASN A 1 352 ? 5.721 18.601 11.068 1.00 14.75 352 ASN A C 1
ATOM 2620 O O . ASN A 1 352 ? 4.804 19.393 11.245 1.00 15.47 352 ASN A O 1
ATOM 2625 N N . THR A 1 353 ? 5.679 17.348 11.516 1.00 13.64 353 THR A N 1
ATOM 2626 C CA . THR A 1 353 ? 4.506 16.835 12.225 1.00 12.98 353 THR A CA 1
ATOM 2627 C C . THR A 1 353 ? 4.881 16.444 13.652 1.00 12.38 353 THR A C 1
ATOM 2628 O O . THR A 1 353 ? 5.843 15.713 13.863 1.00 12.38 353 THR A O 1
ATOM 2632 N N . TRP A 1 354 ? 4.115 16.945 14.617 1.00 12.08 354 TRP A N 1
ATOM 2633 C CA . TRP A 1 354 ? 4.345 16.640 16.030 1.00 11.93 354 TRP A CA 1
ATOM 2634 C C . TRP A 1 354 ? 3.693 15.320 16.402 1.00 11.59 354 TRP A C 1
ATOM 2635 O O . TRP A 1 354 ? 2.484 15.133 16.210 1.00 12.60 354 TRP A O 1
ATOM 2646 N N . VAL A 1 355 ? 4.509 14.406 16.910 1.00 10.79 355 VAL A N 1
ATOM 2647 C CA . VAL A 1 355 ? 4.004 13.115 17.395 1.00 10.96 355 VAL A CA 1
ATOM 2648 C C . VAL A 1 355 ? 3.345 13.354 18.746 1.00 11.18 355 VAL A C 1
ATOM 2649 O O . VAL A 1 355 ? 3.977 13.869 19.677 1.00 11.17 355 VAL A O 1
ATOM 2653 N N . GLN A 1 356 ? 2.070 12.995 18.834 1.00 11.10 356 GLN A N 1
ATOM 2654 C CA . GLN A 1 356 ? 1.271 13.305 20.005 1.00 12.04 356 GLN A CA 1
ATOM 2655 C C . GLN A 1 356 ? 0.081 12.374 20.097 1.00 12.26 356 GLN A C 1
ATOM 2656 O O . GLN A 1 356 ? -0.282 11.722 19.118 1.00 12.10 356 GLN A O 1
ATOM 2662 N N . ASP A 1 357 ? -0.519 12.303 21.277 1.00 12.24 357 ASP A N 1
ATOM 2663 C CA . ASP A 1 357 ? -1.717 11.505 21.443 1.00 12.39 357 ASP A CA 1
ATOM 2664 C C . ASP A 1 357 ? -2.946 12.277 20.984 1.00 12.57 357 ASP A C 1
ATOM 2665 O O . ASP A 1 357 ? -3.551 13.027 21.758 1.00 13.68 357 ASP A O 1
ATOM 2670 N N . LEU A 1 358 ? -3.336 12.064 19.733 1.00 12.23 358 LEU A N 1
ATOM 2671 C CA . LEU A 1 358 ? -4.543 12.698 19.190 1.00 12.27 358 LEU A CA 1
ATOM 2672 C C . LEU A 1 358 ? -5.813 12.036 19.706 1.00 12.57 358 LEU A C 1
ATOM 2673 O O . LEU A 1 358 ? -6.899 12.612 19.614 1.00 13.20 358 LEU A O 1
ATOM 2678 N N . ASN A 1 359 ? -5.669 10.811 20.220 1.00 12.23 359 ASN A N 1
ATOM 2679 C CA . ASN A 1 359 ? -6.803 10.003 20.698 1.00 12.40 359 ASN A CA 1
ATOM 2680 C C . ASN A 1 359 ? -7.858 9.802 19.609 1.00 12.94 359 ASN A C 1
ATOM 2681 O O . ASN A 1 359 ? -9.044 9.640 19.907 1.00 13.52 359 ASN A O 1
ATOM 2686 N N . ARG A 1 360 ? -7.407 9.793 18.357 1.00 13.26 360 ARG A N 1
ATOM 2687 C CA . ARG A 1 360 ? -8.296 9.603 17.212 1.00 13.84 360 ARG A CA 1
ATOM 2688 C C . ARG A 1 360 ? -8.800 8.160 17.155 1.00 14.03 360 ARG A C 1
ATOM 2689 O O . ARG A 1 360 ? -8.045 7.226 17.421 1.00 14.22 360 ARG A O 1
ATOM 2697 N N . ASN A 1 361 ? -10.081 7.987 16.829 1.00 14.54 361 ASN A N 1
ATOM 2698 C CA . ASN A 1 361 ? -10.655 6.659 16.556 1.00 14.48 361 ASN A CA 1
ATOM 2699 C C . ASN A 1 361 ? -10.364 5.652 17.665 1.00 14.68 361 ASN A C 1
ATOM 2700 O O . ASN A 1 361 ? -9.920 4.522 17.422 1.00 14.66 361 ASN A O 1
ATOM 2705 N N . ALA A 1 362 ? -10.608 6.085 18.890 1.00 14.54 362 ALA A N 1
ATOM 2706 C CA . ALA A 1 362 ? -10.281 5.289 20.060 1.00 14.91 362 ALA A CA 1
ATOM 2707 C C . ALA A 1 362 ? -11.055 5.792 21.258 1.00 15.19 362 ALA A C 1
ATOM 2708 O O . ALA A 1 362 ? -11.424 6.970 21.333 1.00 15.45 362 ALA A O 1
ATOM 2710 N N . GLU A 1 363 ? -11.279 4.900 22.211 1.00 15.13 363 GLU A N 1
ATOM 2711 C CA . GLU A 1 363 ? -11.859 5.285 23.491 1.00 15.76 363 GLU A CA 1
ATOM 2712 C C . GLU A 1 363 ? -10.880 6.215 24.212 1.00 15.16 363 GLU A C 1
ATOM 2713 O O . GLU A 1 363 ? -9.683 6.212 23.918 1.00 15.16 363 GLU A O 1
ATOM 2719 N N . THR A 1 364 ? -11.392 7.047 25.115 1.00 15.04 364 THR A N 1
ATOM 2720 C CA . THR A 1 364 ? -10.543 8.009 25.812 1.00 14.93 364 THR A CA 1
ATOM 2721 C C . THR A 1 364 ? -9.403 7.315 26.544 1.00 14.32 364 THR A C 1
ATOM 2722 O O . THR A 1 364 ? -9.629 6.374 27.308 1.00 14.21 364 THR A O 1
ATOM 2726 N N . HIS A 1 365 ? -8.181 7.773 26.285 1.00 13.91 365 HIS A N 1
ATOM 2727 C CA . HIS A 1 365 ? -7.004 7.194 26.934 1.00 14.41 365 HIS A CA 1
ATOM 2728 C C . HIS A 1 365 ? -6.950 7.569 28.404 1.00 15.59 365 HIS A C 1
ATOM 2729 O O . HIS A 1 365 ? -7.319 8.691 28.783 1.00 16.60 365 HIS A O 1
ATOM 2736 N N . LYS A 1 366 ? -6.505 6.609 29.211 1.00 16.34 366 LYS A N 1
ATOM 2737 C CA . LYS A 1 366 ? -6.438 6.743 30.654 1.00 17.07 366 LYS A CA 1
ATOM 2738 C C . LYS A 1 366 ? -4.995 6.540 31.111 1.00 16.07 366 LYS A C 1
ATOM 2739 O O . LYS A 1 366 ? -4.259 5.704 30.556 1.00 16.56 366 LYS A O 1
ATOM 2745 N N . GLY A 1 367 ? -4.606 7.301 32.125 1.00 15.38 367 GLY A N 1
ATOM 2746 C CA . GLY A 1 367 ? -3.295 7.129 32.745 1.00 14.05 367 GLY A CA 1
ATOM 2747 C C . GLY A 1 367 ? -2.196 7.885 32.029 1.00 13.13 367 GLY A C 1
ATOM 2748 O O . GLY A 1 367 ? -2.455 8.717 31.152 1.00 13.85 367 GLY A O 1
ATOM 2749 N N . SER A 1 368 ? -0.960 7.599 32.415 1.00 11.75 368 SER A N 1
ATOM 2750 C CA . SER A 1 368 ? 0.184 8.274 31.823 1.00 11.26 368 SER A CA 1
ATOM 2751 C C . SER A 1 368 ? 0.349 7.880 30.368 1.00 11.10 368 SER A C 1
ATOM 2752 O O . SER A 1 368 ? -0.190 6.862 29.928 1.00 11.16 368 SER A O 1
ATOM 2755 N N . THR A 1 369 ? 1.079 8.701 29.617 1.00 9.91 369 THR A N 1
ATOM 2756 C CA . THR A 1 369 ? 1.259 8.465 28.189 1.00 9.74 369 THR A CA 1
ATOM 2757 C C . THR A 1 369 ? 2.745 8.321 27.885 1.00 9.26 369 THR A C 1
ATOM 2758 O O . THR A 1 369 ? 3.562 9.100 28.379 1.00 10.17 369 THR A O 1
ATOM 2762 N N . PHE A 1 370 ? 3.093 7.315 27.086 1.00 8.90 370 PHE A N 1
ATOM 2763 C CA . PHE A 1 370 ? 4.468 7.087 26.652 1.00 9.11 370 PHE A CA 1
ATOM 2764 C C . PHE A 1 370 ? 4.560 7.432 25.187 1.00 9.60 370 PHE A C 1
ATOM 2765 O O . PHE A 1 370 ? 3.757 6.955 24.400 1.00 10.40 370 PHE A O 1
ATOM 2773 N N . ILE A 1 371 ? 5.531 8.261 24.814 1.00 8.88 371 ILE A N 1
ATOM 2774 C CA . ILE A 1 371 ? 5.717 8.598 23.403 1.00 9.45 371 ILE A CA 1
ATOM 2775 C C . ILE A 1 371 ? 7.130 8.204 22.999 1.00 9.51 371 ILE A C 1
ATOM 2776 O O . ILE A 1 371 ? 8.118 8.709 23.549 1.00 10.10 371 ILE A O 1
ATOM 2781 N N . ILE A 1 372 ? 7.210 7.280 22.043 1.00 9.38 372 ILE A N 1
ATOM 2782 C CA . ILE A 1 372 ? 8.487 6.692 21.657 1.00 9.89 372 ILE A CA 1
ATOM 2783 C C . ILE A 1 372 ? 8.916 7.213 20.292 1.00 9.84 372 ILE A C 1
ATOM 2784 O O . ILE A 1 372 ? 8.249 6.973 19.278 1.00 9.60 372 ILE A O 1
ATOM 2789 N N . GLY A 1 373 ? 10.043 7.916 20.272 1.00 9.13 373 GLY A N 1
ATOM 2790 C CA . GLY A 1 373 ? 10.557 8.498 19.038 1.00 9.76 373 GLY A CA 1
ATOM 2791 C C . GLY A 1 373 ? 11.228 7.493 18.114 1.00 9.94 373 GLY A C 1
ATOM 2792 O O . GLY A 1 373 ? 11.216 6.278 18.358 1.00 9.23 373 GLY A O 1
ATOM 2793 N N . SER A 1 374 ? 11.795 8.029 17.038 1.00 10.88 374 SER A N 1
ATOM 2794 C CA . SER A 1 374 ? 12.560 7.259 16.060 1.00 11.33 374 SER A CA 1
ATOM 2795 C C . SER A 1 374 ? 14.043 7.577 16.216 1.00 11.44 374 SER A C 1
ATOM 2796 O O . SER A 1 374 ? 14.422 8.472 16.980 1.00 11.19 374 SER A O 1
ATOM 2799 N N . ASP A 1 375 ? 14.894 6.864 15.484 1.00 11.98 375 ASP A N 1
ATOM 2800 C CA . ASP A 1 375 ? 16.316 7.181 15.518 1.00 12.65 375 ASP A CA 1
ATOM 2801 C C . ASP A 1 375 ? 16.707 8.397 14.679 1.00 12.27 375 ASP A C 1
ATOM 2802 O O . ASP A 1 375 ? 17.885 8.735 14.594 1.00 12.72 375 ASP A O 1
ATOM 2807 N N . SER A 1 376 ? 15.709 9.062 14.097 1.00 12.10 376 SER A N 1
ATOM 2808 C CA . SER A 1 376 ? 15.939 10.302 13.357 1.00 12.77 376 SER A CA 1
ATOM 2809 C C . SER A 1 376 ? 15.437 11.514 14.152 1.00 12.47 376 SER A C 1
ATOM 2810 O O . SER A 1 376 ? 15.001 11.372 15.317 1.00 11.84 376 SER A O 1
ATOM 2813 N N . ASN A 1 377 ? 15.508 12.708 13.557 1.00 12.06 377 ASN A N 1
ATOM 2814 C CA . ASN A 1 377 ? 15.071 13.938 14.245 1.00 11.70 377 ASN A CA 1
ATOM 2815 C C . ASN A 1 377 ? 13.558 13.986 14.370 1.00 11.63 377 ASN A C 1
ATOM 2816 O O . ASN A 1 377 ? 12.847 14.059 13.359 1.00 12.28 377 ASN A O 1
ATOM 2821 N N . ASP A 1 378 ? 13.061 13.928 15.606 1.00 11.11 378 ASP A N 1
ATOM 2822 C CA . ASP A 1 378 ? 11.624 13.924 15.858 1.00 10.99 378 ASP A CA 1
ATOM 2823 C C . ASP A 1 378 ? 11.137 15.214 16.493 1.00 11.09 378 ASP A C 1
ATOM 2824 O O . ASP A 1 378 ? 11.892 15.886 17.204 1.00 11.32 378 ASP A O 1
ATOM 2829 N N . LEU A 1 379 ? 9.867 15.527 16.232 1.00 10.57 379 LEU A N 1
ATOM 2830 C CA . LEU A 1 379 ? 9.118 16.552 16.943 1.00 10.69 379 LEU A CA 1
ATOM 2831 C C . LEU A 1 379 ? 8.099 15.806 17.794 1.00 10.89 379 LEU A C 1
ATOM 2832 O O . LEU A 1 379 ? 7.191 15.149 17.266 1.00 10.58 379 LEU A O 1
ATOM 2837 N N . ILE A 1 380 ? 8.266 15.891 19.113 1.00 10.83 380 ILE A N 1
ATOM 2838 C CA . ILE A 1 380 ? 7.432 15.132 20.052 1.00 10.71 380 ILE A CA 1
ATOM 2839 C C . ILE A 1 380 ? 6.686 16.070 20.998 1.00 10.74 380 ILE A C 1
ATOM 2840 O O . ILE A 1 380 ? 7.302 16.909 21.655 1.00 10.65 380 ILE A O 1
ATOM 2845 N N . GLN A 1 381 ? 5.366 15.918 21.048 1.00 10.84 381 GLN A N 1
ATOM 2846 C CA . GLN A 1 381 ? 4.486 16.770 21.862 1.00 11.32 381 GLN A CA 1
ATOM 2847 C C . GLN A 1 381 ? 3.736 15.964 22.927 1.00 11.26 381 GLN A C 1
ATOM 2848 O O . GLN A 1 381 ? 2.869 15.142 22.609 1.00 11.38 381 GLN A O 1
ATOM 2854 N N . GLY A 1 382 ? 4.069 16.206 24.192 1.00 11.51 382 GLY A N 1
ATOM 2855 C CA . GLY A 1 382 ? 3.324 15.604 25.285 1.00 11.52 382 GLY A CA 1
ATOM 2856 C C . GLY A 1 382 ? 2.105 16.430 25.657 1.00 12.03 382 GLY A C 1
ATOM 2857 O O . GLY A 1 382 ? 2.051 17.637 25.387 1.00 11.89 382 GLY A O 1
ATOM 2858 N N . GLY A 1 383 ? 1.124 15.780 26.271 1.00 12.45 383 GLY A N 1
ATOM 2859 C CA . GLY A 1 383 ? -0.137 16.431 26.633 1.00 12.58 383 GLY A CA 1
ATOM 2860 C C . GLY A 1 383 ? -0.076 17.118 27.983 1.00 13.16 383 GLY A C 1
ATOM 2861 O O . GLY A 1 383 ? 0.994 17.232 28.591 1.00 12.46 383 GLY A O 1
ATOM 2862 N N . SER A 1 384 ? -1.239 17.567 28.449 1.00 13.23 384 SER A N 1
ATOM 2863 C CA . SER A 1 384 ? -1.350 18.308 29.703 1.00 13.63 384 SER A CA 1
ATOM 2864 C C . SER A 1 384 ? -1.377 17.393 30.931 1.00 12.90 384 SER A C 1
ATOM 2865 O O . SER A 1 384 ? -1.277 17.864 32.065 1.00 13.76 384 SER A O 1
ATOM 2868 N N . GLY A 1 385 ? -1.509 16.091 30.694 1.00 11.88 385 GLY A N 1
ATOM 2869 C CA . GLY A 1 385 ? -1.365 15.091 31.741 1.00 11.32 385 GLY A CA 1
ATOM 2870 C C . GLY A 1 385 ? 0.094 14.693 31.885 1.00 11.04 385 GLY A C 1
ATOM 2871 O O . GLY A 1 385 ? 1.011 15.450 31.524 1.00 11.30 385 GLY A O 1
ATOM 2872 N N . ASN A 1 386 ? 0.314 13.480 32.384 1.00 10.11 386 ASN A N 1
ATOM 2873 C CA . ASN A 1 386 ? 1.649 12.986 32.703 1.00 10.12 386 ASN A CA 1
ATOM 2874 C C . ASN A 1 386 ? 2.227 12.170 31.555 1.00 9.98 386 ASN A C 1
ATOM 2875 O O . ASN A 1 386 ? 1.561 11.268 31.053 1.00 10.04 386 ASN A O 1
ATOM 2880 N N . ASP A 1 387 ? 3.448 12.514 31.140 1.00 9.79 387 ASP A N 1
ATOM 2881 C CA . ASP A 1 387 ? 4.056 11.971 29.919 1.00 10.04 387 ASP A CA 1
ATOM 2882 C C . ASP A 1 387 ? 5.474 11.479 30.128 1.00 9.96 387 ASP A C 1
ATOM 2883 O O . ASP A 1 387 ? 6.253 12.062 30.894 1.00 10.31 387 ASP A O 1
ATOM 2888 N N . TYR A 1 388 ? 5.814 10.437 29.368 1.00 9.22 388 TYR A N 1
ATOM 2889 C CA . TYR A 1 388 ? 7.148 9.885 29.309 1.00 8.54 388 TYR A CA 1
ATOM 2890 C C . TYR A 1 388 ? 7.564 9.952 27.849 1.00 8.83 388 TYR A C 1
ATOM 2891 O O . TYR A 1 388 ? 7.070 9.188 27.029 1.00 8.58 388 TYR A O 1
ATOM 2900 N N . LEU A 1 389 ? 8.451 10.890 27.536 1.00 8.62 389 LEU A N 1
ATOM 2901 C CA . LEU A 1 389 ? 8.812 11.200 26.150 1.00 8.53 389 LEU A CA 1
ATOM 2902 C C . LEU A 1 389 ? 10.234 10.742 25.867 1.00 8.73 389 LEU A C 1
ATOM 2903 O O . LEU A 1 389 ? 11.158 11.129 26.581 1.00 8.81 389 LEU A O 1
ATOM 2908 N N . GLU A 1 390 ? 10.411 9.904 24.841 1.00 9.02 390 GLU A N 1
ATOM 2909 C CA . GLU A 1 390 ? 11.732 9.357 24.535 1.00 9.53 390 GLU A CA 1
ATOM 2910 C C . GLU A 1 390 ? 12.162 9.682 23.112 1.00 9.77 390 GLU A C 1
ATOM 2911 O O . GLU A 1 390 ? 11.557 9.219 22.153 1.00 9.58 390 GLU A O 1
ATOM 2917 N N . GLY A 1 391 ? 13.214 10.484 22.969 1.00 9.29 391 GLY A N 1
ATOM 2918 C CA . GLY A 1 391 ? 13.650 10.907 21.640 1.00 9.36 391 GLY A CA 1
ATOM 2919 C C . GLY A 1 391 ? 14.467 9.884 20.871 1.00 9.38 391 GLY A C 1
ATOM 2920 O O . GLY A 1 391 ? 14.425 9.854 19.629 1.00 9.40 391 GLY A O 1
ATOM 2921 N N . ARG A 1 392 ? 15.222 9.058 21.591 1.00 9.52 392 ARG A N 1
ATOM 2922 C CA . ARG A 1 392 ? 16.200 8.151 20.979 1.00 9.72 392 ARG A CA 1
ATOM 2923 C C . ARG A 1 392 ? 17.240 8.966 20.188 1.00 10.24 392 ARG A C 1
ATOM 2924 O O . ARG A 1 392 ? 17.443 10.149 20.477 1.00 9.69 392 ARG A O 1
ATOM 2932 N N . ALA A 1 393 ? 17.891 8.358 19.200 1.00 10.81 393 ALA A N 1
ATOM 2933 C CA . ALA A 1 393 ? 18.919 9.071 18.431 1.00 10.85 393 ALA A CA 1
ATOM 2934 C C . ALA A 1 393 ? 18.294 10.184 17.601 1.00 11.30 393 ALA A C 1
ATOM 2935 O O . ALA A 1 393 ? 17.073 10.290 17.503 1.00 11.82 393 ALA A O 1
ATOM 2937 N N . GLY A 1 394 ? 19.137 11.021 17.003 1.00 11.28 394 GLY A N 1
ATOM 2938 C CA . GLY A 1 394 ? 18.644 12.168 16.265 1.00 11.88 394 GLY A CA 1
ATOM 2939 C C . GLY A 1 394 ? 18.483 13.380 17.165 1.00 11.91 394 GLY A C 1
ATOM 2940 O O . GLY A 1 394 ? 18.441 13.265 18.408 1.00 11.96 394 GLY A O 1
ATOM 2941 N N . ASN A 1 395 ? 18.390 14.544 16.529 1.00 11.85 395 ASN A N 1
ATOM 2942 C CA . ASN A 1 395 ? 18.207 15.814 17.222 1.00 12.23 395 ASN A CA 1
ATOM 2943 C C . ASN A 1 395 ? 16.723 16.041 17.388 1.00 11.90 395 ASN A C 1
ATOM 2944 O O . ASN A 1 395 ? 16.027 16.411 16.443 1.00 12.34 395 ASN A O 1
ATOM 2949 N N . ASP A 1 396 ? 16.227 15.785 18.597 1.00 11.39 396 ASP A N 1
ATOM 2950 C CA . ASP A 1 396 ? 14.793 15.811 18.848 1.00 11.30 396 ASP A CA 1
ATOM 2951 C C . ASP A 1 396 ? 14.353 17.091 19.531 1.00 11.39 396 ASP A C 1
ATOM 2952 O O . ASP A 1 396 ? 15.087 17.643 20.356 1.00 11.98 396 ASP A O 1
ATOM 2957 N N . THR A 1 397 ? 13.158 17.557 19.172 1.00 11.35 397 THR A N 1
ATOM 2958 C CA . THR A 1 397 ? 12.547 18.704 19.830 1.00 11.71 397 THR A CA 1
ATOM 2959 C C . THR A 1 397 ? 11.286 18.257 20.554 1.00 11.48 397 THR A C 1
ATOM 2960 O O . THR A 1 397 ? 10.435 17.574 19.971 1.00 11.63 397 THR A O 1
ATOM 2964 N N . PHE A 1 398 ? 11.181 18.634 21.823 1.00 11.24 398 PHE A N 1
ATOM 2965 C CA . PHE A 1 398 ? 10.044 18.251 22.645 1.00 10.74 398 PHE A CA 1
ATOM 2966 C C . PHE A 1 398 ? 9.205 19.461 23.023 1.00 11.36 398 PHE A C 1
ATOM 2967 O O . PHE A 1 398 ? 9.746 20.547 23.290 1.00 11.78 398 PHE A O 1
ATOM 2975 N N . ARG A 1 399 ? 7.894 19.262 23.076 1.00 10.89 399 ARG A N 1
ATOM 2976 C CA . ARG A 1 399 ? 6.975 20.206 23.713 1.00 11.07 399 ARG A CA 1
ATOM 2977 C C . ARG A 1 399 ? 6.162 19.385 24.687 1.00 11.08 399 ARG A C 1
ATOM 2978 O O . ARG A 1 399 ? 6.054 18.168 24.525 1.00 11.12 399 ARG A O 1
ATOM 2986 N N . ASP A 1 400 ? 5.607 20.026 25.708 1.00 10.83 400 ASP A N 1
ATOM 2987 C CA . ASP A 1 400 ? 4.714 19.317 26.604 1.00 11.47 400 ASP A CA 1
ATOM 2988 C C . ASP A 1 400 ? 3.737 20.284 27.247 1.00 11.89 400 ASP A C 1
ATOM 2989 O O . ASP A 1 400 ? 4.122 21.379 27.647 1.00 13.05 400 ASP A O 1
ATOM 2994 N N . GLY A 1 401 ? 2.488 19.854 27.369 1.00 12.20 401 GLY A N 1
ATOM 2995 C CA . GLY A 1 401 ? 1.395 20.722 27.820 1.00 12.64 401 GLY A CA 1
ATOM 2996 C C . GLY A 1 401 ? 1.188 20.890 29.317 1.00 13.25 401 GLY A C 1
ATOM 2997 O O . GLY A 1 401 ? 0.286 21.615 29.729 1.00 14.26 401 GLY A O 1
ATOM 2998 N N . GLY A 1 402 ? 2.004 20.227 30.134 1.00 12.67 402 GLY A N 1
ATOM 2999 C CA . GLY A 1 402 ? 1.890 20.351 31.588 1.00 12.34 402 GLY A CA 1
ATOM 3000 C C . GLY A 1 402 ? 1.987 19.018 32.311 1.00 12.42 402 GLY A C 1
ATOM 3001 O O . GLY A 1 402 ? 2.378 17.998 31.729 1.00 12.74 402 GLY A O 1
ATOM 3002 N N . GLY A 1 403 ? 1.634 19.025 33.587 1.00 12.07 403 GLY A N 1
ATOM 3003 C CA . GLY A 1 403 ? 1.695 17.817 34.394 1.00 11.26 403 GLY A CA 1
ATOM 3004 C C . GLY A 1 403 ? 3.107 17.428 34.804 1.00 11.20 403 GLY A C 1
ATOM 3005 O O . GLY A 1 403 ? 4.021 18.267 34.865 1.00 11.26 403 GLY A O 1
ATOM 3006 N N . TYR A 1 404 ? 3.271 16.139 35.083 1.00 10.70 404 TYR A N 1
ATOM 3007 C CA . TYR A 1 404 ? 4.530 15.579 35.567 1.00 10.97 404 TYR A CA 1
ATOM 3008 C C . TYR A 1 404 ? 5.077 14.625 34.523 1.00 10.47 404 TYR A C 1
ATOM 3009 O O . TYR A 1 404 ? 4.360 13.729 34.054 1.00 10.96 404 TYR A O 1
ATOM 3018 N N . ASN A 1 405 ? 6.327 14.851 34.141 1.00 9.91 405 ASN A N 1
ATOM 3019 C CA . ASN A 1 405 ? 6.891 14.202 32.948 1.00 9.28 405 ASN A CA 1
ATOM 3020 C C . ASN A 1 405 ? 8.317 13.752 33.127 1.00 9.33 405 ASN A C 1
ATOM 3021 O O . ASN A 1 405 ? 9.054 14.324 33.931 1.00 9.68 405 ASN A O 1
ATOM 3026 N N . VAL A 1 406 ? 8.721 12.749 32.352 1.00 8.90 406 VAL A N 1
ATOM 3027 C CA . VAL A 1 406 ? 10.140 12.451 32.183 1.00 9.10 406 VAL A CA 1
ATOM 3028 C C . VAL A 1 406 ? 10.419 12.605 30.698 1.00 9.26 406 VAL A C 1
ATOM 3029 O O . VAL A 1 406 ? 9.671 12.082 29.869 1.00 8.99 406 VAL A O 1
ATOM 3033 N N . ILE A 1 407 ? 11.470 13.351 30.365 1.00 9.49 407 ILE A N 1
ATOM 3034 C CA . ILE A 1 407 ? 11.798 13.624 28.973 1.00 10.56 407 ILE A CA 1
ATOM 3035 C C . ILE A 1 407 ? 13.236 13.218 28.732 1.00 10.63 407 ILE A C 1
ATOM 3036 O O . ILE A 1 407 ? 14.161 13.814 29.298 1.00 11.14 407 ILE A O 1
ATOM 3041 N N . LEU A 1 408 ? 13.424 12.198 27.892 1.00 10.23 408 LEU A N 1
ATOM 3042 C CA . LEU A 1 408 ? 14.757 11.662 27.629 1.00 10.10 408 LEU A CA 1
ATOM 3043 C C . LEU A 1 408 ? 15.198 12.014 26.218 1.00 9.93 408 LEU A C 1
ATOM 3044 O O . LEU A 1 408 ? 14.689 11.455 25.239 1.00 9.86 408 LEU A O 1
ATOM 3049 N N . GLY A 1 409 ? 16.154 12.932 26.123 1.00 9.90 409 GLY A N 1
ATOM 3050 C CA . GLY A 1 409 ? 16.640 13.381 24.825 1.00 9.69 409 GLY A CA 1
ATOM 3051 C C . GLY A 1 409 ? 17.365 12.306 24.033 1.00 9.60 409 GLY A C 1
ATOM 3052 O O . GLY A 1 409 ? 17.379 12.358 22.802 1.00 10.06 409 GLY A O 1
ATOM 3053 N N . GLY A 1 410 ? 17.994 11.354 24.721 1.00 9.95 410 GLY A N 1
ATOM 3054 C CA . GLY A 1 410 ? 18.828 10.343 24.062 1.00 11.07 410 GLY A CA 1
ATOM 3055 C C . GLY A 1 410 ? 20.046 10.950 23.388 1.00 11.47 410 GLY A C 1
ATOM 3056 O O . GLY A 1 410 ? 20.448 12.079 23.708 1.00 12.31 410 GLY A O 1
ATOM 3057 N N . ALA A 1 411 ? 20.631 10.213 22.449 1.00 12.09 411 ALA A N 1
ATOM 3058 C CA . ALA A 1 411 ? 21.769 10.732 21.675 1.00 12.26 411 ALA A CA 1
ATOM 3059 C C . ALA A 1 411 ? 21.351 11.975 20.895 1.00 12.58 411 ALA A C 1
ATOM 3060 O O . ALA A 1 411 ? 20.155 12.237 20.732 1.00 12.62 411 ALA A O 1
ATOM 3062 N N . GLY A 1 412 ? 22.333 12.756 20.436 1.00 13.04 412 GLY A N 1
ATOM 3063 C CA . GLY A 1 412 ? 22.050 13.925 19.602 1.00 13.61 412 GLY A CA 1
ATOM 3064 C C . GLY A 1 412 ? 21.990 15.234 20.365 1.00 13.92 412 GLY A C 1
ATOM 3065 O O . GLY A 1 412 ? 22.208 15.273 21.580 1.00 14.53 412 GLY A O 1
ATOM 3066 N N . ASN A 1 413 ? 21.695 16.311 19.638 1.00 13.78 413 ASN A N 1
ATOM 3067 C CA . ASN A 1 413 ? 21.500 17.624 20.246 1.00 14.15 413 ASN A CA 1
ATOM 3068 C C . ASN A 1 413 ? 20.016 17.865 20.356 1.00 13.75 413 ASN A C 1
ATOM 3069 O O . ASN A 1 413 ? 19.352 18.103 19.354 1.00 14.26 413 ASN A O 1
ATOM 3074 N N . ASN A 1 414 ? 19.493 17.783 21.578 1.00 12.81 414 ASN A N 1
ATOM 3075 C CA . ASN A 1 414 ? 18.057 17.820 21.790 1.00 12.48 414 ASN A CA 1
ATOM 3076 C C . ASN A 1 414 ? 17.594 19.118 22.437 1.00 12.74 414 ASN A C 1
ATOM 3077 O O . ASN A 1 414 ? 18.367 19.778 23.133 1.00 13.79 414 ASN A O 1
ATOM 3082 N N . THR A 1 415 ? 16.325 19.450 22.218 1.00 12.52 415 THR A N 1
ATOM 3083 C CA . THR A 1 415 ? 15.747 20.725 22.633 1.00 12.50 415 THR A CA 1
ATOM 3084 C C . THR A 1 415 ? 14.404 20.529 23.317 1.00 12.13 415 THR A C 1
ATOM 3085 O O . THR A 1 415 ? 13.590 19.736 22.853 1.00 11.86 415 THR A O 1
ATOM 3089 N N . LEU A 1 416 ? 14.176 21.247 24.417 1.00 11.82 416 LEU A N 1
ATOM 3090 C CA . LEU A 1 416 ? 12.854 21.339 25.011 1.00 12.08 416 LEU A CA 1
ATOM 3091 C C . LEU A 1 416 ? 12.315 22.749 24.765 1.00 12.59 416 LEU A C 1
ATOM 3092 O O . LEU A 1 416 ? 12.898 23.734 25.226 1.00 12.72 416 LEU A O 1
ATOM 3097 N N . ASP A 1 417 ? 11.220 22.834 24.017 1.00 12.33 417 ASP A N 1
ATOM 3098 C CA . ASP A 1 417 ? 10.594 24.105 23.687 1.00 13.19 417 ASP A CA 1
ATOM 3099 C C . ASP A 1 417 ? 9.443 24.313 24.660 1.00 13.14 417 ASP A C 1
ATOM 3100 O O . ASP A 1 417 ? 8.424 23.612 24.597 1.00 13.04 417 ASP A O 1
ATOM 3105 N N . LEU A 1 418 ? 9.613 25.276 25.566 1.00 13.33 418 LEU A N 1
ATOM 3106 C CA . LEU A 1 418 ? 8.621 25.529 26.611 1.00 14.12 418 LEU A CA 1
ATOM 3107 C C . LEU A 1 418 ? 7.456 26.422 26.176 1.00 14.64 418 LEU A C 1
ATOM 3108 O O . LEU A 1 418 ? 6.438 26.487 26.865 1.00 15.18 418 LEU A O 1
ATOM 3113 N N . GLN A 1 419 ? 7.624 27.121 25.047 1.00 15.58 419 GLN A N 1
ATOM 3114 C CA . GLN A 1 419 ? 6.544 27.912 24.411 1.00 16.86 419 GLN A CA 1
ATOM 3115 C C . GLN A 1 419 ? 5.993 29.069 25.260 1.00 17.31 419 GLN A C 1
ATOM 3116 O O . GLN A 1 419 ? 4.957 29.651 24.928 1.00 17.98 419 GLN A O 1
ATOM 3122 N N . LYS A 1 420 ? 6.696 29.390 26.341 1.00 17.32 420 LYS A N 1
ATOM 3123 C CA . LYS A 1 420 ? 6.274 30.406 27.315 1.00 18.16 420 LYS A CA 1
ATOM 3124 C C . LYS A 1 420 ? 7.536 31.066 27.846 1.00 17.48 420 LYS A C 1
ATOM 3125 O O . LYS A 1 420 ? 8.643 30.604 27.569 1.00 17.21 420 LYS A O 1
ATOM 3131 N N . SER A 1 421 ? 7.373 32.134 28.626 1.00 17.52 421 SER A N 1
ATOM 3132 C CA . SER A 1 421 ? 8.521 32.851 29.158 1.00 17.22 421 SER A CA 1
ATOM 3133 C C . SER A 1 421 ? 9.321 32.029 30.164 1.00 17.32 421 SER A C 1
ATOM 3134 O O . SER A 1 421 ? 8.751 31.286 30.975 1.00 17.16 421 SER A O 1
ATOM 3137 N N . VAL A 1 422 ? 10.639 32.190 30.125 1.00 17.23 422 VAL A N 1
ATOM 3138 C CA . VAL A 1 422 ? 11.529 31.581 31.116 1.00 17.70 422 VAL A CA 1
ATOM 3139 C C . VAL A 1 422 ? 11.110 31.998 32.531 1.00 18.07 422 VAL A C 1
ATOM 3140 O O . VAL A 1 422 ? 11.341 31.266 33.500 1.00 18.64 422 VAL A O 1
ATOM 3144 N N . ASN A 1 423 ? 10.467 33.162 32.633 1.00 18.37 423 ASN A N 1
ATOM 3145 C CA . ASN A 1 423 ? 10.067 33.721 33.923 1.00 18.81 423 ASN A CA 1
ATOM 3146 C C . ASN A 1 423 ? 8.960 32.931 34.626 1.00 18.47 423 ASN A C 1
ATOM 3147 O O . ASN A 1 423 ? 8.746 33.099 35.829 1.00 18.86 423 ASN A O 1
ATOM 3152 N N . THR A 1 424 ? 8.260 32.075 33.877 1.00 17.97 424 THR A N 1
ATOM 3153 C CA . THR A 1 424 ? 7.175 31.267 34.447 1.00 17.56 424 THR A CA 1
ATOM 3154 C C . THR A 1 424 ? 7.660 29.906 34.968 1.00 16.89 424 THR A C 1
ATOM 3155 O O . THR A 1 424 ? 6.866 29.136 35.520 1.00 17.40 424 THR A O 1
ATOM 3159 N N . PHE A 1 425 ? 8.953 29.629 34.805 1.00 16.18 425 PHE A N 1
ATOM 3160 C CA . PHE A 1 425 ? 9.523 28.333 35.176 1.00 15.97 425 PHE A CA 1
ATOM 3161 C C . PHE A 1 425 ? 10.606 28.432 36.240 1.00 15.83 425 PHE A C 1
ATOM 3162 O O . PHE A 1 425 ? 11.264 29.470 36.390 1.00 16.10 425 PHE A O 1
ATOM 3170 N N . ASP A 1 426 ? 10.779 27.334 36.975 1.00 15.21 426 ASP A N 1
ATOM 3171 C CA . ASP A 1 426 ? 11.912 27.144 37.870 1.00 15.36 426 ASP A CA 1
ATOM 3172 C C . ASP A 1 426 ? 12.726 25.990 37.325 1.00 14.30 426 ASP A C 1
ATOM 3173 O O . ASP A 1 426 ? 12.169 25.037 36.764 1.00 14.97 426 ASP A O 1
ATOM 3178 N N . PHE A 1 427 ? 14.036 26.069 37.509 1.00 13.08 427 PHE A N 1
ATOM 3179 C CA . PHE A 1 427 ? 14.969 25.081 36.988 1.00 12.34 427 PHE A CA 1
ATOM 3180 C C . PHE A 1 427 ? 15.902 24.626 38.092 1.00 12.34 427 PHE A C 1
ATOM 3181 O O . PHE A 1 427 ? 16.450 25.441 38.829 1.00 12.90 427 PHE A O 1
ATOM 3189 N N . ALA A 1 428 ? 16.068 23.321 38.231 1.00 11.94 428 ALA A N 1
ATOM 3190 C CA . ALA A 1 428 ? 17.026 22.789 39.184 1.00 11.84 428 ALA A CA 1
ATOM 3191 C C . ALA A 1 428 ? 17.861 21.701 38.528 1.00 11.73 428 ALA A C 1
ATOM 3192 O O . ALA A 1 428 ? 17.460 21.140 37.516 1.00 11.69 428 ALA A O 1
ATOM 3194 N N . ASN A 1 429 ? 19.019 21.400 39.103 1.00 11.91 429 ASN A N 1
ATOM 3195 C CA . ASN A 1 429 ? 19.951 20.472 38.496 1.00 12.22 429 ASN A CA 1
ATOM 3196 C C . ASN A 1 429 ? 20.725 19.739 39.576 1.00 12.41 429 ASN A C 1
ATOM 3197 O O . ASN A 1 429 ? 21.321 20.382 40.448 1.00 12.62 429 ASN A O 1
ATOM 3202 N N . ASP A 1 430 ? 20.697 18.403 39.546 1.00 12.15 430 ASP A N 1
ATOM 3203 C CA . ASP A 1 430 ? 21.341 17.610 40.611 1.00 13.04 430 ASP A CA 1
ATOM 3204 C C . ASP A 1 430 ? 22.830 17.309 40.387 1.00 13.67 430 ASP A C 1
ATOM 3205 O O . ASP A 1 430 ? 23.475 16.662 41.221 1.00 14.17 430 ASP A O 1
ATOM 3210 N N . GLY A 1 431 ? 23.359 17.789 39.263 1.00 14.39 431 GLY A N 1
ATOM 3211 C CA . GLY A 1 431 ? 24.745 17.494 38.875 1.00 15.01 431 GLY A CA 1
ATOM 3212 C C . GLY A 1 431 ? 24.971 16.059 38.429 1.00 15.51 431 GLY A C 1
ATOM 3213 O O . GLY A 1 431 ? 26.103 15.676 38.095 1.00 17.00 431 GLY A O 1
ATOM 3214 N N . ALA A 1 432 ? 23.905 15.258 38.430 1.00 15.19 432 ALA A N 1
ATOM 3215 C CA . ALA A 1 432 ? 23.974 13.858 38.008 1.00 14.94 432 ALA A CA 1
ATOM 3216 C C . ALA A 1 432 ? 23.250 13.646 36.678 1.00 14.57 432 ALA A C 1
ATOM 3217 O O . ALA A 1 432 ? 22.855 12.528 36.343 1.00 15.16 432 ALA A O 1
ATOM 3219 N N . GLY A 1 433 ? 23.087 14.731 35.930 1.00 13.99 433 GLY A N 1
ATOM 3220 C CA . GLY A 1 433 ? 22.523 14.665 34.587 1.00 13.92 433 GLY A CA 1
ATOM 3221 C C . GLY A 1 433 ? 21.035 14.936 34.492 1.00 13.40 433 GLY A C 1
ATOM 3222 O O . GLY A 1 433 ? 20.464 14.918 33.394 1.00 13.62 433 GLY A O 1
ATOM 3223 N N . ASN A 1 434 ? 20.395 15.183 35.636 1.00 12.93 434 ASN A N 1
ATOM 3224 C CA . ASN A 1 434 ? 18.971 15.501 35.636 1.00 12.46 434 ASN A CA 1
ATOM 3225 C C . ASN A 1 434 ? 18.722 16.993 35.746 1.00 12.29 434 ASN A C 1
ATOM 3226 O O . ASN A 1 434 ? 19.150 17.629 36.709 1.00 12.02 434 ASN A O 1
ATOM 3231 N N . LEU A 1 435 ? 18.046 17.548 34.750 1.00 11.95 435 LEU A N 1
ATOM 3232 C CA . LEU A 1 435 ? 17.591 18.929 34.798 1.00 12.06 435 LEU A CA 1
ATOM 3233 C C . LEU A 1 435 ? 16.100 18.893 35.066 1.00 11.79 435 LEU A C 1
ATOM 3234 O O . LEU A 1 435 ? 15.346 18.294 34.287 1.00 11.93 435 LEU A O 1
ATOM 3239 N N . TYR A 1 436 ? 15.685 19.518 36.164 1.00 10.90 436 TYR A N 1
ATOM 3240 C CA . TYR A 1 436 ? 14.289 19.538 36.582 1.00 10.93 436 TYR A CA 1
ATOM 3241 C C . TYR A 1 436 ? 13.681 20.852 36.152 1.00 11.11 436 TYR A C 1
ATOM 3242 O O . TYR A 1 436 ? 14.257 21.908 36.387 1.00 10.94 436 TYR A O 1
ATOM 3251 N N . VAL A 1 437 ? 12.525 20.786 35.511 1.00 10.95 437 VAL A N 1
ATOM 3252 C CA . VAL A 1 437 ? 11.814 21.964 35.045 1.00 11.51 437 VAL A CA 1
ATOM 3253 C C . VAL A 1 437 ? 10.456 21.989 35.733 1.00 11.93 437 VAL A C 1
ATOM 3254 O O . VAL A 1 437 ? 9.664 21.062 35.568 1.00 11.82 437 VAL A O 1
ATOM 3258 N N . ARG A 1 438 ? 10.179 23.045 36.497 1.00 11.84 438 ARG A N 1
ATOM 3259 C CA . ARG A 1 438 ? 8.900 23.162 37.202 1.00 12.46 438 ARG A CA 1
ATOM 3260 C C . ARG A 1 438 ? 8.096 24.335 36.665 1.00 13.00 438 ARG A C 1
ATOM 3261 O O . ARG A 1 438 ? 8.584 25.471 36.665 1.00 13.52 438 ARG A O 1
ATOM 3269 N N . ASP A 1 439 ? 6.872 24.054 36.220 1.00 12.76 439 ASP A N 1
ATOM 3270 C CA . ASP A 1 439 ? 6.024 25.083 35.618 1.00 13.29 439 ASP A CA 1
ATOM 3271 C C . ASP A 1 439 ? 5.293 25.899 36.690 1.00 13.73 439 ASP A C 1
ATOM 3272 O O . ASP A 1 439 ? 5.398 25.597 37.885 1.00 13.76 439 ASP A O 1
ATOM 3277 N N . ALA A 1 440 ? 4.562 26.928 36.260 1.00 14.60 440 ALA A N 1
ATOM 3278 C CA . ALA A 1 440 ? 3.904 27.844 37.200 1.00 15.53 440 ALA A CA 1
ATOM 3279 C C . ALA A 1 440 ? 2.825 27.162 38.042 1.00 16.04 440 ALA A C 1
ATOM 3280 O O . ALA A 1 440 ? 2.499 27.641 39.128 1.00 16.90 440 ALA A O 1
ATOM 3282 N N . ASN A 1 441 ? 2.278 26.053 37.540 1.00 16.30 441 ASN A N 1
ATOM 3283 C CA . ASN A 1 441 ? 1.282 25.269 38.270 1.00 16.65 441 ASN A CA 1
ATOM 3284 C C . ASN A 1 441 ? 1.877 24.154 39.134 1.00 15.72 441 ASN A C 1
ATOM 3285 O O . ASN A 1 441 ? 1.147 23.410 39.798 1.00 16.53 441 ASN A O 1
ATOM 3290 N N . GLY A 1 442 ? 3.202 24.059 39.129 1.00 14.97 442 GLY A N 1
ATOM 3291 C CA . GLY A 1 442 ? 3.910 23.103 39.976 1.00 14.16 442 GLY A CA 1
ATOM 3292 C C . GLY A 1 442 ? 4.240 21.774 39.315 1.00 13.47 442 GLY A C 1
ATOM 3293 O O . GLY A 1 442 ? 4.830 20.906 39.951 1.00 13.61 442 GLY A O 1
ATOM 3294 N N . GLY A 1 443 ? 3.857 21.598 38.054 1.00 13.23 443 GLY A N 1
ATOM 3295 C CA . GLY A 1 443 ? 4.211 20.360 37.351 1.00 12.46 443 GLY A CA 1
ATOM 3296 C C . GLY A 1 443 ? 5.710 20.298 37.147 1.00 12.24 443 GLY A C 1
ATOM 3297 O O . GLY A 1 443 ? 6.338 21.306 36.827 1.00 12.53 443 GLY A O 1
ATOM 3298 N N . ILE A 1 444 ? 6.277 19.108 37.338 1.00 12.17 444 ILE A N 1
ATOM 3299 C CA . ILE A 1 444 ? 7.709 18.905 37.217 1.00 12.01 444 ILE A CA 1
ATOM 3300 C C . ILE A 1 444 ? 8.022 17.938 36.079 1.00 11.58 444 ILE A C 1
ATOM 3301 O O . ILE A 1 444 ? 7.423 16.861 35.989 1.00 11.59 444 ILE A O 1
ATOM 3306 N N . SER A 1 445 ? 8.945 18.350 35.208 1.00 11.32 445 SER A N 1
ATOM 3307 C CA . SER A 1 445 ? 9.555 17.439 34.235 1.00 11.48 445 SER A CA 1
ATOM 3308 C C . SER A 1 445 ? 10.978 17.129 34.658 1.00 11.65 445 SER A C 1
ATOM 3309 O O . SER A 1 445 ? 11.771 18.049 34.915 1.00 12.02 445 SER A O 1
ATOM 3312 N N . ILE A 1 446 ? 11.321 15.845 34.702 1.00 11.07 446 ILE A N 1
ATOM 3313 C CA . ILE A 1 446 ? 12.695 15.428 34.900 1.00 11.10 446 ILE A CA 1
ATOM 3314 C C . ILE A 1 446 ? 13.254 15.195 33.512 1.00 11.02 446 ILE A C 1
ATOM 3315 O O . ILE A 1 446 ? 12.693 14.400 32.743 1.00 11.09 446 ILE A O 1
ATOM 3320 N N . THR A 1 447 ? 14.324 15.901 33.163 1.00 10.92 447 THR A N 1
ATOM 3321 C CA . THR A 1 447 ? 14.883 15.783 31.812 1.00 11.18 447 THR A CA 1
ATOM 3322 C C . THR A 1 447 ? 16.331 15.316 31.827 1.00 11.20 447 THR A C 1
ATOM 3323 O O . THR A 1 447 ? 17.086 15.635 32.747 1.00 11.34 447 THR A O 1
ATOM 3327 N N . ARG A 1 448 ? 16.710 14.569 30.793 1.00 10.93 448 ARG A N 1
ATOM 3328 C CA . ARG A 1 448 ? 18.083 14.142 30.597 1.00 11.12 448 ARG A CA 1
ATOM 3329 C C . ARG A 1 448 ? 18.448 14.369 29.144 1.00 11.04 448 ARG A C 1
ATOM 3330 O O . ARG A 1 448 ? 17.587 14.250 28.259 1.00 11.14 448 ARG A O 1
ATOM 3338 N N . ASP A 1 449 ? 19.718 14.696 28.905 1.00 11.60 449 ASP A N 1
ATOM 3339 C CA . ASP A 1 449 ? 20.252 14.847 27.548 1.00 12.33 449 ASP A CA 1
ATOM 3340 C C . ASP A 1 449 ? 19.509 15.887 26.719 1.00 12.98 449 ASP A C 1
ATOM 3341 O O . ASP A 1 449 ? 19.431 15.786 25.494 1.00 13.75 449 ASP A O 1
ATOM 3346 N N . ILE A 1 450 ? 18.983 16.902 27.389 1.00 13.36 450 ILE A N 1
ATOM 3347 C CA . ILE A 1 450 ? 18.433 18.045 26.678 1.00 14.60 450 ILE A CA 1
ATOM 3348 C C . ILE A 1 450 ? 19.338 19.241 26.973 1.00 14.37 450 ILE A C 1
ATOM 3349 O O . ILE A 1 450 ? 19.405 19.715 28.105 1.00 14.56 450 ILE A O 1
ATOM 3354 N N . GLY A 1 451 ? 20.062 19.681 25.945 1.00 14.44 451 GLY A N 1
ATOM 3355 C CA . GLY A 1 451 ? 21.108 20.690 26.104 1.00 14.37 451 GLY A CA 1
ATOM 3356 C C . GLY A 1 451 ? 20.660 22.094 25.763 1.00 14.67 451 GLY A C 1
ATOM 3357 O O . GLY A 1 451 ? 21.374 23.055 26.058 1.00 14.54 451 GLY A O 1
ATOM 3358 N N . SER A 1 452 ? 19.483 22.215 25.154 1.00 14.05 452 SER A N 1
ATOM 3359 C CA . SER A 1 452 ? 18.908 23.510 24.782 1.00 14.42 452 SER A CA 1
ATOM 3360 C C . SER A 1 452 ? 17.470 23.637 25.259 1.00 14.60 452 SER A C 1
ATOM 3361 O O . SER A 1 452 ? 16.671 22.707 25.114 1.00 14.21 452 SER A O 1
ATOM 3364 N N . ILE A 1 453 ? 17.156 24.781 25.858 1.00 14.40 453 ILE A N 1
ATOM 3365 C CA . ILE A 1 453 ? 15.797 25.111 26.259 1.00 14.93 453 ILE A CA 1
ATOM 3366 C C . ILE A 1 453 ? 15.371 26.312 25.428 1.00 15.31 453 ILE A C 1
ATOM 3367 O O . ILE A 1 453 ? 16.107 27.298 25.354 1.00 15.38 453 ILE A O 1
ATOM 3372 N N . VAL A 1 454 ? 14.204 26.224 24.799 1.00 15.39 454 VAL A N 1
ATOM 3373 C CA . VAL A 1 454 ? 13.648 27.347 24.032 1.00 15.67 454 VAL A CA 1
ATOM 3374 C C . VAL A 1 454 ? 12.481 27.954 24.798 1.00 16.39 454 VAL A C 1
ATOM 3375 O O . VAL A 1 454 ? 11.577 27.249 25.248 1.00 16.26 454 VAL A O 1
ATOM 3379 N N . THR A 1 455 ? 12.518 29.269 24.984 1.00 16.74 455 THR A N 1
ATOM 3380 C CA . THR A 1 455 ? 11.394 29.947 25.620 1.00 17.47 455 THR A CA 1
ATOM 3381 C C . THR A 1 455 ? 10.827 30.983 24.656 1.00 18.30 455 THR A C 1
ATOM 3382 O O . THR A 1 455 ? 11.506 31.376 23.710 1.00 18.58 455 THR A O 1
ATOM 3386 N N . LYS A 1 456 ? 9.574 31.372 24.878 1.00 19.09 456 LYS A N 1
ATOM 3387 C CA . LYS A 1 456 ? 8.913 32.405 24.079 1.00 20.03 456 LYS A CA 1
ATOM 3388 C C . LYS A 1 456 ? 8.659 33.617 24.961 1.00 19.93 456 LYS A C 1
ATOM 3389 O O . LYS A 1 456 ? 7.889 33.553 25.924 1.00 19.67 456 LYS A O 1
ATOM 3395 N N . GLU A 1 457 ? 9.321 34.720 24.625 1.00 20.76 457 GLU A N 1
ATOM 3396 C CA . GLU A 1 457 ? 9.337 35.895 25.490 1.00 21.46 457 GLU A CA 1
ATOM 3397 C C . GLU A 1 457 ? 8.436 36.997 24.943 1.00 22.60 457 GLU A C 1
ATOM 3398 O O . GLU A 1 457 ? 8.667 37.483 23.835 1.00 22.44 457 GLU A O 1
ATOM 3404 N N . PRO A 1 458 ? 7.408 37.391 25.719 1.00 24.01 458 PRO A N 1
ATOM 3405 C CA . PRO A 1 458 ? 6.480 38.450 25.295 1.00 24.87 458 PRO A CA 1
ATOM 3406 C C . PRO A 1 458 ? 7.129 39.832 25.348 1.00 25.61 458 PRO A C 1
ATOM 3407 O O . PRO A 1 458 ? 6.697 40.746 24.644 1.00 26.26 458 PRO A O 1
ATOM 3411 N N . GLY A 1 459 ? 8.147 39.976 26.190 1.00 25.90 459 GLY A N 1
ATOM 3412 C CA . GLY A 1 459 ? 8.928 41.200 26.262 1.00 26.15 459 GLY A CA 1
ATOM 3413 C C . GLY A 1 459 ? 10.378 40.912 25.939 1.00 26.36 459 GLY A C 1
ATOM 3414 O O . GLY A 1 459 ? 10.732 39.785 25.572 1.00 26.28 459 GLY A O 1
ATOM 3415 N N . PHE A 1 460 ? 11.230 41.916 26.077 1.00 26.28 460 PHE A N 1
ATOM 3416 C CA . PHE A 1 460 ? 12.656 41.746 25.866 1.00 26.20 460 PHE A CA 1
ATOM 3417 C C . PHE A 1 460 ? 13.308 41.206 27.125 1.00 26.72 460 PHE A C 1
ATOM 3418 O O . PHE A 1 460 ? 13.544 41.918 28.079 1.00 26.72 460 PHE A O 1
ATOM 3426 N N . LEU A 1 461 ? 13.580 39.912 27.117 1.00 26.93 461 LEU A N 1
ATOM 3427 C CA . LEU A 1 461 ? 14.232 39.277 28.235 1.00 27.31 461 LEU A CA 1
ATOM 3428 C C . LEU A 1 461 ? 15.552 39.955 28.523 1.00 27.84 461 LEU A C 1
ATOM 3429 O O . LEU A 1 461 ? 16.349 40.159 27.641 1.00 27.64 461 LEU A O 1
ATOM 3434 N N . TRP A 1 462 ? 15.746 40.311 29.785 1.00 28.53 462 TRP A N 1
ATOM 3435 C CA . TRP A 1 462 ? 16.886 41.114 30.212 1.00 29.15 462 TRP A CA 1
ATOM 3436 C C . TRP A 1 462 ? 17.010 42.464 29.533 1.00 29.08 462 TRP A C 1
ATOM 3437 O O . TRP A 1 462 ? 18.041 43.106 29.636 1.00 29.36 462 TRP A O 1
ATOM 3448 N N . GLY A 1 463 ? 15.959 42.884 28.849 1.00 29.02 463 GLY A N 1
ATOM 3449 C CA . GLY A 1 463 ? 16.052 44.048 27.968 1.00 28.53 463 GLY A CA 1
ATOM 3450 C C . GLY A 1 463 ? 16.794 43.789 26.668 1.00 28.29 463 GLY A C 1
ATOM 3451 O O . GLY A 1 463 ? 17.232 44.734 26.007 1.00 28.23 463 GLY A O 1
ATOM 3452 N N . LEU A 1 464 ? 16.924 42.517 26.286 1.00 27.77 464 LEU A N 1
ATOM 3453 C CA . LEU A 1 464 ? 17.699 42.147 25.096 1.00 27.46 464 LEU A CA 1
ATOM 3454 C C . LEU A 1 464 ? 16.966 41.307 24.046 1.00 27.23 464 LEU A C 1
ATOM 3455 O O . LEU A 1 464 ? 17.046 41.603 22.855 1.00 26.84 464 LEU A O 1
ATOM 3460 N N . PHE A 1 465 ? 16.284 40.245 24.481 1.00 26.79 465 PHE A N 1
ATOM 3461 C CA . PHE A 1 465 ? 15.754 39.235 23.555 1.00 26.64 465 PHE A CA 1
ATOM 3462 C C . PHE A 1 465 ? 14.253 39.002 23.698 1.00 26.21 465 PHE A C 1
ATOM 3463 O O . PHE A 1 465 ? 13.769 38.640 24.769 1.00 25.97 465 PHE A O 1
ATOM 3471 N N . LYS A 1 466 ? 13.530 39.192 22.597 1.00 25.82 466 LYS A N 1
ATOM 3472 C CA . LYS A 1 466 ? 12.086 38.975 22.544 1.00 25.72 466 LYS A CA 1
ATOM 3473 C C . LYS A 1 466 ? 11.788 37.753 21.665 1.00 25.21 466 LYS A C 1
ATOM 3474 O O . LYS A 1 466 ? 12.651 37.307 20.902 1.00 24.97 466 LYS A O 1
ATOM 3480 N N . ASP A 1 467 ? 10.572 37.219 21.790 1.00 24.76 467 ASP A N 1
ATOM 3481 C CA . ASP A 1 467 ? 10.104 36.068 21.003 1.00 24.92 467 ASP A CA 1
ATOM 3482 C C . ASP A 1 467 ? 10.863 34.790 21.385 1.00 24.51 467 ASP A C 1
ATOM 3483 O O . ASP A 1 467 ? 11.057 34.538 22.569 1.00 24.40 467 ASP A O 1
ATOM 3488 N N . ASP A 1 468 ? 11.285 33.989 20.409 1.00 24.09 468 ASP A N 1
ATOM 3489 C CA . ASP A 1 468 ? 11.957 32.722 20.721 1.00 23.65 468 ASP A CA 1
ATOM 3490 C C . ASP A 1 468 ? 13.409 32.908 21.163 1.00 22.58 468 ASP A C 1
ATOM 3491 O O . ASP A 1 468 ? 14.231 33.468 20.431 1.00 22.61 468 ASP A O 1
ATOM 3496 N N . VAL A 1 469 ? 13.707 32.437 22.374 1.00 21.00 469 VAL A N 1
ATOM 3497 C CA . VAL A 1 469 ? 15.042 32.530 22.953 1.00 19.68 469 VAL A CA 1
ATOM 3498 C C . VAL A 1 469 ? 15.592 31.133 23.268 1.00 19.11 469 VAL A C 1
ATOM 3499 O O . VAL A 1 469 ? 14.938 30.351 23.959 1.00 18.59 469 VAL A O 1
ATOM 3503 N N . THR A 1 470 ? 16.796 30.842 22.777 1.00 18.23 470 THR A N 1
ATOM 3504 C CA . THR A 1 470 ? 17.450 29.555 23.022 1.00 18.05 470 THR A CA 1
ATOM 3505 C C . THR A 1 470 ? 18.496 29.679 24.133 1.00 18.20 470 THR A C 1
ATOM 3506 O O . THR A 1 470 ? 19.458 30.457 24.015 1.00 18.10 470 THR A O 1
ATOM 3510 N N . HIS A 1 471 ? 18.288 28.910 25.204 1.00 17.70 471 HIS A N 1
ATOM 3511 C CA . HIS A 1 471 ? 19.171 28.885 26.365 1.00 17.49 471 HIS A CA 1
ATOM 3512 C C . HIS A 1 471 ? 19.967 27.590 26.348 1.00 17.68 471 HIS A C 1
ATOM 3513 O O . HIS A 1 471 ? 19.407 26.525 26.080 1.00 17.19 471 HIS A O 1
ATOM 3520 N N . SER A 1 472 ? 21.257 27.674 26.655 1.00 17.29 472 SER A N 1
ATOM 3521 C CA . SER A 1 472 ? 22.100 26.497 26.794 1.00 17.89 472 SER A CA 1
ATOM 3522 C C . SER A 1 472 ? 22.071 25.991 28.240 1.00 17.22 472 SER A C 1
ATOM 3523 O O . SER A 1 472 ? 22.190 26.774 29.188 1.00 16.73 472 SER A O 1
ATOM 3526 N N . VAL A 1 473 ? 21.906 24.679 28.402 1.00 16.82 473 VAL A N 1
ATOM 3527 C CA . VAL A 1 473 ? 21.898 24.049 29.720 1.00 16.66 473 VAL A CA 1
ATOM 3528 C C . VAL A 1 473 ? 23.338 23.809 30.177 1.00 17.28 473 VAL A C 1
ATOM 3529 O O . VAL A 1 473 ? 24.072 23.034 29.560 1.00 17.48 473 VAL A O 1
ATOM 3533 N N . THR A 1 474 ? 23.744 24.483 31.252 1.00 17.90 474 THR A N 1
ATOM 3534 C CA . THR A 1 474 ? 25.120 24.388 31.749 1.00 18.90 474 THR A CA 1
ATOM 3535 C C . THR A 1 474 ? 25.125 24.117 33.251 1.00 19.52 474 THR A C 1
ATOM 3536 O O . THR A 1 474 ? 24.090 24.233 33.910 1.00 19.11 474 THR A O 1
ATOM 3540 N N . ALA A 1 475 ? 26.290 23.766 33.792 1.00 20.13 475 ALA A N 1
ATOM 3541 C CA . ALA A 1 475 ? 26.422 23.494 35.227 1.00 20.78 475 ALA A CA 1
ATOM 3542 C C . ALA A 1 475 ? 26.029 24.684 36.113 1.00 21.03 475 ALA A C 1
ATOM 3543 O O . ALA A 1 475 ? 25.598 24.494 37.250 1.00 21.33 475 ALA A O 1
ATOM 3545 N N . SER A 1 476 ? 26.169 25.898 35.582 1.00 21.43 476 SER A N 1
ATOM 3546 C CA . SER A 1 476 ? 25.928 27.126 36.348 1.00 21.52 476 SER A CA 1
ATOM 3547 C C . SER A 1 476 ? 24.543 27.735 36.111 1.00 20.79 476 SER A C 1
ATOM 3548 O O . SER A 1 476 ? 24.203 28.763 36.698 1.00 21.00 476 SER A O 1
ATOM 3551 N N . GLY A 1 477 ? 23.748 27.103 35.249 1.00 19.79 477 GLY A N 1
ATOM 3552 C CA . GLY A 1 477 ? 22.417 27.605 34.924 1.00 19.09 477 GLY A CA 1
ATOM 3553 C C . GLY A 1 477 ? 22.137 27.553 33.435 1.00 18.81 477 GLY A C 1
ATOM 3554 O O . GLY A 1 477 ? 22.897 26.936 32.681 1.00 18.82 477 GLY A O 1
ATOM 3555 N N . LEU A 1 478 ? 21.037 28.181 33.024 1.00 18.68 478 LEU A N 1
ATOM 3556 C CA . LEU A 1 478 ? 20.687 28.316 31.607 1.00 19.31 478 LEU A CA 1
ATOM 3557 C C . LEU A 1 478 ? 21.323 29.579 31.052 1.00 19.83 478 LEU A C 1
ATOM 3558 O O . LEU A 1 478 ? 21.080 30.669 31.570 1.00 20.21 478 LEU A O 1
ATOM 3563 N N . LYS A 1 479 ? 22.105 29.429 29.986 1.00 20.11 479 LYS A N 1
ATOM 3564 C CA . LYS A 1 479 ? 22.923 30.532 29.473 1.00 21.21 479 LYS A CA 1
ATOM 3565 C C . LYS A 1 479 ? 22.486 31.037 28.105 1.00 21.23 479 LYS A C 1
ATOM 3566 O O . LYS A 1 479 ? 22.233 30.254 27.192 1.00 20.51 479 LYS A O 1
ATOM 3572 N N . VAL A 1 480 ? 22.386 32.359 27.984 1.00 21.58 480 VAL A N 1
ATOM 3573 C CA . VAL A 1 480 ? 22.278 33.030 26.695 1.00 22.15 480 VAL A CA 1
ATOM 3574 C C . VAL A 1 480 ? 23.454 34.011 26.647 1.00 22.91 480 VAL A C 1
ATOM 3575 O O . VAL A 1 480 ? 23.421 35.065 27.290 1.00 23.15 480 VAL A O 1
ATOM 3579 N N . GLY A 1 481 ? 24.504 33.640 25.920 1.00 23.73 481 GLY A N 1
ATOM 3580 C CA . GLY A 1 481 ? 25.764 34.382 25.965 1.00 24.82 481 GLY A CA 1
ATOM 3581 C C . GLY A 1 481 ? 26.263 34.468 27.397 1.00 25.46 481 GLY A C 1
ATOM 3582 O O . GLY A 1 481 ? 26.522 33.442 28.033 1.00 26.13 481 GLY A O 1
ATOM 3583 N N . SER A 1 482 ? 26.360 35.693 27.907 1.00 25.79 482 SER A N 1
ATOM 3584 C CA . SER A 1 482 ? 26.821 35.946 29.271 1.00 25.82 482 SER A CA 1
ATOM 3585 C C . SER A 1 482 ? 25.684 36.050 30.302 1.00 25.38 482 SER A C 1
ATOM 3586 O O . SER A 1 482 ? 25.922 36.145 31.494 1.00 26.18 482 SER A O 1
ATOM 3589 N N . ASN A 1 483 ? 24.451 36.022 29.826 1.00 24.38 483 ASN A N 1
ATOM 3590 C CA . ASN A 1 483 ? 23.278 36.075 30.689 1.00 23.32 483 ASN A CA 1
ATOM 3591 C C . ASN A 1 483 ? 22.972 34.683 31.226 1.00 22.65 483 ASN A C 1
ATOM 3592 O O . ASN A 1 483 ? 23.043 33.707 30.484 1.00 22.09 483 ASN A O 1
ATOM 3597 N N . VAL A 1 484 ? 22.657 34.600 32.516 1.00 21.96 484 VAL A N 1
ATOM 3598 C CA . VAL A 1 484 ? 22.394 33.316 33.178 1.00 21.68 484 VAL A CA 1
ATOM 3599 C C . VAL A 1 484 ? 21.060 33.351 33.911 1.00 21.03 484 VAL A C 1
ATOM 3600 O O . VAL A 1 484 ? 20.789 34.271 34.680 1.00 20.55 484 VAL A O 1
ATOM 3604 N N . THR A 1 485 ? 20.224 32.346 33.661 1.00 20.29 485 THR A N 1
ATOM 3605 C CA . THR A 1 485 ? 19.082 32.072 34.522 1.00 19.53 485 THR A CA 1
ATOM 3606 C C . THR A 1 485 ? 19.561 31.017 35.517 1.00 19.34 485 THR A C 1
ATOM 3607 O O . THR A 1 485 ? 19.854 29.877 35.140 1.00 19.09 485 THR A O 1
ATOM 3611 N N . GLN A 1 486 ? 19.655 31.407 36.783 1.00 18.76 486 GLN A N 1
ATOM 3612 C CA . GLN A 1 486 ? 20.211 30.533 37.808 1.00 18.54 486 GLN A CA 1
ATOM 3613 C C . GLN A 1 486 ? 19.268 29.402 38.192 1.00 17.55 486 GLN A C 1
ATOM 3614 O O . GLN A 1 486 ? 18.041 29.561 38.168 1.00 17.35 486 GLN A O 1
ATOM 3620 N N . TYR A 1 487 ? 19.861 28.268 38.550 1.00 16.99 487 TYR A N 1
ATOM 3621 C CA . TYR A 1 487 ? 19.108 27.166 39.146 1.00 16.25 487 TYR A CA 1
ATOM 3622 C C . TYR A 1 487 ? 18.601 27.548 40.523 1.00 16.41 487 TYR A C 1
ATOM 3623 O O . TYR A 1 487 ? 19.220 28.365 41.221 1.00 16.14 487 TYR A O 1
ATOM 3632 N N . ASP A 1 488 ? 17.485 26.964 40.893 1.00 15.85 488 ASP A N 1
ATOM 3633 C CA . ASP A 1 488 ? 16.961 27.122 42.224 1.00 15.77 488 ASP A CA 1
ATOM 3634 C C . ASP A 1 488 ? 17.991 26.682 43.300 1.00 14.91 488 ASP A C 1
ATOM 3635 O O . ASP A 1 488 ? 18.803 25.817 43.060 1.00 14.15 488 ASP A O 1
ATOM 3640 N N . ALA A 1 489 ? 17.974 27.342 44.451 1.00 14.63 489 ALA A N 1
ATOM 3641 C CA . ALA A 1 489 ? 18.840 27.002 45.574 1.00 14.58 489 ALA A CA 1
ATOM 3642 C C . ALA A 1 489 ? 18.817 25.503 45.836 1.00 14.60 489 ALA A C 1
ATOM 3643 O O . ALA A 1 489 ? 17.764 24.908 45.953 1.00 14.11 489 ALA A O 1
ATOM 3645 N N . SER A 1 490 ? 19.993 24.917 45.950 1.00 14.44 490 SER A N 1
ATOM 3646 C CA . SER A 1 490 ? 20.087 23.475 46.207 1.00 14.95 490 SER A CA 1
ATOM 3647 C C . SER A 1 490 ? 21.178 23.107 47.186 1.00 15.09 490 SER A C 1
ATOM 3648 O O . SER A 1 490 ? 22.114 23.876 47.410 1.00 15.23 490 SER A O 1
ATOM 3651 N N . VAL A 1 491 ? 21.047 21.919 47.773 1.00 15.09 491 VAL A N 1
ATOM 3652 C CA . VAL A 1 491 ? 22.146 21.274 48.474 1.00 15.50 491 VAL A CA 1
ATOM 3653 C C . VAL A 1 491 ? 22.312 19.886 47.855 1.00 16.02 491 VAL A C 1
ATOM 3654 O O . VAL A 1 491 ? 21.370 19.095 47.833 1.00 15.81 491 VAL A O 1
ATOM 3658 N N . LYS A 1 492 ? 23.505 19.615 47.330 1.00 16.35 492 LYS A N 1
ATOM 3659 C CA . LYS A 1 492 ? 23.806 18.342 46.667 1.00 16.96 492 LYS A CA 1
ATOM 3660 C C . LYS A 1 492 ? 24.641 17.445 47.575 1.00 16.41 492 LYS A C 1
ATOM 3661 O O . LYS A 1 492 ? 25.598 17.903 48.206 1.00 16.63 492 LYS A O 1
ATOM 3667 N N . GLY A 1 493 ? 24.286 16.165 47.627 1.00 15.72 493 GLY A N 1
ATOM 3668 C CA . GLY A 1 493 ? 25.056 15.197 48.392 1.00 15.80 493 GLY A CA 1
ATOM 3669 C C . GLY A 1 493 ? 26.105 14.498 47.551 1.00 15.66 493 GLY A C 1
ATOM 3670 O O . GLY A 1 493 ? 26.658 15.077 46.602 1.00 16.30 493 GLY A O 1
ATOM 3671 N N . THR A 1 494 ? 26.392 13.257 47.924 1.00 15.24 494 THR A N 1
ATOM 3672 C CA . THR A 1 494 ? 27.342 12.406 47.224 1.00 15.39 494 THR A CA 1
ATOM 3673 C C . THR A 1 494 ? 26.668 11.055 47.009 1.00 15.18 494 THR A C 1
ATOM 3674 O O . THR A 1 494 ? 25.523 10.838 47.453 1.00 14.43 494 THR A O 1
ATOM 3678 N N . ASN A 1 495 ? 27.360 10.116 46.393 1.00 15.22 495 ASN A N 1
ATOM 3679 C CA . ASN A 1 495 ? 26.784 8.792 46.259 1.00 15.56 495 ASN A CA 1
ATOM 3680 C C . ASN A 1 495 ? 26.981 7.890 47.476 1.00 15.22 495 ASN A C 1
ATOM 3681 O O . ASN A 1 495 ? 26.623 6.736 47.464 1.00 15.78 495 ASN A O 1
ATOM 3686 N N . GLY A 1 496 ? 27.527 8.466 48.533 1.00 14.89 496 GLY A N 1
ATOM 3687 C CA . GLY A 1 496 ? 27.543 7.823 49.849 1.00 14.36 496 GLY A CA 1
ATOM 3688 C C . GLY A 1 496 ? 26.435 8.377 50.741 1.00 13.82 496 GLY A C 1
ATOM 3689 O O . GLY A 1 496 ? 25.604 9.158 50.280 1.00 14.01 496 GLY A O 1
ATOM 3690 N N . ALA A 1 497 ? 26.423 7.973 52.008 1.00 13.89 497 ALA A N 1
ATOM 3691 C CA . ALA A 1 497 ? 25.425 8.468 52.960 1.00 13.59 497 ALA A CA 1
ATOM 3692 C C . ALA A 1 497 ? 25.749 9.896 53.400 1.00 13.99 497 ALA A C 1
ATOM 3693 O O . ALA A 1 497 ? 26.849 10.166 53.900 1.00 14.82 497 ALA A O 1
ATOM 3695 N N . ASP A 1 498 ? 24.792 10.804 53.197 1.00 12.99 498 ASP A N 1
ATOM 3696 C CA . ASP A 1 498 ? 24.959 12.219 53.536 1.00 12.95 498 ASP A CA 1
ATOM 3697 C C . ASP A 1 498 ? 23.880 12.701 54.478 1.00 12.93 498 ASP A C 1
ATOM 3698 O O . ASP A 1 498 ? 22.758 12.200 54.450 1.00 13.49 498 ASP A O 1
ATOM 3703 N N . THR A 1 499 ? 24.216 13.692 55.294 1.00 12.46 499 THR A N 1
ATOM 3704 C CA . THR A 1 499 ? 23.201 14.535 55.918 1.00 11.84 499 THR A CA 1
ATOM 3705 C C . THR A 1 499 ? 23.233 15.872 55.204 1.00 12.03 499 THR A C 1
ATOM 3706 O O . THR A 1 499 ? 24.291 16.510 55.110 1.00 12.75 499 THR A O 1
ATOM 3710 N N . LEU A 1 500 ? 22.084 16.289 54.677 1.00 11.73 500 LEU A N 1
ATOM 3711 C CA . LEU A 1 500 ? 21.968 17.567 53.972 1.00 12.24 500 LEU A CA 1
ATOM 3712 C C . LEU A 1 500 ? 20.949 18.423 54.697 1.00 12.56 500 LEU A C 1
ATOM 3713 O O . LEU A 1 500 ? 19.876 17.939 55.061 1.00 13.17 500 LEU A O 1
ATOM 3718 N N . LYS A 1 501 ? 21.291 19.690 54.908 1.00 12.74 501 LYS A N 1
ATOM 3719 C CA . LYS A 1 501 ? 20.400 20.617 55.608 1.00 13.49 501 LYS A CA 1
ATOM 3720 C C . LYS A 1 501 ? 19.944 21.737 54.686 1.00 12.59 501 LYS A C 1
ATOM 3721 O O . LYS A 1 501 ? 20.770 22.438 54.089 1.00 13.38 501 LYS A O 1
ATOM 3727 N N . ALA A 1 502 ? 18.628 21.916 54.573 1.00 11.70 502 ALA A N 1
ATOM 3728 C CA . ALA A 1 502 ? 18.076 23.041 53.822 1.00 12.29 502 ALA A CA 1
ATOM 3729 C C . ALA A 1 502 ? 18.264 24.345 54.588 1.00 13.00 502 ALA A C 1
ATOM 3730 O O . ALA A 1 502 ? 18.221 24.362 55.817 1.00 13.83 502 ALA A O 1
ATOM 3732 N N . HIS A 1 503 ? 18.445 25.430 53.848 1.00 14.31 503 HIS A N 1
ATOM 3733 C CA . HIS A 1 503 ? 18.454 26.762 54.439 1.00 15.54 503 HIS A CA 1
ATOM 3734 C C . HIS A 1 503 ? 17.015 27.214 54.609 1.00 16.08 503 HIS A C 1
ATOM 3735 O O . HIS A 1 503 ? 16.089 26.647 54.005 1.00 16.27 503 HIS A O 1
ATOM 3742 N N . ALA A 1 504 ? 16.820 28.248 55.422 1.00 16.03 504 ALA A N 1
ATOM 3743 C CA . ALA A 1 504 ? 15.482 28.712 55.766 1.00 16.47 504 ALA A CA 1
ATOM 3744 C C . ALA A 1 504 ? 14.660 29.130 54.553 1.00 16.43 504 ALA A C 1
ATOM 3745 O O . ALA A 1 504 ? 13.438 28.996 54.561 1.00 17.19 504 ALA A O 1
ATOM 3747 N N . GLY A 1 505 ? 15.330 29.624 53.511 1.00 16.45 505 GLY A N 1
ATOM 3748 C CA . GLY A 1 505 ? 14.656 30.080 52.292 1.00 16.71 505 GLY A CA 1
ATOM 3749 C C . GLY A 1 505 ? 14.093 28.970 51.410 1.00 16.60 505 GLY A C 1
ATOM 3750 O O . GLY A 1 505 ? 13.363 29.237 50.448 1.00 17.47 505 GLY A O 1
ATOM 3751 N N . GLY A 1 506 ? 14.442 27.727 51.730 1.00 16.53 506 GLY A N 1
ATOM 3752 C CA . GLY A 1 506 ? 13.989 26.577 50.944 1.00 15.90 506 GLY A CA 1
ATOM 3753 C C . GLY A 1 506 ? 15.033 26.121 49.946 1.00 15.97 506 GLY A C 1
ATOM 3754 O O . GLY A 1 506 ? 15.673 26.941 49.276 1.00 16.54 506 GLY A O 1
ATOM 3755 N N . ASP A 1 507 ? 15.213 24.808 49.848 1.00 14.92 507 ASP A N 1
ATOM 3756 C CA . ASP A 1 507 ? 16.224 24.245 48.949 1.00 14.43 507 ASP A CA 1
ATOM 3757 C C . ASP A 1 507 ? 15.705 22.983 48.275 1.00 13.81 507 ASP A C 1
ATOM 3758 O O . ASP A 1 507 ? 14.890 22.254 48.850 1.00 13.24 507 ASP A O 1
ATOM 3763 N N . TRP A 1 508 ? 16.204 22.721 47.070 1.00 12.50 508 TRP A N 1
ATOM 3764 C CA . TRP A 1 508 ? 16.149 21.371 46.516 1.00 12.22 508 TRP A CA 1
ATOM 3765 C C . TRP A 1 508 ? 17.262 20.584 47.188 1.00 11.95 508 TRP A C 1
ATOM 3766 O O . TRP A 1 508 ? 18.422 21.010 47.190 1.00 12.38 508 TRP A O 1
ATOM 3777 N N . LEU A 1 509 ? 16.910 19.451 47.789 1.00 11.00 509 LEU A N 1
ATOM 3778 C CA . LEU A 1 509 ? 17.886 18.608 48.471 1.00 11.09 509 LEU A CA 1
ATOM 3779 C C . LEU A 1 509 ? 18.098 17.343 47.651 1.00 10.75 509 LEU A C 1
ATOM 3780 O O . LEU A 1 509 ? 17.177 16.529 47.504 1.00 10.45 509 LEU A O 1
ATOM 3785 N N . PHE A 1 510 ? 19.302 17.180 47.108 1.00 10.61 510 PHE A N 1
ATOM 3786 C CA . PHE A 1 510 ? 19.593 16.041 46.238 1.00 10.65 510 PHE A CA 1
ATOM 3787 C C . PHE A 1 510 ? 20.503 15.039 46.936 1.00 10.97 510 PHE A C 1
ATOM 3788 O O . PHE A 1 510 ? 21.725 15.212 46.980 1.00 11.11 510 PHE A O 1
ATOM 3796 N N . GLY A 1 511 ? 19.914 13.973 47.467 1.00 10.64 511 GLY A N 1
ATOM 3797 C CA . GLY A 1 511 ? 20.674 12.990 48.222 1.00 10.48 511 GLY A CA 1
ATOM 3798 C C . GLY A 1 511 ? 21.596 12.151 47.358 1.00 11.15 511 GLY A C 1
ATOM 3799 O O . GLY A 1 511 ? 22.643 11.712 47.815 1.00 11.14 511 GLY A O 1
ATOM 3800 N N . LEU A 1 512 ? 21.188 11.918 46.109 1.00 11.37 512 LEU A N 1
ATOM 3801 C CA . LEU A 1 512 ? 21.891 10.978 45.221 1.00 12.20 512 LEU A CA 1
ATOM 3802 C C . LEU A 1 512 ? 21.939 9.569 45.841 1.00 12.31 512 LEU A C 1
ATOM 3803 O O . LEU A 1 512 ? 21.104 9.232 46.691 1.00 11.96 512 LEU A O 1
ATOM 3808 N N . ASP A 1 513 ? 22.901 8.734 45.444 1.00 12.72 513 ASP A N 1
ATOM 3809 C CA . ASP A 1 513 ? 22.932 7.362 45.958 1.00 13.12 513 ASP A CA 1
ATOM 3810 C C . ASP A 1 513 ? 23.252 7.324 47.457 1.00 12.72 513 ASP A C 1
ATOM 3811 O O . ASP A 1 513 ? 23.694 8.322 48.033 1.00 13.07 513 ASP A O 1
ATOM 3816 N N . GLY A 1 514 ? 22.999 6.177 48.083 1.00 12.24 514 GLY A N 1
ATOM 3817 C CA . GLY A 1 514 ? 23.276 6.000 49.505 1.00 11.46 514 GLY A CA 1
ATOM 3818 C C . GLY A 1 514 ? 22.087 6.365 50.371 1.00 11.47 514 GLY A C 1
ATOM 3819 O O . GLY A 1 514 ? 21.145 6.999 49.906 1.00 11.63 514 GLY A O 1
ATOM 3820 N N . ASN A 1 515 ? 22.147 5.961 51.633 1.00 11.21 515 ASN A N 1
ATOM 3821 C CA . ASN A 1 515 ? 21.053 6.200 52.569 1.00 11.44 515 ASN A CA 1
ATOM 3822 C C . ASN A 1 515 ? 21.229 7.547 53.234 1.00 12.03 515 ASN A C 1
ATOM 3823 O O . ASN A 1 515 ? 22.051 7.708 54.146 1.00 12.68 515 ASN A O 1
ATOM 3828 N N . ASP A 1 516 ? 20.443 8.515 52.780 1.00 10.97 516 ASP A N 1
ATOM 3829 C CA . ASP A 1 516 ? 20.661 9.904 53.157 1.00 11.14 516 ASP A CA 1
ATOM 3830 C C . ASP A 1 516 ? 19.687 10.395 54.225 1.00 10.60 516 ASP A C 1
ATOM 3831 O O . ASP A 1 516 ? 18.636 9.810 54.444 1.00 11.47 516 ASP A O 1
ATOM 3836 N N . HIS A 1 517 ? 20.079 11.483 54.878 1.00 10.38 517 HIS A N 1
ATOM 3837 C CA . HIS A 1 517 ? 19.348 12.117 55.972 1.00 10.22 517 HIS A CA 1
ATOM 3838 C C . HIS A 1 517 ? 19.143 13.557 55.522 1.00 10.31 517 HIS A C 1
ATOM 3839 O O . HIS A 1 517 ? 20.066 14.359 55.545 1.00 10.03 517 HIS A O 1
ATOM 3846 N N . LEU A 1 518 ? 17.943 13.861 55.024 1.00 9.90 518 LEU A N 1
ATOM 3847 C CA . LEU A 1 518 ? 17.645 15.159 54.436 1.00 10.58 518 LEU A CA 1
ATOM 3848 C C . LEU A 1 518 ? 16.808 15.987 55.393 1.00 10.08 518 LEU A C 1
ATOM 3849 O O . LEU A 1 518 ? 15.654 15.647 55.659 1.00 9.79 518 LEU A O 1
ATOM 3854 N N . ILE A 1 519 ? 17.398 17.059 55.920 1.00 9.12 519 ILE A N 1
ATOM 3855 C CA . ILE A 1 519 ? 16.756 17.859 56.959 1.00 9.96 519 ILE A CA 1
ATOM 3856 C C . ILE A 1 519 ? 16.228 19.126 56.322 1.00 10.22 519 ILE A C 1
ATOM 3857 O O . ILE A 1 519 ? 16.978 20.061 56.050 1.00 10.63 519 ILE A O 1
ATOM 3862 N N . GLY A 1 520 ? 14.927 19.149 56.060 1.00 10.68 520 GLY A N 1
ATOM 3863 C CA . GLY A 1 520 ? 14.298 20.345 55.525 1.00 10.80 520 GLY A CA 1
ATOM 3864 C C . GLY A 1 520 ? 14.264 21.464 56.555 1.00 11.36 520 GLY A C 1
ATOM 3865 O O . GLY A 1 520 ? 14.522 21.251 57.737 1.00 12.05 520 GLY A O 1
ATOM 3866 N N . GLY A 1 521 ? 13.949 22.659 56.091 1.00 11.72 521 GLY A N 1
ATOM 3867 C CA . GLY A 1 521 ? 13.784 23.797 56.992 1.00 12.05 521 GLY A CA 1
ATOM 3868 C C . GLY A 1 521 ? 12.365 24.316 56.941 1.00 12.87 521 GLY A C 1
ATOM 3869 O O . GLY A 1 521 ? 11.463 23.660 56.408 1.00 13.11 521 GLY A O 1
ATOM 3870 N N . VAL A 1 522 ? 12.170 25.509 57.492 1.00 13.25 522 VAL A N 1
ATOM 3871 C CA . VAL A 1 522 ? 10.847 26.110 57.569 1.00 14.10 522 VAL A CA 1
ATOM 3872 C C . VAL A 1 522 ? 10.352 26.564 56.199 1.00 13.79 522 VAL A C 1
ATOM 3873 O O . VAL A 1 522 ? 9.180 26.920 56.041 1.00 14.80 522 VAL A O 1
ATOM 3877 N N . GLY A 1 523 ? 11.254 26.566 55.218 1.00 13.58 523 GLY A N 1
ATOM 3878 C CA . GLY A 1 523 ? 10.928 26.985 53.869 1.00 13.22 523 GLY A CA 1
ATOM 3879 C C . GLY A 1 523 ? 10.382 25.849 53.032 1.00 12.57 523 GLY A C 1
ATOM 3880 O O . GLY A 1 523 ? 10.276 24.716 53.502 1.00 11.97 523 GLY A O 1
ATOM 3881 N N . ASN A 1 524 ? 10.043 26.171 51.789 1.00 12.72 524 ASN A N 1
ATOM 3882 C CA . ASN A 1 524 ? 9.477 25.229 50.850 1.00 12.87 524 ASN A CA 1
ATOM 3883 C C . ASN A 1 524 ? 10.609 24.498 50.163 1.00 12.82 524 ASN A C 1
ATOM 3884 O O . ASN A 1 524 ? 11.315 25.065 49.323 1.00 13.79 524 ASN A O 1
ATOM 3889 N N . ASP A 1 525 ? 10.778 23.236 50.534 1.00 11.88 525 ASP A N 1
ATOM 3890 C CA . ASP A 1 525 ? 11.880 22.413 50.053 1.00 10.80 525 ASP A CA 1
ATOM 3891 C C . ASP A 1 525 ? 11.388 21.391 49.037 1.00 10.87 525 ASP A C 1
ATOM 3892 O O . ASP A 1 525 ? 10.216 21.011 49.048 1.00 11.61 525 ASP A O 1
ATOM 3897 N N . VAL A 1 526 ? 12.288 20.947 48.160 1.00 10.26 526 VAL A N 1
ATOM 3898 C CA . VAL A 1 526 ? 11.991 19.811 47.282 1.00 10.24 526 VAL A CA 1
ATOM 3899 C C . VAL A 1 526 ? 12.990 18.714 47.626 1.00 10.18 526 VAL A C 1
ATOM 3900 O O . VAL A 1 526 ? 14.194 18.908 47.510 1.00 10.42 526 VAL A O 1
ATOM 3904 N N . PHE A 1 527 ? 12.481 17.580 48.098 1.00 9.43 527 PHE A N 1
ATOM 3905 C CA . PHE A 1 527 ? 13.321 16.471 48.540 1.00 9.66 527 PHE A CA 1
ATOM 3906 C C . PHE A 1 527 ? 13.461 15.440 47.438 1.00 9.96 527 PHE A C 1
ATOM 3907 O O . PHE A 1 527 ? 12.465 14.869 46.986 1.00 10.11 527 PHE A O 1
ATOM 3915 N N . VAL A 1 528 ? 14.696 15.199 47.013 1.00 9.89 528 VAL A N 1
ATOM 3916 C CA . VAL A 1 528 ? 14.963 14.128 46.063 1.00 9.70 528 VAL A CA 1
ATOM 3917 C C . VAL A 1 528 ? 15.965 13.180 46.720 1.00 9.87 528 VAL A C 1
ATOM 3918 O O . VAL A 1 528 ? 17.188 13.338 46.584 1.00 9.89 528 VAL A O 1
ATOM 3922 N N . GLY A 1 529 ? 15.441 12.202 47.447 1.00 9.47 529 GLY A N 1
ATOM 3923 C CA . GLY A 1 529 ? 16.294 11.262 48.178 1.00 9.52 529 GLY A CA 1
ATOM 3924 C C . GLY A 1 529 ? 17.199 10.480 47.245 1.00 9.57 529 GLY A C 1
ATOM 3925 O O . GLY A 1 529 ? 18.341 10.146 47.597 1.00 9.84 529 GLY A O 1
ATOM 3926 N N . GLY A 1 530 ? 16.683 10.181 46.058 1.00 9.12 530 GLY A N 1
ATOM 3927 C CA . GLY A 1 530 ? 17.413 9.361 45.085 1.00 9.80 530 GLY A CA 1
ATOM 3928 C C . GLY A 1 530 ? 17.460 7.900 45.479 1.00 10.05 530 GLY A C 1
ATOM 3929 O O . GLY A 1 530 ? 16.669 7.432 46.308 1.00 9.95 530 GLY A O 1
ATOM 3930 N N . ALA A 1 531 ? 18.390 7.159 44.880 1.00 10.31 531 ALA A N 1
ATOM 3931 C CA . ALA A 1 531 ? 18.596 5.773 45.271 1.00 11.23 531 ALA A CA 1
ATOM 3932 C C . ALA A 1 531 ? 18.966 5.687 46.750 1.00 10.76 531 ALA A C 1
ATOM 3933 O O . ALA A 1 531 ? 19.421 6.678 47.357 1.00 11.03 531 ALA A O 1
ATOM 3935 N N . GLY A 1 532 ? 18.754 4.513 47.329 1.00 10.42 532 GLY A N 1
ATOM 3936 C CA . GLY A 1 532 ? 19.028 4.287 48.734 1.00 10.46 532 GLY A CA 1
ATOM 3937 C C . GLY A 1 532 ? 17.811 4.586 49.585 1.00 10.77 532 GLY A C 1
ATOM 3938 O O . GLY A 1 532 ? 16.785 5.067 49.090 1.00 11.45 532 GLY A O 1
ATOM 3939 N N . ASN A 1 533 ? 17.936 4.295 50.868 1.00 10.48 533 ASN A N 1
ATOM 3940 C CA . ASN A 1 533 ? 16.829 4.416 51.806 1.00 10.06 533 ASN A CA 1
ATOM 3941 C C . ASN A 1 533 ? 17.016 5.716 52.558 1.00 10.20 533 ASN A C 1
ATOM 3942 O O . ASN A 1 533 ? 17.889 5.822 53.429 1.00 10.85 533 ASN A O 1
ATOM 3947 N N . ASP A 1 534 ? 16.211 6.711 52.207 1.00 9.76 534 ASP A N 1
ATOM 3948 C CA . ASP A 1 534 ? 16.445 8.065 52.678 1.00 9.91 534 ASP A CA 1
ATOM 3949 C C . ASP A 1 534 ? 15.430 8.475 53.727 1.00 10.57 534 ASP A C 1
ATOM 3950 O O . ASP A 1 534 ? 14.244 8.184 53.610 1.00 11.32 534 ASP A O 1
ATOM 3955 N N . LEU A 1 535 ? 15.932 9.161 54.752 1.00 10.12 535 LEU A N 1
ATOM 3956 C CA . LEU A 1 535 ? 15.095 9.750 55.801 1.00 10.70 535 LEU A CA 1
ATOM 3957 C C . LEU A 1 535 ? 14.967 11.242 55.503 1.00 10.39 535 LEU A C 1
ATOM 3958 O O . LEU A 1 535 ? 15.966 11.940 55.414 1.00 10.95 535 LEU A O 1
ATOM 3963 N N . MET A 1 536 ? 13.739 11.711 55.308 1.00 9.84 536 MET A N 1
ATOM 3964 C CA . MET A 1 536 ? 13.506 13.067 54.826 1.00 10.21 536 MET A CA 1
ATOM 3965 C C . MET A 1 536 ? 12.514 13.776 55.736 1.00 9.70 536 MET A C 1
ATOM 3966 O O . MET A 1 536 ? 11.385 13.325 55.901 1.00 10.04 536 MET A O 1
ATOM 3971 N N . GLU A 1 537 ? 12.966 14.878 56.334 1.00 9.39 537 GLU A N 1
ATOM 3972 C CA . GLU A 1 537 ? 12.216 15.594 57.362 1.00 9.70 537 GLU A CA 1
ATOM 3973 C C . GLU A 1 537 ? 11.769 16.941 56.813 1.00 10.41 537 GLU A C 1
ATOM 3974 O O . GLU A 1 537 ? 12.593 17.765 56.446 1.00 10.09 537 GLU A O 1
ATOM 3980 N N . SER A 1 538 ? 10.459 17.168 56.758 1.00 10.16 538 SER A N 1
ATOM 3981 C CA . SER A 1 538 ? 9.917 18.393 56.169 1.00 10.34 538 SER A CA 1
ATOM 3982 C C . SER A 1 538 ? 10.512 19.671 56.775 1.00 10.66 538 SER A C 1
ATOM 3983 O O . SER A 1 538 ? 10.971 20.571 56.058 1.00 10.51 538 SER A O 1
ATOM 3986 N N . GLY A 1 539 ? 10.468 19.760 58.098 1.00 10.63 539 GLY A N 1
ATOM 3987 C CA . GLY A 1 539 ? 10.946 20.963 58.778 1.00 10.85 539 GLY A CA 1
ATOM 3988 C C . GLY A 1 539 ? 9.965 22.126 58.778 1.00 11.47 539 GLY A C 1
ATOM 3989 O O . GLY A 1 539 ? 10.247 23.168 59.371 1.00 12.44 539 GLY A O 1
ATOM 3990 N N . GLY A 1 540 ? 8.807 21.956 58.141 1.00 11.26 540 GLY A N 1
ATOM 3991 C CA . GLY A 1 540 ? 7.825 23.039 57.992 1.00 11.44 540 GLY A CA 1
ATOM 3992 C C . GLY A 1 540 ? 7.695 23.478 56.542 1.00 11.46 540 GLY A C 1
ATOM 3993 O O . GLY A 1 540 ? 8.452 23.028 55.677 1.00 11.07 540 GLY A O 1
ATOM 3994 N N . GLY A 1 541 ? 6.735 24.350 56.261 1.00 11.59 541 GLY A N 1
ATOM 3995 C CA . GLY A 1 541 ? 6.572 24.894 54.916 1.00 11.71 541 GLY A CA 1
ATOM 3996 C C . GLY A 1 541 ? 5.745 23.978 54.037 1.00 11.66 541 GLY A C 1
ATOM 3997 O O . GLY A 1 541 ? 5.152 23.003 54.523 1.00 12.16 541 GLY A O 1
ATOM 3998 N N . ALA A 1 542 ? 5.681 24.320 52.759 1.00 11.80 542 ALA A N 1
ATOM 3999 C CA . ALA A 1 542 ? 4.971 23.531 51.757 1.00 11.30 542 ALA A CA 1
ATOM 4000 C C . ALA A 1 542 ? 6.013 22.815 50.906 1.00 11.65 542 ALA A C 1
ATOM 4001 O O . ALA A 1 542 ? 6.613 23.399 50.002 1.00 11.60 542 ALA A O 1
ATOM 4003 N N . ASP A 1 543 ? 6.248 21.552 51.254 1.00 10.69 543 ASP A N 1
ATOM 4004 C CA . ASP A 1 543 ? 7.344 20.766 50.691 1.00 10.55 543 ASP A CA 1
ATOM 4005 C C . ASP A 1 543 ? 6.870 19.777 49.638 1.00 10.62 543 ASP A C 1
ATOM 4006 O O . ASP A 1 543 ? 5.720 19.341 49.646 1.00 11.00 543 ASP A O 1
ATOM 4011 N N . THR A 1 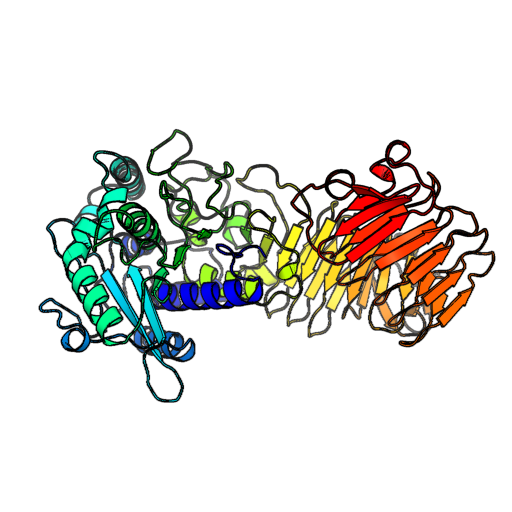544 ? 7.792 19.412 48.753 1.00 10.01 544 THR A N 1
ATOM 4012 C CA . THR A 1 544 ? 7.559 18.441 47.696 1.00 10.28 544 THR A CA 1
ATOM 4013 C C . THR A 1 544 ? 8.569 17.320 47.881 1.00 10.35 544 THR A C 1
ATOM 4014 O O . THR A 1 544 ? 9.730 17.587 48.133 1.00 10.57 544 THR A O 1
ATOM 4018 N N . PHE A 1 545 ? 8.103 16.074 47.796 1.00 9.79 545 PHE A N 1
ATOM 4019 C CA . PHE A 1 545 ? 8.979 14.895 47.883 1.00 9.69 545 PHE A CA 1
ATOM 4020 C C . PHE A 1 545 ? 8.843 14.161 46.564 1.00 9.83 545 PHE A C 1
ATOM 4021 O O . PHE A 1 545 ? 7.743 13.752 46.194 1.00 9.95 545 PHE A O 1
ATOM 4029 N N . LEU A 1 546 ? 9.961 14.022 45.848 1.00 9.58 546 LEU A N 1
ATOM 4030 C CA . LEU A 1 546 ? 9.963 13.469 44.499 1.00 10.55 546 LEU A CA 1
ATOM 4031 C C . LEU A 1 546 ? 10.618 12.086 44.473 1.00 9.87 546 LEU A C 1
ATOM 4032 O O . LEU A 1 546 ? 11.719 11.881 44.996 1.00 10.14 546 LEU A O 1
ATOM 4037 N N . PHE A 1 547 ? 9.929 11.135 43.843 1.00 9.40 547 PHE A N 1
ATOM 4038 C CA . PHE A 1 547 ? 10.374 9.741 43.814 1.00 10.22 547 PHE A CA 1
ATOM 4039 C C . PHE A 1 547 ? 10.401 9.264 42.371 1.00 10.34 547 PHE A C 1
ATOM 4040 O O . PHE A 1 547 ? 9.398 9.344 41.671 1.00 10.87 547 PHE A O 1
ATOM 4048 N N . ASN A 1 548 ? 11.563 8.783 41.935 1.00 10.86 548 ASN A N 1
ATOM 4049 C CA . ASN A 1 548 ? 11.750 8.308 40.570 1.00 11.37 548 ASN A CA 1
ATOM 4050 C C . ASN A 1 548 ? 12.624 7.062 40.545 1.00 11.59 548 ASN A C 1
ATOM 4051 O O . ASN A 1 548 ? 13.551 6.916 41.356 1.00 11.63 548 ASN A O 1
ATOM 4056 N N . GLY A 1 549 ? 12.314 6.154 39.623 1.00 11.38 549 GLY A N 1
ATOM 4057 C CA . GLY A 1 549 ? 13.122 4.947 39.446 1.00 12.25 549 GLY A CA 1
ATOM 4058 C C . GLY A 1 549 ? 13.059 4.013 40.636 1.00 12.31 549 GLY A C 1
ATOM 4059 O O . GLY A 1 549 ? 12.045 3.952 41.328 1.00 12.67 549 GLY A O 1
ATOM 4060 N N . ALA A 1 550 ? 14.153 3.285 40.869 1.00 12.68 550 ALA A N 1
ATOM 4061 C CA . ALA A 1 550 ? 14.229 2.343 41.980 1.00 12.93 550 ALA A CA 1
ATOM 4062 C C . ALA A 1 550 ? 14.640 3.137 43.215 1.00 12.69 550 ALA A C 1
ATOM 4063 O O . ALA A 1 550 ? 15.820 3.164 43.607 1.00 13.63 550 ALA A O 1
ATOM 4065 N N . PHE A 1 551 ? 13.655 3.799 43.811 1.00 11.77 551 PHE A N 1
ATOM 4066 C CA . PHE A 1 551 ? 13.932 4.850 44.792 1.00 11.11 551 PHE A CA 1
ATOM 4067 C C . PHE A 1 551 ? 14.173 4.357 46.215 1.00 10.74 551 PHE A C 1
ATOM 4068 O O . PHE A 1 551 ? 14.502 5.161 47.093 1.00 10.55 551 PHE A O 1
ATOM 4076 N N . GLY A 1 552 ? 14.019 3.054 46.452 1.00 10.63 552 GLY A N 1
ATOM 4077 C CA . GLY A 1 552 ? 14.361 2.480 47.756 1.00 10.44 552 GLY A CA 1
ATOM 4078 C C . GLY A 1 552 ? 13.234 2.506 48.771 1.00 10.90 552 GLY A C 1
ATOM 4079 O O . GLY A 1 552 ? 12.055 2.584 48.394 1.00 10.61 552 GLY A O 1
ATOM 4080 N N . GLN A 1 553 ? 13.601 2.399 50.050 1.00 10.87 553 GLN A N 1
ATOM 4081 C CA . GLN A 1 553 ? 12.622 2.402 51.142 1.00 10.96 553 GLN A CA 1
ATOM 4082 C C . GLN A 1 553 ? 12.851 3.669 51.945 1.00 10.48 553 GLN A C 1
ATOM 4083 O O . GLN A 1 553 ? 13.764 3.739 52.779 1.00 11.04 553 GLN A O 1
ATOM 4089 N N . ASP A 1 554 ? 12.021 4.668 51.682 1.00 9.53 554 ASP A N 1
ATOM 4090 C CA . ASP A 1 554 ? 12.200 5.998 52.250 1.00 9.48 554 ASP A CA 1
ATOM 4091 C C . ASP A 1 554 ? 11.245 6.225 53.411 1.00 9.59 554 ASP A C 1
ATOM 4092 O O . ASP A 1 554 ? 10.197 5.609 53.480 1.00 10.21 554 ASP A O 1
ATOM 4097 N N . ARG A 1 555 ? 11.642 7.105 54.324 1.00 9.65 555 ARG A N 1
ATOM 4098 C CA . ARG A 1 555 ? 10.806 7.516 55.441 1.00 10.99 555 ARG A CA 1
ATOM 4099 C C . ARG A 1 555 ? 10.658 9.028 55.372 1.00 10.31 555 ARG A C 1
ATOM 4100 O O . ARG A 1 555 ? 11.651 9.744 55.250 1.00 10.02 555 ARG A O 1
ATOM 4108 N N . VAL A 1 556 ? 9.411 9.496 55.392 1.00 9.78 556 VAL A N 1
ATOM 4109 C CA . VAL A 1 556 ? 9.109 10.918 55.319 1.00 9.75 556 VAL A CA 1
ATOM 4110 C C . VAL A 1 556 ? 8.508 11.353 56.644 1.00 9.92 556 VAL A C 1
ATOM 4111 O O . VAL A 1 556 ? 7.501 10.798 57.084 1.00 10.04 556 VAL A O 1
ATOM 4115 N N . VAL A 1 557 ? 9.144 12.331 57.284 1.00 9.67 557 VAL A N 1
ATOM 4116 C CA . VAL A 1 557 ? 8.708 12.825 58.587 1.00 10.53 557 VAL A CA 1
ATOM 4117 C C . VAL A 1 557 ? 8.185 14.243 58.445 1.00 10.47 557 VAL A C 1
ATOM 4118 O O . VAL A 1 557 ? 8.758 15.056 57.722 1.00 10.15 557 VAL A O 1
ATOM 4122 N N . GLY A 1 558 ? 7.073 14.517 59.126 1.00 10.72 558 GLY A N 1
ATOM 4123 C CA . GLY A 1 558 ? 6.504 15.859 59.167 1.00 11.02 558 GLY A CA 1
ATOM 4124 C C . GLY A 1 558 ? 5.611 16.210 57.998 1.00 11.43 558 GLY A C 1
ATOM 4125 O O . GLY A 1 558 ? 5.399 17.400 57.729 1.00 12.74 558 GLY A O 1
ATOM 4126 N N . PHE A 1 559 ? 5.103 15.197 57.287 1.00 11.16 559 PHE A N 1
ATOM 4127 C CA . PHE A 1 559 ? 4.228 15.425 56.141 1.00 11.20 559 PHE A CA 1
ATOM 4128 C C . PHE A 1 559 ? 2.893 15.994 56.604 1.00 11.42 559 PHE A C 1
ATOM 4129 O O . PHE A 1 559 ? 2.245 15.437 57.492 1.00 11.69 559 PHE A O 1
ATOM 4137 N N . THR A 1 560 ? 2.508 17.117 56.014 1.00 11.07 560 THR A N 1
ATOM 4138 C CA . THR A 1 560 ? 1.219 17.751 56.328 1.00 10.95 560 THR A CA 1
ATOM 4139 C C . THR A 1 560 ? 0.424 17.966 55.034 1.00 11.55 560 THR A C 1
ATOM 4140 O O . THR A 1 560 ? 0.937 17.735 53.934 1.00 10.67 560 THR A O 1
ATOM 4144 N N . SER A 1 561 ? -0.816 18.438 55.168 1.00 11.83 561 SER A N 1
ATOM 4145 C CA . SER A 1 561 ? -1.746 18.553 54.032 1.00 12.95 561 SER A CA 1
ATOM 4146 C C . SER A 1 561 ? -1.273 19.454 52.892 1.00 12.02 561 SER A C 1
ATOM 4147 O O . SER A 1 561 ? -1.683 19.260 51.736 1.00 12.92 561 SER A O 1
ATOM 4150 N N . ASN A 1 562 ? -0.420 20.433 53.207 1.00 11.41 562 ASN A N 1
ATOM 4151 C CA . ASN A 1 562 ? 0.059 21.366 52.184 1.00 11.38 562 ASN A CA 1
ATOM 4152 C C . ASN A 1 562 ? 1.329 20.885 51.487 1.00 11.59 562 ASN A C 1
ATOM 4153 O O . ASN A 1 562 ? 1.884 21.597 50.655 1.00 12.13 562 ASN A O 1
ATOM 4158 N N . ASP A 1 563 ? 1.773 19.675 51.843 1.00 11.65 563 ASP A N 1
ATOM 4159 C CA . ASP A 1 563 ? 2.912 19.045 51.187 1.00 11.51 563 ASP A CA 1
ATOM 4160 C C . ASP A 1 563 ? 2.449 18.107 50.074 1.00 12.16 563 ASP A C 1
ATOM 4161 O O . ASP A 1 563 ? 1.259 17.789 49.954 1.00 12.59 563 ASP A O 1
ATOM 4166 N N . LYS A 1 564 ? 3.394 17.695 49.240 1.00 12.08 564 LYS A N 1
ATOM 4167 C CA . LYS A 1 564 ? 3.058 16.878 48.087 1.00 13.54 564 LYS A CA 1
ATOM 4168 C C . LYS A 1 564 ? 4.093 15.780 47.875 1.00 12.48 564 LYS A C 1
ATOM 4169 O O . LYS A 1 564 ? 5.298 16.021 47.975 1.00 12.28 564 LYS A O 1
ATOM 4175 N N . LEU A 1 565 ? 3.594 14.579 47.580 1.00 11.44 565 LEU A N 1
ATOM 4176 C CA . LEU A 1 565 ? 4.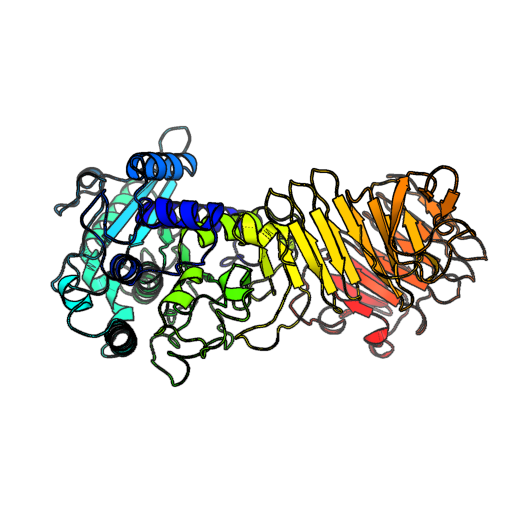421 13.467 47.105 1.00 11.58 565 LEU A CA 1
ATOM 4177 C C . LEU A 1 565 ? 4.228 13.350 45.610 1.00 11.28 565 LEU A C 1
ATOM 4178 O O . LEU A 1 565 ? 3.103 13.437 45.112 1.00 11.59 565 LEU A O 1
ATOM 4183 N N . VAL A 1 566 ? 5.328 13.161 44.895 1.00 10.46 566 VAL A N 1
ATOM 4184 C CA . VAL A 1 566 ? 5.264 12.976 43.451 1.00 10.94 566 VAL A CA 1
ATOM 4185 C C . VAL A 1 566 ? 6.003 11.707 43.079 1.00 10.38 566 VAL A C 1
ATOM 4186 O O . VAL A 1 566 ? 7.214 11.593 43.287 1.00 10.69 566 VAL A O 1
ATOM 4190 N N . PHE A 1 567 ? 5.239 10.759 42.543 1.00 10.33 567 PHE A N 1
ATOM 4191 C CA . PHE A 1 567 ? 5.774 9.499 42.034 1.00 10.26 567 PHE A CA 1
ATOM 4192 C C . PHE A 1 567 ? 5.782 9.537 40.517 1.00 10.87 567 PHE A C 1
ATOM 4193 O O . PHE A 1 567 ? 4.728 9.572 39.874 1.00 11.29 567 PHE A O 1
ATOM 4201 N N . LEU A 1 568 ? 6.980 9.518 39.959 1.00 11.01 568 LEU A N 1
ATOM 4202 C CA . LEU A 1 568 ? 7.153 9.754 38.537 1.00 12.02 568 LEU A CA 1
ATOM 4203 C C . LEU A 1 568 ? 8.190 8.771 38.023 1.00 12.44 568 LEU A C 1
ATOM 4204 O O . LEU A 1 568 ? 9.318 8.762 38.493 1.00 12.67 568 LEU A O 1
ATOM 4209 N N . GLY A 1 569 ? 7.798 7.900 37.091 1.00 12.13 569 GLY A N 1
ATOM 4210 C CA . GLY A 1 569 ? 8.706 6.869 36.592 1.00 12.23 569 GLY A CA 1
ATOM 4211 C C . GLY A 1 569 ? 9.037 5.819 37.633 1.00 11.94 569 GLY A C 1
ATOM 4212 O O . GLY A 1 569 ? 10.203 5.438 37.800 1.00 12.40 569 GLY A O 1
ATOM 4213 N N . VAL A 1 570 ? 7.999 5.343 38.321 1.00 12.30 570 VAL A N 1
ATOM 4214 C CA . VAL A 1 570 ? 8.141 4.321 39.360 1.00 12.46 570 VAL A CA 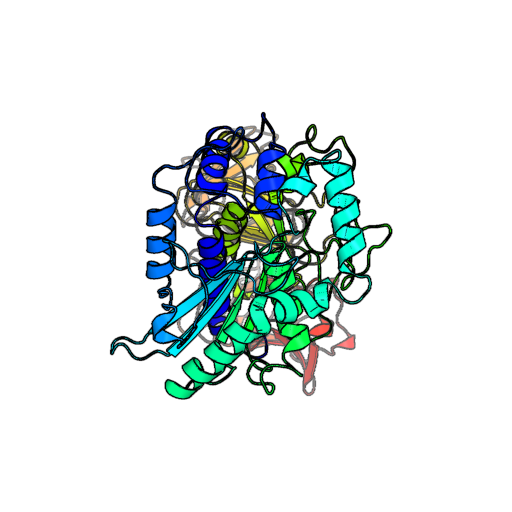1
ATOM 4215 C C . VAL A 1 570 ? 7.419 3.020 38.976 1.00 12.89 570 VAL A C 1
ATOM 4216 O O . VAL A 1 570 ? 6.621 2.993 38.036 1.00 13.20 570 VAL A O 1
ATOM 4220 N N . GLN A 1 571 ? 7.718 1.953 39.705 1.00 13.20 571 GLN A N 1
ATOM 4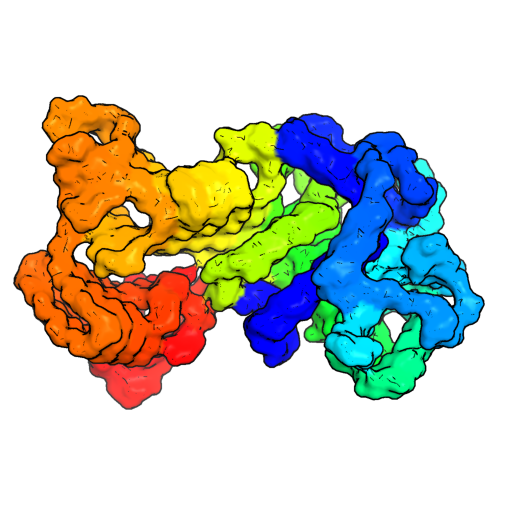221 C CA . GLN A 1 571 ? 7.187 0.624 39.393 1.00 13.85 571 GLN A CA 1
ATOM 4222 C C . GLN A 1 571 ? 5.768 0.414 39.887 1.00 14.21 571 GLN A C 1
ATOM 4223 O O . GLN A 1 571 ? 5.340 1.012 40.876 1.00 13.99 571 GLN A O 1
ATOM 4229 N N . GLY A 1 572 ? 5.048 -0.457 39.186 1.00 14.70 572 GLY A N 1
ATOM 4230 C CA . GLY A 1 572 ? 3.755 -0.962 39.643 1.00 14.83 572 GLY A CA 1
ATOM 4231 C C . GLY A 1 572 ? 2.544 -0.064 39.457 1.00 14.84 572 GLY A C 1
ATOM 4232 O O . GLY A 1 572 ? 1.501 -0.305 40.076 1.00 16.04 572 GLY A O 1
ATOM 4233 N N . VAL A 1 573 ? 2.657 0.951 38.604 1.00 14.69 573 VAL A N 1
ATOM 4234 C CA . VAL A 1 573 ? 1.564 1.901 38.407 1.00 14.57 573 VAL A CA 1
ATOM 4235 C C . VAL A 1 573 ? 0.691 1.506 37.219 1.00 15.43 573 VAL A C 1
ATOM 4236 O O . VAL A 1 573 ? 1.075 1.662 36.054 1.00 15.86 573 VAL A O 1
ATOM 4240 N N . LEU A 1 574 ? -0.498 1.008 37.526 1.00 16.07 574 LEU A N 1
ATOM 4241 C CA . LEU A 1 574 ? -1.468 0.689 36.477 1.00 16.90 574 LEU A CA 1
ATOM 4242 C C . LEU A 1 574 ? -2.166 1.972 36.019 1.00 17.78 574 LEU A C 1
ATOM 4243 O O . LEU A 1 574 ? -2.287 2.918 36.798 1.00 17.78 574 LEU A O 1
ATOM 4248 N N . PRO A 1 575 ? -2.609 2.020 34.746 1.00 18.65 575 PRO A N 1
ATOM 4249 C CA . PRO A 1 575 ? -3.226 3.229 34.225 1.00 19.64 575 PRO A CA 1
ATOM 4250 C C . PRO A 1 575 ? -4.290 3.772 35.161 1.00 20.56 575 PRO A C 1
ATOM 4251 O O . PRO A 1 575 ? -5.202 3.050 35.594 1.00 20.79 575 PRO A O 1
ATOM 4255 N N . ASN A 1 576 ? -4.120 5.043 35.505 1.00 21.83 576 ASN A N 1
ATOM 4256 C CA . ASN A 1 576 ? -5.048 5.768 36.355 1.00 22.83 576 ASN A CA 1
ATOM 4257 C C . ASN A 1 576 ? -5.101 5.360 37.835 1.00 22.75 576 ASN A C 1
ATOM 4258 O O . ASN A 1 576 ? -6.031 5.757 38.545 1.00 23.55 576 ASN A O 1
ATOM 4263 N N . ASP A 1 577 ? -4.119 4.580 38.303 1.00 22.08 577 ASP A N 1
ATOM 4264 C CA . ASP A 1 577 ? -3.997 4.273 39.738 1.00 21.16 577 ASP A CA 1
ATOM 4265 C C . ASP A 1 577 ? -3.994 5.574 40.540 1.00 20.80 577 ASP A C 1
ATOM 4266 O O . ASP A 1 577 ? -3.365 6.558 40.130 1.00 21.47 577 ASP A O 1
ATOM 4271 N N . ASP A 1 578 ? -4.678 5.574 41.680 1.00 20.15 578 ASP A N 1
ATOM 4272 C CA . ASP A 1 578 ? -4.455 6.629 42.672 1.00 19.72 578 ASP A CA 1
ATOM 4273 C C . ASP A 1 578 ? -3.716 6.060 43.890 1.00 19.14 578 ASP A C 1
ATOM 4274 O O . ASP A 1 578 ? -3.359 4.875 43.905 1.00 18.28 578 ASP A O 1
ATOM 4279 N N . PHE A 1 579 ? -3.473 6.895 44.896 1.00 18.32 579 PHE A N 1
ATOM 4280 C CA . PHE A 1 579 ? -2.642 6.480 46.027 1.00 17.97 579 PHE A CA 1
ATOM 4281 C C . PHE A 1 579 ? -3.229 5.321 46.825 1.00 17.62 579 PHE A C 1
ATOM 4282 O O . PHE A 1 579 ? -2.490 4.552 47.433 1.00 17.21 579 PHE A O 1
ATOM 4290 N N . ARG A 1 580 ? -4.554 5.185 46.816 1.00 17.61 580 ARG A N 1
ATOM 4291 C CA . ARG A 1 580 ? -5.199 4.158 47.626 1.00 18.39 580 ARG A CA 1
ATOM 4292 C C . ARG A 1 580 ? -4.846 2.761 47.130 1.00 17.14 580 ARG A C 1
ATOM 4293 O O . ARG A 1 580 ? -4.790 1.818 47.917 1.00 17.29 580 ARG A O 1
ATOM 4301 N N . ALA A 1 581 ? -4.578 2.647 45.830 1.00 16.15 581 ALA A N 1
ATOM 4302 C CA . ALA A 1 581 ? -4.182 1.373 45.227 1.00 15.76 581 ALA A CA 1
ATOM 4303 C C . ALA A 1 581 ? -2.820 0.915 45.730 1.00 15.25 581 ALA A C 1
ATOM 4304 O O . ALA A 1 581 ? -2.448 -0.250 45.571 1.00 15.88 581 ALA A O 1
ATOM 4306 N N . HIS A 1 582 ? -2.086 1.841 46.350 1.00 13.99 582 HIS A N 1
ATOM 4307 C CA . HIS A 1 582 ? -0.705 1.607 46.766 1.00 13.48 582 HIS A CA 1
ATOM 4308 C C . HIS A 1 582 ? -0.480 1.754 48.269 1.00 13.48 582 HIS A C 1
ATOM 4309 O O . HIS A 1 582 ? 0.647 1.594 48.754 1.00 12.42 582 HIS A O 1
ATOM 4316 N N . ALA A 1 583 ? -1.558 2.015 49.007 1.00 13.82 583 ALA A N 1
ATOM 4317 C CA . ALA A 1 583 ? -1.446 2.425 50.407 1.00 14.53 583 ALA A CA 1
ATOM 4318 C C . ALA A 1 583 ? -1.914 1.372 51.401 1.00 14.96 583 ALA A C 1
ATOM 4319 O O . ALA A 1 583 ? -2.860 0.617 51.140 1.00 15.67 583 ALA A O 1
ATOM 4321 N N . SER A 1 584 ? -1.249 1.340 52.550 1.00 14.36 584 SER A N 1
ATOM 4322 C CA . SER A 1 584 ? -1.651 0.515 53.678 1.00 15.13 584 SER A CA 1
ATOM 4323 C C . SER A 1 584 ? -1.149 1.190 54.942 1.00 15.30 584 SER A C 1
ATOM 4324 O O . SER A 1 584 ? -0.344 2.121 54.879 1.00 14.22 584 SER A O 1
ATOM 4327 N N . MET A 1 585 ? -1.638 0.727 56.089 1.00 15.57 585 MET A N 1
ATOM 4328 C CA . MET A 1 585 ? -1.123 1.170 57.383 1.00 16.24 585 MET A CA 1
ATOM 4329 C C . MET A 1 585 ? -0.224 0.105 57.980 1.00 16.56 585 MET A C 1
ATOM 4330 O O . MET A 1 585 ? -0.560 -1.084 57.968 1.00 16.87 585 MET A O 1
ATOM 4335 N N . VAL A 1 586 ? 0.924 0.531 58.492 1.00 16.76 586 VAL A N 1
ATOM 4336 C CA . VAL A 1 586 ? 1.780 -0.327 59.291 1.00 17.93 586 VAL A CA 1
ATOM 4337 C C . VAL A 1 586 ? 1.997 0.412 60.602 1.00 18.09 586 VAL A C 1
ATOM 4338 O O . VAL A 1 586 ? 2.675 1.442 60.636 1.00 17.98 586 VAL A O 1
ATOM 4342 N N . GLY A 1 587 ? 1.394 -0.107 61.672 1.00 18.10 587 GLY A N 1
ATOM 4343 C CA . GLY A 1 587 ? 1.330 0.610 62.941 1.00 17.84 587 GLY A CA 1
ATOM 4344 C C . GLY A 1 587 ? 0.702 1.981 62.745 1.00 17.32 587 GLY A C 1
ATOM 4345 O O . GLY A 1 587 ? -0.408 2.091 62.218 1.00 17.63 587 GLY A O 1
ATOM 4346 N N . GLN A 1 588 ? 1.431 3.020 63.152 1.00 17.15 588 GLN A N 1
ATOM 4347 C CA . GLN A 1 588 ? 0.948 4.401 63.090 1.00 16.67 588 GLN A CA 1
ATOM 4348 C C . GLN A 1 588 ? 1.325 5.128 61.799 1.00 15.45 588 GLN A C 1
ATOM 4349 O O . GLN A 1 588 ? 1.094 6.331 61.674 1.00 15.17 588 GLN A O 1
ATOM 4355 N N . ASP A 1 589 ? 1.904 4.400 60.847 1.00 13.70 589 ASP A N 1
ATOM 4356 C CA . ASP A 1 589 ? 2.415 5.011 59.612 1.00 12.96 589 ASP A CA 1
ATOM 4357 C C . ASP A 1 589 ? 1.671 4.531 58.381 1.00 12.00 589 ASP A C 1
ATOM 4358 O O . ASP A 1 589 ? 1.299 3.363 58.295 1.00 13.06 589 ASP A O 1
ATOM 4363 N N . THR A 1 590 ? 1.484 5.431 57.420 1.00 11.19 590 THR A N 1
ATOM 4364 C CA . THR A 1 590 ? 0.999 5.051 56.094 1.00 10.75 590 THR A CA 1
ATOM 4365 C C . THR A 1 590 ? 2.183 4.631 55.241 1.00 10.66 590 THR A C 1
ATOM 4366 O O . THR A 1 590 ? 3.191 5.336 55.189 1.00 10.51 590 THR A O 1
ATOM 4370 N N . VAL A 1 591 ? 2.056 3.485 54.575 1.00 10.42 591 VAL A N 1
ATOM 4371 C CA . VAL A 1 591 ? 3.109 2.993 53.691 1.00 10.71 591 VAL A CA 1
ATOM 4372 C C . VAL A 1 591 ? 2.575 2.937 52.272 1.00 10.47 591 VAL A C 1
ATOM 4373 O O . VAL A 1 591 ? 1.507 2.370 52.043 1.00 11.23 591 VAL A O 1
ATOM 4377 N N . LEU A 1 592 ? 3.321 3.524 51.331 1.00 10.34 592 LEU A N 1
ATOM 4378 C CA . LEU A 1 592 ? 2.965 3.485 49.911 1.00 10.89 592 LEU A CA 1
ATOM 4379 C C . LEU A 1 592 ? 3.997 2.636 49.189 1.00 10.62 592 LEU A C 1
ATOM 4380 O O . LEU A 1 592 ? 5.199 2.908 49.275 1.00 10.93 592 LEU A O 1
ATOM 4385 N N . LYS A 1 593 ? 3.527 1.599 48.497 1.00 10.52 593 LYS A N 1
ATOM 4386 C CA . LYS A 1 593 ? 4.415 0.650 47.837 1.00 10.80 593 LYS A CA 1
ATOM 4387 C C . LYS A 1 593 ? 4.280 0.731 46.325 1.00 10.62 593 LYS A C 1
ATOM 4388 O O . LYS A 1 593 ? 3.166 0.780 45.787 1.00 10.80 593 LYS A O 1
ATOM 4394 N N . PHE A 1 594 ? 5.437 0.726 45.666 1.00 10.51 594 PHE A N 1
ATOM 4395 C CA . PHE A 1 594 ? 5.550 0.790 44.214 1.00 11.29 594 PHE A CA 1
ATOM 4396 C C . PHE A 1 594 ? 6.574 -0.238 43.791 1.00 11.75 594 PHE A C 1
ATOM 4397 O O . PHE A 1 594 ? 7.778 -0.016 43.922 1.00 11.30 594 PHE A O 1
ATOM 4405 N N . GLY A 1 595 ? 6.101 -1.395 43.321 1.00 11.63 595 GLY A N 1
ATOM 4406 C CA . GLY A 1 595 ? 7.002 -2.531 43.145 1.00 12.58 595 GLY A CA 1
ATOM 4407 C C . GLY A 1 595 ? 7.710 -2.829 44.460 1.00 12.40 595 GLY A C 1
ATOM 4408 O O . GLY A 1 595 ? 7.063 -2.945 45.512 1.00 13.53 595 GLY A O 1
ATOM 4409 N N . GLY A 1 596 ? 9.038 -2.929 44.399 1.00 12.96 596 GLY A N 1
ATOM 4410 C CA . GLY A 1 596 ? 9.859 -3.186 45.580 1.00 12.72 596 GLY A CA 1
ATOM 4411 C C . GLY A 1 596 ? 10.274 -1.956 46.367 1.00 12.45 596 GLY A C 1
ATOM 4412 O O . GLY A 1 596 ? 10.997 -2.070 47.354 1.00 13.68 596 GLY A O 1
ATOM 4413 N N . ASP A 1 597 ? 9.820 -0.783 45.930 1.00 11.54 597 ASP A N 1
ATOM 4414 C CA . ASP A 1 597 ? 10.173 0.483 46.592 1.00 10.95 597 ASP A CA 1
ATOM 4415 C C . ASP A 1 597 ? 9.007 0.961 47.468 1.00 10.53 597 ASP A C 1
ATOM 4416 O O . ASP A 1 597 ? 7.854 0.606 47.234 1.00 10.19 597 ASP A O 1
ATOM 4421 N N . SER A 1 598 ? 9.301 1.757 48.492 1.00 9.78 598 SER A N 1
ATOM 4422 C CA . SER A 1 598 ? 8.237 2.228 49.381 1.00 10.01 598 SER A CA 1
ATOM 4423 C C . SER A 1 598 ? 8.540 3.579 49.998 1.00 9.59 598 SER A C 1
ATOM 4424 O O . SER A 1 598 ? 9.706 3.965 50.155 1.00 9.86 598 SER A O 1
ATOM 4427 N N . VAL A 1 599 ? 7.466 4.288 50.352 1.00 8.91 599 VAL A N 1
ATOM 4428 C CA . VAL A 1 599 ? 7.567 5.495 51.166 1.00 9.46 599 VAL A CA 1
ATOM 4429 C C . VAL A 1 599 ? 6.710 5.302 52.411 1.00 9.09 599 VAL A C 1
ATOM 4430 O O . VAL A 1 599 ? 5.522 4.967 52.317 1.00 9.62 599 VAL A O 1
ATOM 4434 N N . THR A 1 600 ? 7.322 5.491 53.577 1.00 9.14 600 THR A N 1
ATOM 4435 C CA . THR A 1 600 ? 6.604 5.453 54.850 1.00 9.54 600 THR A CA 1
ATOM 4436 C C . THR A 1 600 ? 6.365 6.886 55.312 1.00 9.63 600 THR A C 1
ATOM 4437 O O . THR A 1 600 ? 7.322 7.637 55.530 1.00 9.20 600 THR A O 1
ATOM 4441 N N . LEU A 1 601 ? 5.089 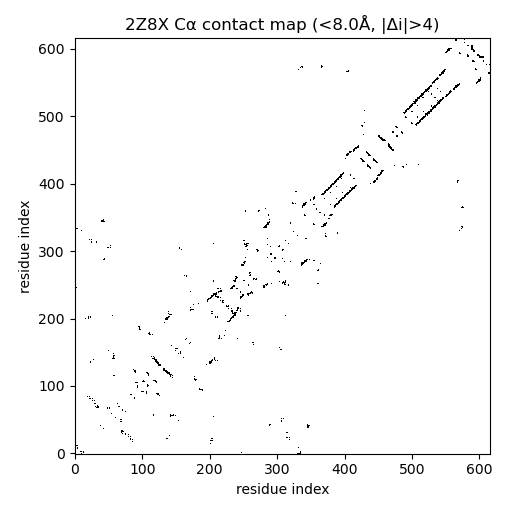7.254 55.441 1.00 9.08 601 LEU A N 1
ATOM 4442 C CA . LEU A 1 601 ? 4.710 8.574 55.971 1.00 9.57 601 LEU A CA 1
ATOM 4443 C C . LEU A 1 601 ? 4.556 8.415 57.469 1.00 9.80 601 LEU A C 1
ATOM 4444 O O . LEU A 1 601 ? 3.540 7.920 57.974 1.00 10.20 601 LEU A O 1
ATOM 4449 N N . VAL A 1 602 ? 5.606 8.807 58.176 1.00 9.53 602 VAL A N 1
ATOM 4450 C CA . VAL A 1 602 ? 5.706 8.522 59.601 1.00 10.45 602 VAL A CA 1
ATOM 4451 C C . VAL A 1 602 ? 4.626 9.288 60.368 1.00 10.79 602 VAL A C 1
ATOM 4452 O O . VAL A 1 602 ? 4.490 10.502 60.222 1.00 11.41 602 VAL A O 1
ATOM 4456 N N . GLY A 1 603 ? 3.844 8.555 61.160 1.00 11.71 603 GLY A N 1
ATOM 4457 C CA . GLY A 1 603 ? 2.811 9.164 61.999 1.00 12.29 603 GLY A CA 1
ATOM 4458 C C . GLY A 1 603 ? 1.700 9.871 61.234 1.00 12.73 603 GLY A C 1
ATOM 4459 O O . GLY A 1 603 ? 1.153 10.891 61.700 1.00 15.04 603 GLY A O 1
ATOM 4460 N N . VAL A 1 604 ? 1.381 9.361 60.048 1.00 11.42 604 VAL A N 1
ATOM 4461 C CA . VAL A 1 604 ? 0.281 9.886 59.246 1.00 11.19 604 VAL A CA 1
ATOM 4462 C C . VAL A 1 604 ? -0.755 8.773 59.062 1.00 11.13 604 VAL A C 1
ATOM 4463 O O . VAL A 1 604 ? -0.428 7.676 58.591 1.00 11.38 604 VAL A O 1
ATOM 4467 N N . ALA A 1 605 ? -2.002 9.057 59.432 1.00 11.04 605 ALA A N 1
ATOM 4468 C CA . ALA A 1 605 ? -3.095 8.098 59.250 1.00 11.33 605 ALA A CA 1
ATOM 4469 C C . ALA A 1 605 ? -3.553 8.157 57.798 1.00 11.80 605 ALA A C 1
ATOM 4470 O O . ALA A 1 605 ? -3.714 9.237 57.226 1.00 11.59 605 ALA A O 1
ATOM 4472 N N . LEU A 1 606 ? -3.759 6.993 57.197 1.00 12.23 606 LEU A N 1
ATOM 4473 C CA . LEU A 1 606 ? -4.143 6.927 55.792 1.00 13.36 606 LEU A CA 1
ATOM 4474 C C . LEU A 1 606 ? -5.420 7.722 55.491 1.00 12.71 606 LEU A C 1
ATOM 4475 O O . LEU A 1 606 ? -5.517 8.371 54.453 1.00 13.14 606 LEU A O 1
ATOM 4480 N N . ASN A 1 607 ? -6.385 7.688 56.412 1.00 13.69 607 ASN A N 1
ATOM 4481 C CA . ASN A 1 607 ? -7.642 8.415 56.211 1.00 14.79 607 ASN A CA 1
ATOM 4482 C C . ASN A 1 607 ? -7.495 9.936 56.190 1.00 14.58 607 ASN A C 1
ATOM 4483 O O . ASN A 1 607 ? -8.431 10.642 55.819 1.00 15.55 607 ASN A O 1
ATOM 4488 N N . SER A 1 608 ? -6.328 10.450 56.583 1.00 13.66 608 SER A N 1
ATOM 4489 C CA . SER A 1 608 ? -6.084 11.902 56.562 1.00 12.85 608 SER A CA 1
ATOM 4490 C C . SER A 1 608 ? -5.594 12.396 55.198 1.00 13.30 608 SER A C 1
ATOM 4491 O O . SER A 1 608 ? -5.496 13.609 54.972 1.00 13.55 608 SER A O 1
ATOM 4494 N N . LEU A 1 609 ? -5.269 11.468 54.295 1.00 12.95 609 LEU A N 1
ATOM 4495 C CA . LEU A 1 609 ? -4.627 11.828 53.027 1.00 13.87 609 LEU A CA 1
ATOM 4496 C C . LEU A 1 609 ? -5.614 12.140 51.917 1.00 14.46 609 LEU A C 1
ATOM 4497 O O . LEU A 1 609 ? -6.696 11.566 51.866 1.00 15.40 609 LEU A O 1
ATOM 4502 N N . SER A 1 610 ? -5.214 13.041 51.025 1.00 15.92 610 SER A N 1
ATOM 4503 C CA . SER A 1 610 ? -6.000 13.404 49.847 1.00 17.45 610 SER A CA 1
ATOM 4504 C C . SER A 1 610 ? -5.197 13.139 48.578 1.00 17.40 610 SER A C 1
ATOM 4505 O O . SER A 1 610 ? -3.982 13.333 48.558 1.00 16.69 610 SER A O 1
ATOM 4508 N N . ALA A 1 611 ? -5.883 12.712 47.517 1.00 17.67 611 ALA A N 1
ATOM 4509 C CA . ALA A 1 611 ? -5.238 12.413 46.236 1.00 18.47 611 ALA A CA 1
ATOM 4510 C C . ALA A 1 611 ? -4.517 13.620 45.660 1.00 19.01 611 ALA A C 1
ATOM 4511 O O . ALA A 1 611 ? -3.513 13.475 44.957 1.00 19.05 611 ALA A O 1
ATOM 4513 N N . ASP A 1 612 ? -5.025 14.815 45.957 1.00 19.56 612 ASP A N 1
ATOM 4514 C CA . ASP A 1 612 ? -4.402 16.044 45.473 1.00 20.92 612 ASP A CA 1
ATOM 4515 C C . ASP A 1 612 ? -2.966 16.213 45.984 1.00 20.17 612 ASP A C 1
ATOM 4516 O O . ASP A 1 612 ? -2.151 16.884 45.346 1.00 21.19 612 ASP A O 1
ATOM 4521 N N . GLY A 1 613 ? -2.663 15.591 47.119 1.00 19.14 613 GLY A N 1
ATOM 4522 C CA . GLY A 1 613 ? -1.342 15.689 47.731 1.00 18.04 613 GLY A CA 1
ATOM 4523 C C . GLY A 1 613 ? -0.410 14.554 47.350 1.00 17.26 613 GLY A C 1
ATOM 4524 O O . GLY A 1 613 ? 0.755 14.536 47.748 1.00 17.22 613 GLY A O 1
ATOM 4525 N N . ILE A 1 614 ? -0.923 13.593 46.589 1.00 16.27 614 ILE A N 1
ATOM 4526 C CA . ILE A 1 614 ? -0.131 12.430 46.202 1.00 15.65 614 ILE A CA 1
ATOM 4527 C C . ILE A 1 614 ? -0.308 12.175 44.715 1.00 15.22 614 ILE A C 1
ATOM 4528 O O . ILE A 1 614 ? -1.311 11.600 44.278 1.00 15.58 614 ILE A O 1
ATOM 4533 N N . VAL A 1 615 ? 0.673 12.633 43.947 1.00 14.54 615 VAL A N 1
ATOM 4534 C CA . VAL A 1 615 ? 0.651 12.515 42.499 1.00 14.55 615 VAL A CA 1
ATOM 4535 C C . VAL A 1 615 ? 1.249 11.169 42.100 1.00 14.24 615 VAL A C 1
ATOM 4536 O O . VAL A 1 615 ? 2.384 10.858 42.466 1.00 14.28 615 VAL A O 1
ATOM 4540 N N . ILE A 1 616 ? 0.456 10.371 41.379 1.00 13.99 616 ILE A N 1
ATOM 4541 C CA . ILE A 1 616 ? 0.890 9.070 40.861 1.00 15.11 616 ILE A CA 1
ATOM 4542 C C . ILE A 1 616 ? 0.926 9.149 39.337 1.00 15.25 616 ILE A C 1
ATOM 4543 O O . ILE A 1 616 ? -0.118 9.099 38.673 1.00 15.46 616 ILE A O 1
ATOM 4548 N N . ALA A 1 617 ? 2.129 9.294 38.796 1.00 15.70 617 ALA A N 1
ATOM 4549 C CA . ALA A 1 617 ? 2.329 9.315 37.353 1.00 16.27 617 ALA A CA 1
ATOM 4550 C C . ALA A 1 617 ? 2.972 8.007 36.901 1.00 16.58 617 ALA A C 1
ATOM 4551 O O . ALA A 1 617 ? 3.087 7.722 35.700 1.00 16.75 617 ALA A O 1
#

Sequence (616 aa):
GVYDYKNFGTADSKALFSDAMAITLYSYHNLDNGFAAGYQHNGFGLGLPATLVTALLGGTDSQGVIPGIPWNPDSEKLALDAVKKAGWTPITASQLGYDGKTDARGTFFGEKAGYTTAQVEILGKYDAQGHLTEIGIAFRGTSGPRENLILDSIGDVINDLLAAFGPKDYAKNYVGEAFGNLLNDVVAFAKANGLSGKDVLVSGHSLGGLAVNSMADLSGGKWGGFFADSNYIAYASPTQSSTDKVLNVGYENDPVFRALDGSTFTGASVGVHDAPKESATDNIVSFNDHYASTAWNLLPFSILNIPTWISHLPTAYGDGMNRIIESKFYDLTSKDSTIIVANLSDPARANTWVQDLNRNAETHKGSTFIIGSDSNDLIQGGSGNDYLEGRAGNDTFRDGGGYNVILGGAGNNTLDLQKSVNTFDFANDGAGNLYVRDANGGISITRDIGSIVTKEPGFLWGLFKDDVTHSVTASGLKVGSNVTQYDASVKGTNGADTLKAHAGGDWLFGLDGNDHLIGGVGNDVFVGGAGNDLMESGGGADTFLFNGAFGQDRVVGFTSNDKLVFLGVQGVLPNDDFRAHASMVGQDTVLKFGGDSVTLVGVALNSLSADGIVIA

Organism: NCBI:txid91465

B-factor: mean 15.97, std 9.35, range [4.79, 416.72]

Solvent-accessible surface area: 24015 Å² total; per-residue (Å²): 13,1,1,63,11,98,157,75,41,57,75,86,0,55,60,19,2,45,16,0,13,19,0,2,65,5,2,13,2,34,26,3,36,10,21,20,59,30,29,70,130,107,14,7,73,184,10,17,36,46,47,0,0,24,5,1,8,0,6,40,127,64,63,24,118,48,106,46,10,68,89,37,96,90,0,47,140,86,8,50,64,60,2,99,192,32,33,0,60,26,1,74,17,102,90,10,56,28,153,38,136,51,55,120,59,22,0,0,34,11,54,108,97,45,28,75,31,0,16,0,1,1,0,0,48,84,60,109,146,51,115,14,61,30,0,0,0,0,1,13,2,3,17,6,68,76,124,78,8,142,132,81,70,40,16,81,10,4,48,81,34,6,46,56,8,18,80,201,70,54,5,92,52,5,0,12,51,0,2,15,98,0,0,79,37,0,17,61,23,0,131,88,64,72,14,52,5,136,27,0,0,0,0,0,3,1,6,0,0,2,0,0,2,2,0,0,33,17,0,60,70,90,23,87,25,29,0,25,96,0,5,0,0,0,0,0,1,0,5,21,16,115,36,134,40,8,2,2,0,0,0,6,8,0,0,5,0,3,2,1,85,24,35,81,76,50,86,38,0,45,20,60,15,9,47,103,35,142,15,0,0,3,27,0,0,1,1,6,17,10,4,27,27,108,72,80,29,143,128,107,18,12,3,50,48,18,39,8,2,10,3,0,10,3,50,30,2,7,80,0,0,60,15,3,16,86,10,160,8,4,74,27,9,20,62,50,6,1,1,0,0,5,16,9,0,56,69,20,40,80,117,33,50,2,59,45,69,43,60,40,23,90,103,22,110,34,20,17,9,1,3,0,20,81,44,85,1,38,0,36,0,40,90,42,36,4,3,0,10,0,43,36,18,71,1,36,0,64,32,50,17,20,26,3,11,0,27,0,27,68,48,121,3,28,4,15,22,68,126,14,5,118,60,26,46,2,0,30,7,60,51,43,27,6,7,6,52,32,86,151,17,7,1,12,10,1,91,91,8,38,34,0,21,0,101,4,119,37,121,15,96,61,103,80,89,78,89,5,84,0,55,36,41,107,71,0,0,63,20,66,106,36,56,30,144,40,56,63,47,32,120,14,80,103,36,84,23,67,14,131,16,126,74,79,11,5,8,0,1,0,35,68,22,89,4,61,0,48,8,15,111,11,97,1,5,0,18,2,23,43,22,71,2,60,0,45,2,44,35,31,40,1,17,0,4,3,66,28,82,3,12,82,2,112,0,55,37,21,77,110,94,4,44,0,0,0,0,5,4,62,50,25,107,47,102,32,47,12,164,71,21,22,46,82,91,67,148,27,0,13,0,117,0,54,67,14,12,0,19,0,40,58,15,56,41,154,76,26,62,54,130,14,6,26,24,6

Secondary structure (DSSP, 8-state):
-TT--TT--HHHHHHHHHHHHHHHHHHHTTTTHHHHHHHHHH-STT---HHHHHHHHH--S-SS-BTTB---TTHHHHHHHHHHHTTEEEPPHHHHT--S-B-TT--EE--STT-TT-EEEEEEEE-TTS-EEEEEEEEE---S-GGGGGSS-HHHHHHHHHHHHSGGGHHHHHHHHHHHHHHHHHHHHHHHTT--GGGEEEEEETHHHHHHHHHHHHTTTSGGGGGGG-EEEEES-S---SSS-EEEE--TT-SSTT-SBTTB--TTTTS------TTB---EEEE-HHHH-TGGGSSPP-TTSGGGGGGG-HHHHHHHHHHHHH-TTGGG--TT-EEEEE---HHHHTT--B----TTSPPP-S-EEEE--SS--EEEE-SS-EEEE--SS--EEEE-SSSEEEE--SS--EEE--S-GGG-EEEE-SSS-EEEE-TT--EEEEES--EEEEEEEEEETTTEEEEEEEEEETTEEEETTEEEPPPPEEE--SS--EEE--TT--EEE--SS--EEE--SS--EEE--SS--EEE--SSS-EEEE-SS--EEEEES--TT-EEEE-S-TT--TT--GGGGEEEETTEEEEEETTEEEEETT--GGG--GGGEEE-

CATH classification: 3.40.50.1820

Radius of gyration: 27.08 Å; Cα contacts (8 Å, |Δi|>4): 1544; chains: 1; bounding box: 49×81×72 Å